Protein AF-A0A9P8L7K0-F1 (afdb_monomer_lite)

Organism: NCBI:txid265104

Structure (mmCIF, N/CA/C/O backbone):
data_AF-A0A9P8L7K0-F1
#
_entry.id   AF-A0A9P8L7K0-F1
#
loop_
_atom_site.group_PDB
_atom_site.id
_atom_site.type_symbol
_atom_site.label_atom_id
_atom_site.label_alt_id
_atom_site.label_comp_id
_atom_site.label_asym_id
_atom_site.label_entity_id
_atom_site.label_seq_id
_atom_site.pdbx_PDB_ins_code
_atom_site.Cartn_x
_atom_site.Cartn_y
_atom_site.Cartn_z
_atom_site.occupancy
_atom_site.B_iso_or_equiv
_atom_site.auth_seq_id
_atom_site.auth_comp_id
_atom_site.auth_asym_id
_atom_site.auth_atom_id
_atom_site.pdbx_PDB_model_num
ATOM 1 N N . MET A 1 1 ? 6.060 -24.615 -46.071 1.00 40.09 1 MET A N 1
ATOM 2 C CA . MET A 1 1 ? 6.920 -25.208 -45.018 1.00 40.09 1 MET A CA 1
ATOM 3 C C . MET A 1 1 ? 6.039 -25.954 -44.025 1.00 40.09 1 MET A C 1
ATOM 5 O O . MET A 1 1 ? 4.883 -25.591 -43.868 1.00 40.09 1 MET A O 1
ATOM 9 N N . LYS A 1 2 ? 6.542 -27.082 -43.520 1.00 37.84 2 LYS A N 1
ATOM 10 C CA . LYS A 1 2 ? 5.795 -28.265 -43.061 1.00 37.84 2 LYS A CA 1
ATOM 11 C C . LYS A 1 2 ? 5.045 -28.082 -41.728 1.00 37.84 2 LYS A C 1
ATOM 13 O O . LYS A 1 2 ? 5.547 -27.432 -40.820 1.00 37.84 2 LYS A O 1
ATOM 18 N N . ARG A 1 3 ? 3.881 -28.744 -41.642 1.00 46.12 3 ARG A N 1
ATOM 19 C CA . ARG A 1 3 ? 3.122 -29.090 -40.425 1.00 46.12 3 ARG A CA 1
ATOM 20 C C . ARG A 1 3 ? 3.970 -29.937 -39.464 1.00 46.12 3 ARG A C 1
ATOM 22 O O . ARG A 1 3 ? 4.748 -30.763 -39.938 1.00 46.12 3 ARG A O 1
ATOM 29 N N . SER A 1 4 ? 3.713 -29.838 -38.160 1.00 40.44 4 SER A N 1
ATOM 30 C CA . SER A 1 4 ? 3.824 -30.996 -37.265 1.00 40.44 4 SER A CA 1
ATOM 31 C C . SER A 1 4 ? 2.909 -30.840 -36.056 1.00 40.44 4 SER A C 1
ATOM 33 O O . SER A 1 4 ? 3.166 -30.043 -35.159 1.00 40.44 4 SER A O 1
ATOM 35 N N . ASP A 1 5 ? 1.871 -31.667 -36.051 1.00 45.09 5 ASP A N 1
ATOM 36 C CA . ASP A 1 5 ? 1.170 -32.149 -34.870 1.00 45.09 5 ASP A CA 1
ATOM 37 C C . ASP A 1 5 ? 2.143 -32.825 -33.888 1.00 45.09 5 ASP A C 1
ATOM 39 O O . ASP A 1 5 ? 3.127 -33.440 -34.317 1.00 45.09 5 ASP A O 1
ATOM 43 N N . ARG A 1 6 ? 1.816 -32.810 -32.589 1.00 39.97 6 ARG A N 1
ATOM 44 C CA . ARG A 1 6 ? 1.955 -34.001 -31.736 1.00 39.97 6 ARG A CA 1
ATOM 45 C C . ARG A 1 6 ? 1.111 -33.911 -30.464 1.00 39.97 6 ARG A C 1
ATOM 47 O O . ARG A 1 6 ? 1.201 -32.965 -29.689 1.00 39.97 6 ARG A O 1
ATOM 54 N N . GLN A 1 7 ? 0.300 -34.951 -30.314 1.00 39.84 7 GLN A N 1
ATOM 55 C CA . GLN A 1 7 ? -0.525 -35.330 -29.173 1.00 39.84 7 GLN A CA 1
ATOM 56 C C . GLN A 1 7 ? 0.316 -35.811 -27.964 1.00 39.84 7 GLN A C 1
ATOM 58 O O . GLN A 1 7 ? 1.510 -36.074 -28.098 1.00 39.84 7 GLN A O 1
ATOM 63 N N . GLN A 1 8 ? -0.384 -35.913 -26.823 1.00 42.31 8 GLN A N 1
ATOM 64 C CA . GLN A 1 8 ? -0.081 -36.397 -25.450 1.00 42.31 8 GLN A CA 1
ATOM 65 C C . GLN A 1 8 ? 0.556 -37.828 -25.367 1.00 42.31 8 GLN A C 1
ATOM 67 O O . GLN A 1 8 ? 0.907 -38.323 -26.437 1.00 42.31 8 GLN A O 1
ATOM 72 N N . PRO A 1 9 ? 0.647 -38.594 -24.227 1.00 59.91 9 PRO A N 1
ATOM 73 C CA . PRO A 1 9 ? 0.226 -38.431 -22.799 1.00 59.91 9 PRO A CA 1
ATOM 74 C C . PRO A 1 9 ? 1.196 -39.049 -21.717 1.00 59.91 9 PRO A C 1
ATOM 76 O O . PRO A 1 9 ? 2.374 -39.230 -21.998 1.00 59.91 9 PRO A O 1
ATOM 79 N N . PHE A 1 10 ? 0.660 -39.411 -20.522 1.00 34.28 10 PHE A N 1
ATOM 80 C CA . PHE A 1 10 ? 1.185 -40.151 -19.325 1.00 34.28 10 PHE A CA 1
ATOM 81 C C . PHE A 1 10 ? 1.570 -39.265 -18.115 1.00 34.28 10 PHE A C 1
ATOM 83 O O . PHE A 1 10 ? 2.495 -38.470 -18.190 1.00 34.28 10 PHE A O 1
ATOM 90 N N . SER A 1 11 ? 0.806 -39.195 -17.011 1.00 36.59 11 SER A N 1
ATOM 91 C CA . SER A 1 11 ? 0.466 -40.182 -15.953 1.00 36.59 11 SER A CA 1
ATOM 92 C C . SER A 1 11 ? 1.661 -40.641 -15.100 1.00 36.59 11 SER A C 1
ATOM 94 O O . SER A 1 11 ? 2.483 -41.433 -15.553 1.00 36.59 11 SER A O 1
ATOM 96 N N . GLY A 1 12 ? 1.704 -40.203 -13.837 1.00 33.38 12 GLY A N 1
ATOM 97 C CA . GLY A 1 12 ? 2.696 -40.614 -12.841 1.00 33.38 12 GLY A CA 1
ATOM 98 C C . GLY A 1 12 ? 2.063 -40.773 -11.460 1.00 33.38 12 GLY A C 1
ATOM 99 O O . GLY A 1 12 ? 2.009 -39.831 -10.677 1.00 33.38 12 GLY A O 1
ATOM 100 N N . LEU A 1 13 ? 1.568 -41.982 -11.198 1.00 35.44 13 LEU A N 1
ATOM 101 C CA . LEU A 1 13 ? 1.235 -42.519 -9.880 1.00 35.44 13 LEU A CA 1
ATOM 102 C C . LEU A 1 13 ? 2.491 -42.574 -8.998 1.00 35.44 13 LEU A C 1
ATOM 104 O O . LEU A 1 13 ? 3.478 -43.190 -9.393 1.00 35.44 13 LEU A O 1
ATOM 108 N N . PHE A 1 14 ? 2.419 -42.053 -7.772 1.00 33.62 14 PHE A N 1
ATOM 109 C CA . PHE A 1 14 ? 3.304 -42.474 -6.685 1.00 33.62 14 PHE A CA 1
ATOM 110 C C . PHE A 1 14 ? 2.462 -42.911 -5.490 1.00 33.62 14 PHE A C 1
ATOM 112 O O . PHE A 1 14 ? 1.749 -42.125 -4.874 1.00 33.62 14 PHE A O 1
ATOM 119 N N . ASN A 1 15 ? 2.547 -44.205 -5.204 1.00 33.66 15 ASN A N 1
ATOM 120 C CA . ASN A 1 15 ? 1.973 -44.880 -4.053 1.00 33.66 15 ASN A CA 1
ATOM 121 C C . ASN A 1 15 ? 3.100 -45.673 -3.373 1.00 33.66 15 ASN A C 1
ATOM 123 O O . ASN A 1 15 ? 3.958 -46.218 -4.067 1.00 33.66 15 ASN A O 1
ATOM 127 N N . LYS A 1 16 ? 2.973 -45.822 -2.046 1.00 35.84 16 LYS A N 1
ATOM 128 C CA . LYS A 1 16 ? 3.716 -46.678 -1.090 1.00 35.84 16 LYS A CA 1
ATOM 129 C C . LYS A 1 16 ? 4.922 -46.064 -0.371 1.00 35.84 16 LYS A C 1
ATOM 131 O O . LYS A 1 16 ? 6.006 -45.998 -0.930 1.00 35.84 16 LYS A O 1
ATOM 136 N N . ILE A 1 17 ? 4.755 -45.880 0.945 1.00 34.06 17 ILE A N 1
ATOM 137 C CA . ILE A 1 17 ? 5.572 -46.574 1.957 1.00 34.06 17 ILE A CA 1
ATOM 138 C C . ILE A 1 17 ? 4.635 -47.166 3.034 1.00 34.06 17 ILE A C 1
ATOM 140 O O . ILE A 1 17 ? 3.708 -46.511 3.504 1.00 34.06 17 ILE A O 1
ATOM 144 N N . GLN A 1 18 ? 4.877 -48.443 3.345 1.00 34.66 18 GLN A N 1
ATOM 145 C CA . GLN A 1 18 ? 4.283 -49.312 4.374 1.00 34.66 18 GLN A CA 1
ATOM 146 C C . GLN A 1 18 ? 4.730 -48.893 5.793 1.00 34.66 18 GLN A C 1
ATOM 148 O O . GLN A 1 18 ? 5.858 -48.459 5.975 1.00 34.66 18 GLN A O 1
ATOM 153 N N . ALA A 1 19 ? 3.835 -48.839 6.784 1.00 34.34 19 ALA A N 1
ATOM 154 C CA . ALA A 1 19 ? 3.477 -49.892 7.755 1.00 34.34 19 ALA A CA 1
ATOM 155 C C . ALA A 1 19 ? 4.583 -50.346 8.735 1.00 34.34 19 ALA A C 1
ATOM 157 O O . ALA A 1 19 ? 5.532 -51.010 8.334 1.00 34.34 19 ALA A O 1
ATOM 158 N N . ALA A 1 20 ? 4.361 -50.057 10.027 1.00 33.22 20 ALA A N 1
ATOM 159 C CA . ALA A 1 20 ? 4.793 -50.748 11.258 1.00 33.22 20 ALA A CA 1
ATOM 160 C C . ALA A 1 20 ? 4.560 -49.753 12.430 1.00 33.22 20 ALA A C 1
ATOM 162 O O . ALA A 1 20 ? 4.881 -48.588 12.263 1.00 33.22 20 ALA A O 1
ATOM 163 N N . ASN A 1 21 ? 4.065 -50.029 13.642 1.00 32.19 21 ASN A N 1
ATOM 164 C CA . ASN A 1 21 ? 3.602 -51.212 14.368 1.00 32.19 21 ASN A CA 1
ATOM 165 C C . ASN A 1 21 ? 3.403 -50.746 15.844 1.00 32.19 21 ASN A C 1
ATOM 167 O O . ASN A 1 21 ? 4.310 -50.133 16.388 1.00 32.19 21 ASN A O 1
ATOM 171 N N . LYS A 1 22 ? 2.280 -51.109 16.487 1.00 34.06 22 LYS A N 1
ATOM 172 C CA . LYS A 1 22 ? 2.110 -51.433 17.933 1.00 34.06 22 LYS A CA 1
ATOM 173 C C . LYS A 1 22 ? 2.360 -50.418 19.081 1.00 34.06 22 LYS A C 1
ATOM 175 O O . LYS A 1 22 ? 3.493 -50.054 19.344 1.00 34.06 22 LYS A O 1
ATOM 180 N N . ARG A 1 23 ? 1.292 -50.324 19.915 1.00 34.00 23 ARG A N 1
ATOM 181 C CA . ARG A 1 23 ? 1.208 -50.288 21.413 1.00 34.00 23 ARG A CA 1
ATOM 182 C C . ARG A 1 23 ? 1.813 -49.048 22.095 1.00 34.00 23 ARG A C 1
ATOM 184 O O . ARG A 1 23 ? 2.873 -48.611 21.704 1.00 34.00 23 ARG A O 1
ATOM 191 N N . GLN A 1 24 ? 1.294 -48.441 23.159 1.00 34.78 24 GLN A N 1
ATOM 192 C CA . GLN A 1 24 ? 0.121 -48.503 24.047 1.00 34.78 24 GLN A CA 1
ATOM 193 C C . GLN A 1 24 ? 0.148 -47.142 24.805 1.00 34.78 24 GLN A C 1
ATOM 195 O O . GLN A 1 24 ? 1.215 -46.523 24.852 1.00 34.78 24 GLN A O 1
ATOM 200 N N . PRO A 1 25 ? -0.951 -46.646 25.401 1.00 40.38 25 PRO A N 1
ATOM 201 C CA . PRO A 1 25 ? -0.926 -45.409 26.175 1.00 40.38 25 PRO A CA 1
ATOM 202 C C . PRO A 1 25 ? -0.698 -45.703 27.665 1.00 40.38 25 PRO A C 1
ATOM 204 O O . PRO A 1 25 ? -1.491 -46.414 28.275 1.00 40.38 25 PRO A O 1
ATOM 207 N N . GLU A 1 26 ? 0.330 -45.107 28.266 1.00 33.00 26 GLU A N 1
ATOM 208 C CA . GLU A 1 26 ? 0.406 -44.935 29.718 1.00 33.00 26 GLU A CA 1
ATOM 209 C C . GLU A 1 26 ? 0.419 -43.441 30.049 1.00 33.00 26 GLU A C 1
ATOM 211 O O . GLU A 1 26 ? 1.155 -42.637 29.475 1.00 33.00 26 GLU A O 1
ATOM 216 N N . ARG A 1 27 ? -0.474 -43.086 30.967 1.00 35.09 27 ARG A N 1
ATOM 217 C CA . ARG A 1 27 ? -0.627 -41.795 31.637 1.00 35.09 27 ARG A CA 1
ATOM 218 C C . ARG A 1 27 ? -0.595 -42.082 33.155 1.00 35.09 27 ARG A C 1
ATOM 220 O O . ARG A 1 27 ? -0.623 -43.250 33.533 1.00 35.09 27 ARG A O 1
ATOM 227 N N . PRO A 1 28 ? -0.471 -41.068 34.022 1.00 51.25 28 PRO A N 1
ATOM 228 C CA . PRO A 1 28 ? 0.702 -40.932 34.872 1.00 51.25 28 PRO A CA 1
ATOM 229 C C . PRO A 1 28 ? 0.349 -40.948 36.373 1.00 51.25 28 PRO A C 1
ATOM 231 O O . PRO A 1 28 ? -0.796 -41.157 36.752 1.00 51.25 28 PRO A O 1
ATOM 234 N N . GLU A 1 29 ? 1.369 -40.619 37.170 1.00 37.28 29 GLU A N 1
ATOM 235 C CA . GLU A 1 29 ? 1.320 -39.908 38.459 1.00 37.28 29 GLU A CA 1
ATOM 236 C C . GLU A 1 29 ? 1.607 -40.691 39.753 1.00 37.28 29 GLU A C 1
ATOM 238 O O . GLU A 1 29 ? 0.821 -41.483 40.251 1.00 37.28 29 GLU A O 1
ATOM 243 N N . SER A 1 30 ? 2.747 -40.293 40.336 1.00 39.59 30 SER A N 1
ATOM 244 C CA . SER A 1 30 ? 2.927 -39.809 41.713 1.00 39.59 30 SER A CA 1
ATOM 245 C C . SER A 1 30 ? 2.736 -40.747 42.911 1.00 39.59 30 SER A C 1
ATOM 247 O O . SER A 1 30 ? 1.690 -41.352 43.102 1.00 39.59 30 SER A O 1
ATOM 249 N N . GLY A 1 31 ? 3.699 -40.665 43.839 1.00 35.44 31 GLY A N 1
ATOM 250 C CA . GLY A 1 31 ? 3.358 -40.587 45.264 1.00 35.44 31 GLY A CA 1
ATOM 251 C C . GLY A 1 31 ? 4.077 -41.548 46.211 1.00 35.44 31 GLY A C 1
ATOM 252 O O . GLY A 1 31 ? 3.545 -42.591 46.546 1.00 35.44 31 GLY A O 1
ATOM 253 N N . ILE A 1 32 ? 5.251 -41.126 46.696 1.00 38.41 32 ILE A N 1
ATOM 254 C CA . ILE A 1 32 ? 5.581 -40.975 48.131 1.00 38.41 32 ILE A CA 1
ATOM 255 C C . ILE A 1 32 ? 5.450 -42.220 49.064 1.00 38.41 32 ILE A C 1
ATOM 257 O O . ILE A 1 32 ? 4.373 -42.679 49.417 1.00 38.41 32 ILE A O 1
ATOM 261 N N . ASN A 1 33 ? 6.624 -42.665 49.543 1.00 39.31 33 ASN A N 1
ATOM 262 C CA . ASN A 1 33 ? 6.968 -43.402 50.789 1.00 39.31 33 ASN A CA 1
ATOM 263 C C . ASN A 1 33 ? 6.168 -42.970 52.061 1.00 39.31 33 ASN A C 1
ATOM 265 O O . ASN A 1 33 ? 5.638 -41.867 52.019 1.00 39.31 33 ASN A O 1
ATOM 269 N N . PRO A 1 34 ? 6.193 -43.651 53.249 1.00 51.44 34 PRO A N 1
ATOM 270 C CA . PRO A 1 34 ? 7.247 -44.554 53.756 1.00 51.44 34 PRO A CA 1
ATOM 271 C C . PRO A 1 34 ? 6.826 -45.754 54.669 1.00 51.44 34 PRO A C 1
ATOM 273 O O . PRO A 1 34 ? 5.734 -45.838 55.214 1.00 51.44 34 PRO A O 1
ATOM 276 N N . LEU A 1 35 ? 7.795 -46.656 54.886 1.00 36.12 35 LEU A N 1
ATOM 277 C CA . LEU A 1 35 ? 8.192 -47.357 56.134 1.00 36.12 35 LEU A CA 1
ATOM 278 C C . LEU A 1 35 ? 7.174 -47.575 57.284 1.00 36.12 35 LEU A C 1
ATOM 280 O O . LEU A 1 35 ? 6.824 -46.632 57.984 1.00 36.12 35 LEU A O 1
ATOM 284 N N . ARG A 1 36 ? 6.969 -48.842 57.684 1.00 34.12 36 ARG A N 1
ATOM 285 C CA . ARG A 1 36 ? 7.477 -49.465 58.941 1.00 34.12 36 ARG A CA 1
ATOM 286 C C . ARG A 1 36 ? 6.785 -50.809 59.178 1.00 34.12 36 ARG A C 1
ATOM 288 O O . ARG A 1 36 ? 5.570 -50.916 59.087 1.00 34.12 36 ARG A O 1
ATOM 295 N N . GLY A 1 37 ? 7.570 -51.832 59.510 1.00 36.34 37 GLY A N 1
ATOM 296 C CA . GLY A 1 37 ? 7.054 -53.153 59.860 1.00 36.34 37 GLY A CA 1
ATOM 297 C C . GLY A 1 37 ? 6.588 -53.261 61.307 1.00 36.34 37 GLY A C 1
ATOM 298 O O . GLY A 1 37 ? 7.071 -52.519 62.151 1.00 36.34 37 GLY A O 1
ATOM 299 N N . VAL A 1 38 ? 5.747 -54.259 61.584 1.00 36.59 38 VAL A N 1
ATOM 300 C CA . VAL A 1 38 ? 5.707 -55.020 62.842 1.00 36.59 38 VAL A CA 1
ATOM 301 C C . VAL A 1 38 ? 5.263 -56.449 62.508 1.00 36.59 38 VAL A C 1
ATOM 303 O O . VAL A 1 38 ? 4.453 -56.691 61.618 1.00 36.59 38 VAL A O 1
ATOM 306 N N . ARG A 1 39 ? 5.897 -57.392 63.197 1.00 42.81 39 ARG A N 1
ATOM 307 C CA . ARG A 1 39 ? 5.699 -58.836 63.155 1.00 42.81 39 ARG A CA 1
ATOM 308 C C . ARG A 1 39 ? 4.445 -59.274 63.923 1.00 42.81 39 ARG A C 1
ATOM 310 O O . ARG A 1 39 ? 4.134 -58.690 64.950 1.00 42.81 39 ARG A O 1
ATOM 317 N N . LYS A 1 40 ? 3.994 -60.466 63.522 1.00 39.47 40 LYS A N 1
ATOM 318 C CA . LYS A 1 40 ? 3.521 -61.583 64.355 1.00 39.47 40 LYS A CA 1
ATOM 319 C C . LYS A 1 40 ? 2.079 -61.571 64.869 1.00 39.47 40 LYS A C 1
ATOM 321 O O . LYS A 1 40 ? 1.704 -60.788 65.727 1.00 39.47 40 LYS A O 1
ATOM 326 N N . ASP A 1 41 ? 1.430 -62.628 64.389 1.00 45.50 41 ASP A N 1
ATOM 327 C CA . ASP A 1 41 ? 0.548 -63.545 65.093 1.00 45.50 41 ASP A CA 1
ATOM 328 C C . ASP A 1 41 ? -0.909 -63.124 65.297 1.00 45.50 41 ASP A C 1
ATOM 330 O O . ASP A 1 41 ? -1.240 -61.998 65.637 1.00 45.50 41 ASP A O 1
ATOM 334 N N . GLU A 1 42 ? -1.746 -64.142 65.093 1.00 42.28 42 GLU A N 1
ATOM 335 C CA . GLU A 1 42 ? -3.172 -64.242 65.387 1.00 42.28 42 GLU A CA 1
ATOM 336 C C . GLU A 1 42 ? -4.163 -63.935 64.251 1.00 42.28 42 GLU A C 1
ATOM 338 O O . GLU A 1 42 ? -3.983 -63.096 63.374 1.00 42.28 42 GLU A O 1
ATOM 343 N N . ILE A 1 43 ? -5.287 -64.649 64.346 1.00 41.19 43 ILE A N 1
ATOM 344 C CA . ILE A 1 43 ? -6.560 -64.455 63.642 1.00 41.19 43 ILE A CA 1
ATOM 345 C C . ILE A 1 43 ? -6.696 -65.149 62.269 1.00 41.19 43 ILE A C 1
ATOM 347 O O . ILE A 1 43 ? -6.896 -64.554 61.211 1.00 41.19 43 ILE A O 1
ATOM 351 N N . ASN A 1 44 ? -6.721 -66.482 62.319 1.00 51.34 44 ASN A N 1
ATOM 352 C CA . ASN A 1 44 ? -7.074 -67.388 61.222 1.00 51.34 44 ASN A CA 1
ATOM 353 C C . ASN A 1 44 ? -8.611 -67.585 61.083 1.00 51.34 44 ASN A C 1
ATOM 355 O O . ASN A 1 44 ? -9.089 -68.713 61.004 1.00 51.34 44 ASN A O 1
ATOM 359 N N . ASN A 1 45 ? -9.403 -66.500 61.098 1.00 49.22 45 ASN A N 1
ATOM 360 C CA . ASN A 1 45 ? -10.879 -66.560 61.010 1.00 49.22 45 ASN A CA 1
ATOM 361 C C . ASN A 1 45 ? -11.630 -65.415 60.254 1.00 49.22 45 ASN A C 1
ATOM 363 O O . ASN A 1 45 ? -12.833 -65.558 60.073 1.00 49.22 45 ASN A O 1
ATOM 367 N N . PRO A 1 46 ? -11.010 -64.334 59.710 1.00 47.84 46 PRO A N 1
ATOM 368 C CA . PRO A 1 46 ? -11.716 -63.372 58.840 1.00 47.84 46 PRO A CA 1
ATOM 369 C C . PRO A 1 46 ? -11.429 -63.555 57.337 1.00 47.84 46 PRO A C 1
ATOM 371 O O . PRO A 1 46 ? -12.106 -62.964 56.498 1.00 47.84 46 PRO A O 1
ATOM 374 N N . LYS A 1 47 ? -10.442 -64.382 56.954 1.00 50.62 47 LYS A N 1
ATOM 375 C CA . LYS A 1 47 ? -10.038 -64.561 55.542 1.00 50.62 47 LYS A CA 1
ATOM 376 C C . LYS A 1 47 ? -11.080 -65.284 54.680 1.00 50.62 47 LYS A C 1
ATOM 378 O O . LYS A 1 47 ? -11.158 -64.996 53.493 1.00 50.62 47 LYS A O 1
ATOM 383 N N . ARG A 1 48 ? -11.903 -66.171 55.254 1.00 54.59 48 ARG A N 1
ATOM 384 C CA . ARG A 1 48 ? -13.000 -66.833 54.520 1.00 54.59 48 ARG A CA 1
ATOM 385 C C . ARG A 1 48 ? -14.179 -65.893 54.257 1.00 54.59 48 ARG A C 1
ATOM 387 O O . ARG A 1 48 ? -14.685 -65.887 53.144 1.00 54.59 48 ARG A O 1
ATOM 394 N N . GLN A 1 49 ? -14.542 -65.040 55.216 1.00 55.53 49 GLN A N 1
ATOM 395 C CA . GLN A 1 49 ? -15.636 -64.074 55.042 1.00 55.53 49 GLN A CA 1
ATOM 396 C C . GLN A 1 49 ? -15.296 -62.976 54.028 1.00 55.53 49 GLN A C 1
ATOM 398 O O . GLN A 1 49 ? -16.143 -62.633 53.213 1.00 55.53 49 GLN A O 1
ATOM 403 N N . LEU A 1 50 ? -14.048 -62.495 53.990 1.00 55.50 50 LEU A N 1
ATOM 404 C CA . LEU A 1 50 ? -13.599 -61.535 52.971 1.00 55.50 50 LEU A CA 1
ATOM 405 C C . LEU A 1 50 ? -13.548 -62.140 51.559 1.00 55.50 50 LEU A C 1
ATOM 407 O O . LEU A 1 50 ? -13.834 -61.451 50.584 1.00 55.50 50 LEU A O 1
ATOM 411 N N . GLN A 1 51 ? -13.221 -63.428 51.436 1.00 59.97 51 GLN A N 1
ATOM 412 C CA . GLN A 1 51 ? -13.177 -64.119 50.146 1.00 59.97 51 GLN A CA 1
ATOM 413 C C . GLN A 1 51 ? -14.587 -64.455 49.624 1.00 59.97 51 GLN A C 1
ATOM 415 O O . GLN A 1 51 ? -14.822 -64.426 48.418 1.00 59.97 51 GLN A O 1
ATOM 420 N N . GLU A 1 52 ? -15.541 -64.698 50.524 1.00 61.56 52 GLU A N 1
ATOM 421 C CA . GLU A 1 52 ? -16.949 -64.944 50.198 1.00 61.56 52 GLU A CA 1
ATOM 422 C C . GLU A 1 52 ? -17.712 -63.640 49.897 1.00 61.56 52 GLU A C 1
ATOM 424 O O . GLU A 1 52 ? -18.448 -63.582 48.913 1.00 61.56 52 GLU A O 1
ATOM 429 N N . GLN A 1 53 ? -17.443 -62.545 50.624 1.00 62.38 53 GLN A N 1
ATOM 430 C CA . GLN A 1 53 ? -17.929 -61.204 50.261 1.00 62.38 53 GLN A CA 1
ATOM 431 C C . GLN A 1 53 ? -17.355 -60.723 48.924 1.00 62.38 53 GLN A C 1
ATOM 433 O O . GLN A 1 53 ? -18.088 -60.145 48.123 1.00 62.38 53 GLN A O 1
ATOM 438 N N . ALA A 1 54 ? -16.079 -61.004 48.639 1.00 63.94 54 ALA A N 1
ATOM 439 C CA . ALA A 1 54 ? -15.484 -60.700 47.339 1.00 63.94 54 ALA A CA 1
ATOM 440 C C . ALA A 1 54 ? -16.114 -61.529 46.206 1.00 63.94 54 ALA A C 1
ATOM 442 O O . ALA A 1 54 ? -16.315 -61.006 45.115 1.00 63.94 54 ALA A O 1
ATOM 443 N N . ALA A 1 55 ? -16.483 -62.791 46.453 1.00 71.44 55 ALA A N 1
ATOM 444 C CA . ALA A 1 55 ? -17.162 -63.629 45.463 1.00 71.44 55 ALA A CA 1
ATOM 445 C C . ALA A 1 55 ? -18.615 -63.188 45.198 1.00 71.44 55 ALA A C 1
ATOM 447 O O . ALA A 1 55 ? -19.070 -63.239 44.055 1.00 71.44 55 ALA A O 1
ATOM 448 N N . ILE A 1 56 ? -19.337 -62.732 46.228 1.00 73.56 56 ILE A N 1
ATOM 449 C CA . ILE A 1 56 ? -20.689 -62.167 46.085 1.00 73.56 56 ILE A CA 1
ATOM 450 C C . ILE A 1 56 ? -20.623 -60.825 45.350 1.00 73.56 56 ILE A C 1
ATOM 452 O O . ILE A 1 56 ? -21.330 -60.644 44.363 1.00 73.56 56 ILE A O 1
ATOM 456 N N . SER A 1 57 ? -19.706 -59.938 45.746 1.00 71.62 57 SER A N 1
ATOM 457 C CA . SER A 1 57 ? -19.488 -58.649 45.080 1.00 71.62 57 SER A CA 1
ATOM 458 C C . SER A 1 57 ? -19.035 -58.817 43.626 1.00 71.62 57 SER A C 1
ATOM 460 O O . SER A 1 57 ? -19.520 -58.101 42.756 1.00 71.62 57 SER A O 1
ATOM 462 N N . ALA A 1 58 ? -18.186 -59.805 43.319 1.00 73.75 58 ALA A N 1
ATOM 463 C CA . ALA A 1 58 ? -17.791 -60.116 41.946 1.00 73.75 58 ALA A CA 1
ATOM 464 C C . ALA A 1 58 ? -18.971 -60.624 41.104 1.00 73.75 58 ALA A C 1
ATOM 466 O O . ALA A 1 58 ? -19.139 -60.180 39.974 1.00 73.75 58 ALA A O 1
ATOM 467 N N . LYS A 1 59 ? -19.834 -61.494 41.652 1.00 77.62 59 LYS A N 1
ATOM 468 C CA . LYS A 1 59 ? -21.058 -61.939 40.959 1.00 77.62 59 LYS A CA 1
ATOM 469 C C . LYS A 1 59 ? -22.052 -60.800 40.737 1.00 77.62 59 LYS A C 1
ATOM 471 O O . LYS A 1 59 ? -22.725 -60.771 39.710 1.00 77.62 59 LYS A O 1
ATOM 476 N N . GLU A 1 60 ? -22.149 -59.873 41.681 1.00 77.31 60 GLU A N 1
ATOM 477 C CA . GLU A 1 60 ? -23.021 -58.706 41.576 1.00 77.31 60 GLU A CA 1
ATOM 478 C C . GLU A 1 60 ? -22.479 -57.689 40.559 1.00 77.31 60 GLU A C 1
ATOM 480 O O . GLU A 1 60 ? -23.243 -57.189 39.734 1.00 77.31 60 GLU A O 1
ATOM 485 N N . MET A 1 61 ? -21.156 -57.484 40.512 1.00 74.06 61 MET A N 1
ATOM 486 C CA . MET A 1 61 ? -20.494 -56.706 39.460 1.00 74.06 61 MET A CA 1
ATOM 487 C C . MET A 1 61 ? -20.645 -57.348 38.079 1.00 74.06 61 MET A C 1
ATOM 489 O O . MET A 1 61 ? -20.912 -56.637 37.119 1.00 74.06 61 MET A O 1
ATOM 493 N N . GLU A 1 62 ? -20.516 -58.672 37.961 1.00 80.94 62 GLU A N 1
ATOM 494 C CA . GLU A 1 62 ? -20.716 -59.388 36.694 1.00 80.94 62 GLU A CA 1
ATOM 495 C C . GLU A 1 62 ? -22.166 -59.231 36.208 1.00 80.94 62 GLU A C 1
ATOM 497 O O . GLU A 1 62 ? -22.413 -58.968 35.034 1.00 80.94 62 GLU A O 1
ATOM 502 N N . ARG A 1 63 ? -23.141 -59.308 37.126 1.00 82.56 63 ARG A N 1
ATOM 503 C CA . ARG A 1 63 ? -24.561 -59.103 36.813 1.00 82.56 63 ARG A CA 1
ATOM 504 C C . ARG A 1 63 ? -24.855 -57.662 36.388 1.00 82.56 63 ARG A C 1
ATOM 506 O O . ARG A 1 63 ? -25.575 -57.462 35.413 1.00 82.56 63 ARG A O 1
ATOM 513 N N . LEU A 1 64 ? -24.289 -56.671 37.078 1.00 78.56 64 LEU A N 1
ATOM 514 C CA . LEU A 1 64 ? -24.394 -55.256 36.704 1.00 78.56 64 LEU A CA 1
ATOM 515 C C . LEU A 1 64 ? -23.708 -54.972 35.366 1.00 78.56 64 LEU A C 1
ATOM 517 O O . LEU A 1 64 ? -24.253 -54.237 34.550 1.00 78.56 64 LEU A O 1
ATOM 521 N N . LYS A 1 65 ? -22.557 -55.594 35.105 1.00 79.88 65 LYS A N 1
ATOM 522 C CA . LYS A 1 65 ? -21.833 -55.462 33.840 1.00 79.88 65 LYS A CA 1
ATOM 523 C C . LYS A 1 65 ? -22.629 -56.041 32.674 1.00 79.88 65 LYS A C 1
ATOM 525 O O . LYS A 1 65 ? -22.757 -55.367 31.661 1.00 79.88 65 LYS A O 1
ATOM 530 N N . LEU A 1 66 ? -23.215 -57.228 32.834 1.00 82.81 66 LEU A N 1
ATOM 531 C CA . LEU A 1 66 ? -24.082 -57.832 31.818 1.00 82.81 66 LEU A CA 1
ATOM 532 C C . LEU A 1 66 ? -25.365 -57.017 31.601 1.00 82.81 66 LEU A C 1
ATOM 534 O O . LEU A 1 66 ? -25.801 -56.856 30.465 1.00 82.81 66 LEU A O 1
ATOM 538 N N . SER A 1 67 ? -25.943 -56.456 32.669 1.00 83.25 67 SER A N 1
ATOM 539 C CA . SER A 1 67 ? -27.093 -55.546 32.570 1.00 83.25 67 SER A CA 1
ATOM 540 C C . SER A 1 67 ? -26.738 -54.263 31.817 1.00 83.25 67 SER A C 1
ATOM 542 O O . SER A 1 67 ? -27.493 -53.827 30.955 1.00 83.25 67 SER A O 1
ATOM 544 N N . HIS A 1 68 ? -25.575 -53.680 32.104 1.00 78.81 68 HIS A N 1
ATOM 545 C CA . HIS A 1 68 ? -25.103 -52.474 31.434 1.00 78.81 68 HIS A CA 1
ATOM 546 C C . HIS A 1 68 ? -24.705 -52.747 29.976 1.00 78.81 68 HIS A C 1
ATOM 548 O O . HIS A 1 68 ? -24.997 -51.942 29.102 1.00 78.81 68 HIS A O 1
ATOM 554 N N . GLU A 1 69 ? -24.095 -53.896 29.672 1.00 79.88 69 GLU A N 1
ATOM 555 C CA . GLU A 1 69 ? -23.808 -54.310 28.291 1.00 79.88 69 GLU A CA 1
ATOM 556 C C . GLU A 1 69 ? -25.088 -54.536 27.476 1.00 79.88 69 GLU A C 1
ATOM 558 O O . GLU A 1 69 ? -25.112 -54.197 26.290 1.00 79.88 69 GLU A O 1
ATOM 563 N N . ALA A 1 70 ? -26.155 -55.050 28.096 1.00 82.88 70 ALA A N 1
ATOM 564 C CA . ALA A 1 70 ? -27.463 -55.170 27.458 1.00 82.88 70 ALA A CA 1
ATOM 565 C C . ALA A 1 70 ? -28.077 -53.790 27.162 1.00 82.88 70 ALA A C 1
ATOM 567 O O . ALA A 1 70 ? -28.463 -53.533 26.025 1.00 82.88 70 ALA A O 1
ATOM 568 N N . GLU A 1 71 ? -28.068 -52.877 28.135 1.00 81.06 71 GLU A N 1
ATOM 569 C CA . GLU A 1 71 ? -28.597 -51.512 27.987 1.00 81.06 71 GLU A CA 1
ATOM 570 C C . GLU A 1 71 ? -27.802 -50.689 26.956 1.00 81.06 71 GLU A C 1
ATOM 572 O O . GLU A 1 71 ? -28.369 -50.007 26.103 1.00 81.06 71 GLU A O 1
ATOM 577 N N . VAL A 1 72 ? -26.471 -50.817 26.945 1.00 76.12 72 VAL A N 1
ATOM 578 C CA . VAL A 1 72 ? -25.605 -50.197 25.930 1.00 76.12 72 VAL A CA 1
ATOM 579 C C . VAL A 1 72 ? -25.856 -50.795 24.544 1.00 76.12 72 VAL A C 1
ATOM 581 O O . VAL A 1 72 ? -25.785 -50.075 23.547 1.00 76.12 72 VAL A O 1
ATOM 584 N N . SER A 1 73 ? -26.149 -52.093 24.448 1.00 84.62 73 SER A N 1
ATOM 585 C CA . SER A 1 73 ? -26.493 -52.729 23.170 1.00 84.62 73 SER A CA 1
ATOM 586 C C . SER A 1 73 ? -27.856 -52.264 22.653 1.00 84.62 73 SER A C 1
ATOM 588 O O . SER A 1 73 ? -27.997 -52.012 21.458 1.00 84.62 73 SER A O 1
ATOM 590 N N . GLU A 1 74 ? -28.831 -52.071 23.540 1.00 84.88 74 GLU A N 1
ATOM 591 C CA . GLU A 1 74 ? -30.154 -51.536 23.207 1.00 84.88 74 GLU A CA 1
ATOM 592 C C . GLU A 1 74 ? -30.080 -50.069 22.751 1.00 84.88 74 GLU A C 1
ATOM 594 O O . GLU A 1 74 ? -30.613 -49.715 21.698 1.00 84.88 74 GLU A O 1
ATOM 599 N N . LEU A 1 75 ? -29.307 -49.233 23.452 1.00 79.88 75 LEU A N 1
ATOM 600 C CA . LEU A 1 75 ? -29.039 -47.848 23.045 1.00 79.88 75 LEU A CA 1
ATOM 601 C C . LEU A 1 75 ? -28.320 -47.761 21.694 1.00 79.88 75 LEU A C 1
ATOM 603 O O . LEU A 1 75 ? -28.628 -46.884 20.886 1.00 79.88 75 LEU A O 1
ATOM 607 N N . ARG A 1 76 ? -27.386 -48.679 21.412 1.00 79.94 76 ARG A N 1
ATOM 608 C CA . ARG A 1 76 ? -26.723 -48.749 20.100 1.00 79.94 76 ARG A CA 1
ATOM 609 C C . ARG A 1 76 ? -27.709 -49.067 18.984 1.00 79.94 76 ARG A C 1
ATOM 611 O O . ARG A 1 76 ? -27.636 -48.424 17.941 1.00 79.94 76 ARG A O 1
ATOM 618 N N . LEU A 1 77 ? -28.633 -50.000 19.209 1.00 85.44 77 LEU A N 1
ATOM 619 C CA . LEU A 1 77 ? -29.666 -50.341 18.230 1.00 85.44 77 LEU A CA 1
ATOM 620 C C . LEU A 1 77 ? -30.628 -49.171 17.984 1.00 85.44 77 LEU A C 1
ATOM 622 O O . LEU A 1 77 ? -30.963 -48.902 16.832 1.00 85.44 77 LEU A O 1
ATOM 626 N N . MET A 1 78 ? -31.015 -48.427 19.027 1.00 84.31 78 MET A N 1
ATOM 627 C CA . MET A 1 78 ? -31.830 -47.216 18.860 1.00 84.31 78 MET A CA 1
ATOM 628 C C . MET A 1 78 ? -31.093 -46.121 18.081 1.00 84.31 78 MET A C 1
ATOM 630 O O . MET A 1 78 ? -31.638 -45.587 17.119 1.00 84.31 78 MET A O 1
ATOM 634 N N . HIS A 1 79 ? -29.834 -45.832 18.422 1.00 78.44 79 HIS A N 1
ATOM 635 C CA . HIS A 1 79 ? -29.027 -44.851 17.685 1.00 78.44 79 HIS A CA 1
ATOM 636 C C . HIS A 1 79 ? -28.796 -45.263 16.225 1.00 78.44 79 HIS A C 1
ATOM 638 O O . HIS A 1 79 ? -28.740 -44.413 15.336 1.00 78.44 79 HIS A O 1
ATOM 644 N N . GLU A 1 80 ? -28.653 -46.560 15.950 1.00 83.38 80 GLU A N 1
ATOM 645 C CA . GLU A 1 80 ? -28.519 -47.071 14.588 1.00 83.38 80 GLU A CA 1
ATOM 646 C C . GLU A 1 80 ? -29.827 -46.919 13.797 1.00 83.38 80 GLU A C 1
ATOM 648 O O . GLU A 1 80 ? -29.796 -46.497 12.639 1.00 83.38 80 GLU A O 1
ATOM 653 N N . ALA A 1 81 ? -30.980 -47.148 14.433 1.00 83.38 81 ALA A N 1
ATOM 654 C CA . ALA A 1 81 ? -32.290 -46.891 13.840 1.00 83.38 81 ALA A CA 1
ATOM 655 C C . ALA A 1 81 ? -32.516 -45.396 13.539 1.00 83.38 81 ALA A C 1
ATOM 657 O O . ALA A 1 81 ? -32.926 -45.051 12.429 1.00 83.38 81 ALA A O 1
ATOM 658 N N . GLU A 1 82 ? -32.182 -44.499 14.471 1.00 82.12 82 GLU A N 1
ATOM 659 C CA . GLU A 1 82 ? -32.274 -43.045 14.266 1.00 82.12 82 GLU A CA 1
ATOM 660 C C . GLU A 1 82 ? -31.335 -42.561 13.158 1.00 82.12 82 GLU A C 1
ATOM 662 O O . GLU A 1 82 ? -31.728 -41.779 12.289 1.00 82.12 82 GLU A O 1
ATOM 667 N N . ARG A 1 83 ? -30.101 -43.074 13.122 1.00 82.75 83 ARG A N 1
ATOM 668 C CA . ARG A 1 83 ? -29.136 -42.746 12.069 1.00 82.75 83 ARG A CA 1
ATOM 669 C C . ARG A 1 83 ? -29.636 -43.176 10.691 1.00 82.75 83 ARG A C 1
ATOM 671 O O . ARG A 1 83 ? -29.476 -42.426 9.725 1.00 82.75 83 ARG A O 1
ATOM 678 N N . ASN A 1 84 ? -30.241 -44.357 10.594 1.00 85.06 84 ASN A N 1
ATOM 679 C CA . ASN A 1 84 ? -30.831 -44.843 9.349 1.00 85.06 84 ASN A CA 1
ATOM 680 C C . ASN A 1 84 ? -32.027 -43.978 8.923 1.00 85.06 84 ASN A C 1
ATOM 682 O O . ASN A 1 84 ? -32.120 -43.613 7.751 1.00 85.06 84 ASN A O 1
ATOM 686 N N . HIS A 1 85 ? -32.872 -43.559 9.868 1.00 87.44 85 HIS A N 1
ATOM 687 C CA . HIS A 1 85 ? -33.991 -42.654 9.599 1.00 87.44 85 HIS A CA 1
ATOM 688 C C . HIS A 1 85 ? -33.528 -41.281 9.076 1.00 87.44 85 HIS A C 1
ATOM 690 O O . HIS A 1 85 ? -34.049 -40.782 8.075 1.00 87.44 85 HIS A O 1
ATOM 696 N N . ILE A 1 86 ? -32.488 -40.700 9.684 1.00 80.94 86 ILE A N 1
ATOM 697 C CA . ILE A 1 86 ? -31.896 -39.429 9.238 1.00 80.94 86 ILE A CA 1
ATOM 698 C C . ILE A 1 86 ? -31.285 -39.567 7.836 1.00 80.94 86 ILE A C 1
ATOM 700 O O . ILE A 1 86 ? -31.469 -38.685 6.995 1.00 80.94 86 ILE A O 1
ATOM 704 N N . MET A 1 87 ? -30.589 -40.673 7.546 1.00 78.75 87 MET A N 1
ATOM 705 C CA . MET A 1 87 ? -30.046 -40.922 6.203 1.00 78.75 87 MET A CA 1
ATOM 706 C C . MET A 1 87 ? -31.143 -41.049 5.141 1.00 78.75 87 MET A C 1
ATOM 708 O O . MET A 1 87 ? -30.975 -40.555 4.020 1.00 78.75 87 MET A O 1
ATOM 712 N N . GLU A 1 88 ? -32.275 -41.664 5.477 1.00 88.00 88 GLU A N 1
ATOM 713 C CA . GLU A 1 88 ? -33.411 -41.776 4.566 1.00 88.00 88 GLU A CA 1
ATOM 714 C C . GLU A 1 88 ? -34.058 -40.407 4.300 1.00 88.00 88 GLU A C 1
ATOM 716 O O . GLU A 1 88 ? -34.303 -40.053 3.144 1.00 88.00 88 GLU A O 1
ATOM 721 N N . MET A 1 89 ? -34.248 -39.584 5.338 1.00 87.50 89 MET A N 1
ATOM 722 C CA . MET A 1 89 ? -34.742 -38.209 5.188 1.00 87.50 89 MET A CA 1
ATOM 723 C C . MET A 1 89 ? -33.811 -37.345 4.330 1.00 87.50 89 MET A C 1
ATOM 725 O O . MET A 1 89 ? -34.278 -36.663 3.417 1.00 87.50 89 MET A O 1
ATOM 729 N N . MET A 1 90 ? -32.498 -37.412 4.566 1.00 77.94 90 MET A N 1
ATOM 730 C CA . MET A 1 90 ? -31.488 -36.707 3.764 1.00 77.94 90 MET A CA 1
ATOM 731 C C . MET A 1 90 ? -31.527 -37.135 2.292 1.00 77.94 90 MET A C 1
ATOM 733 O O . MET A 1 90 ? -31.409 -36.299 1.397 1.00 77.94 90 MET A O 1
ATOM 737 N N . SER A 1 91 ? -31.742 -38.426 2.025 1.00 83.38 91 SER A N 1
ATOM 738 C CA . SER A 1 91 ? -31.838 -38.957 0.660 1.00 83.38 91 SER A CA 1
ATOM 739 C C . SER A 1 91 ? -33.093 -38.463 -0.069 1.00 83.38 91 SER A C 1
ATOM 741 O O . SER A 1 91 ? -33.014 -38.113 -1.249 1.00 83.38 91 SER A O 1
ATOM 743 N N . ARG A 1 92 ? -34.231 -38.372 0.635 1.00 84.31 92 ARG A N 1
ATOM 744 C CA . ARG A 1 92 ? -35.483 -37.804 0.101 1.00 84.31 92 ARG A CA 1
ATOM 745 C C . ARG A 1 92 ? -35.357 -36.304 -0.168 1.00 84.31 92 ARG A C 1
ATOM 747 O O . ARG A 1 92 ? -35.781 -35.841 -1.223 1.00 84.31 92 ARG A O 1
ATOM 754 N N . LEU A 1 93 ? -34.732 -35.560 0.746 1.00 79.19 93 LEU A N 1
ATOM 755 C CA . LEU A 1 93 ? -34.498 -34.124 0.584 1.00 79.19 93 LEU A CA 1
ATOM 756 C C . LEU A 1 93 ? -33.577 -33.841 -0.610 1.00 79.19 93 LEU A C 1
ATOM 758 O O . LEU A 1 93 ? -33.846 -32.941 -1.401 1.00 79.19 93 LEU A O 1
ATOM 762 N N . LYS A 1 94 ? -32.530 -34.656 -0.783 1.00 80.12 94 LYS A N 1
ATOM 763 C CA . LYS A 1 94 ? -31.613 -34.557 -1.920 1.00 80.12 94 LYS A CA 1
ATOM 764 C C . LYS A 1 94 ? -32.327 -34.773 -3.257 1.00 80.12 94 LYS A C 1
ATOM 766 O O . LYS A 1 94 ? -32.167 -33.947 -4.146 1.00 80.12 94 LYS A O 1
ATOM 771 N N . HIS A 1 95 ? -33.144 -35.823 -3.376 1.00 79.19 95 HIS A N 1
ATOM 772 C CA . HIS A 1 95 ? -33.937 -36.058 -4.592 1.00 79.19 95 HIS A CA 1
ATOM 773 C C . HIS A 1 95 ? -34.919 -34.912 -4.868 1.00 79.19 95 HIS A C 1
ATOM 775 O O . HIS A 1 95 ? -35.021 -34.452 -6.000 1.00 79.19 95 HIS A O 1
ATOM 781 N N . SER A 1 96 ? -35.600 -34.400 -3.836 1.00 80.94 96 SER A N 1
ATOM 782 C CA . SER A 1 96 ? -36.517 -33.262 -3.986 1.00 80.94 96 SER A CA 1
ATOM 783 C C . SER A 1 96 ? -35.803 -31.998 -4.473 1.00 80.94 96 SER A C 1
ATOM 785 O O . SER A 1 96 ? -36.354 -31.251 -5.279 1.00 80.94 96 SER A O 1
ATOM 787 N N . HIS A 1 97 ? -34.584 -31.752 -3.990 1.00 74.62 97 HIS A N 1
ATOM 788 C CA . HIS A 1 97 ? -33.790 -30.604 -4.411 1.00 74.62 97 HIS A CA 1
ATOM 789 C C . HIS A 1 97 ? -33.256 -30.769 -5.841 1.00 74.62 97 HIS A C 1
ATOM 791 O O . HIS A 1 97 ? -33.285 -29.817 -6.615 1.00 74.62 97 HIS A O 1
ATOM 797 N N . GLU A 1 98 ? -32.819 -31.973 -6.222 1.00 75.06 98 GLU A N 1
ATOM 798 C CA . GLU A 1 98 ? -32.401 -32.281 -7.597 1.00 75.06 98 GLU A CA 1
ATOM 799 C C . GLU A 1 98 ? -33.554 -32.084 -8.601 1.00 75.06 98 GLU A C 1
ATOM 801 O O . GLU A 1 98 ? -33.340 -31.493 -9.662 1.00 75.06 98 GLU A O 1
ATOM 806 N N . ASP A 1 99 ? -34.784 -32.457 -8.236 1.00 79.88 99 ASP A N 1
ATOM 807 C CA . ASP A 1 99 ? -35.984 -32.212 -9.048 1.00 79.88 99 ASP A CA 1
ATOM 808 C C . ASP A 1 99 ? -36.320 -30.715 -9.190 1.00 79.88 99 ASP A C 1
ATOM 810 O O . ASP A 1 99 ? -36.684 -30.258 -10.278 1.00 79.88 99 ASP A O 1
ATOM 814 N N . GLU A 1 100 ? -36.200 -29.918 -8.122 1.00 74.19 100 GLU A N 1
ATOM 815 C CA . GLU A 1 100 ? -36.408 -28.461 -8.192 1.00 74.19 100 GLU A CA 1
ATOM 816 C C . GLU A 1 100 ? -35.332 -27.759 -9.026 1.00 74.19 100 GLU A C 1
ATOM 818 O O . GLU A 1 100 ? -35.647 -26.886 -9.841 1.00 74.19 100 GLU A O 1
ATOM 823 N N . VAL A 1 101 ? -34.071 -28.174 -8.883 1.00 70.50 101 VAL A N 1
ATOM 824 C CA . VAL A 1 101 ? -32.964 -27.674 -9.706 1.00 70.50 101 VAL A CA 1
ATOM 825 C C . VAL A 1 101 ? -33.182 -28.044 -11.176 1.00 70.50 101 VAL A C 1
ATOM 827 O O . VAL A 1 101 ? -32.972 -27.200 -12.048 1.00 70.50 101 VAL A O 1
ATOM 830 N N . GLY A 1 102 ? -33.674 -29.252 -11.468 1.00 71.94 102 GLY A N 1
ATOM 831 C CA . GLY A 1 102 ? -34.049 -29.673 -12.820 1.00 71.94 102 GLY A CA 1
ATOM 832 C C . GLY A 1 102 ? -35.138 -28.789 -13.439 1.00 71.94 102 GLY A C 1
ATOM 833 O O . GLY A 1 102 ? -34.970 -28.294 -14.555 1.00 71.94 102 GLY A O 1
ATOM 834 N N . LYS A 1 103 ? -36.210 -28.505 -12.686 1.00 78.38 103 LYS A N 1
ATOM 835 C CA . LYS A 1 103 ? -37.315 -27.628 -13.124 1.00 78.38 103 LYS A CA 1
ATOM 836 C C . LYS A 1 103 ? -36.871 -26.189 -13.390 1.00 78.38 103 LYS A C 1
ATOM 838 O O . LYS A 1 103 ? -37.410 -25.543 -14.284 1.00 78.38 103 LYS A O 1
ATOM 843 N N . LEU A 1 104 ? -35.894 -25.685 -12.635 1.00 72.19 104 LEU A N 1
ATOM 844 C CA . LEU A 1 104 ? -35.324 -24.355 -12.855 1.00 72.19 104 LEU A CA 1
ATOM 845 C C . LEU A 1 104 ? -34.329 -24.329 -14.019 1.00 72.19 104 LEU A C 1
ATOM 847 O O . LEU A 1 104 ? -34.250 -23.316 -14.702 1.00 72.19 104 LEU A O 1
ATOM 851 N N . ARG A 1 105 ? -33.596 -25.417 -14.286 1.00 76.88 105 ARG A N 1
ATOM 852 C CA . ARG A 1 105 ? -32.575 -25.496 -15.347 1.00 76.88 105 ARG A CA 1
ATOM 853 C C . ARG A 1 105 ? -33.170 -25.552 -16.755 1.00 76.88 105 ARG A C 1
ATOM 855 O O . ARG A 1 105 ? -32.674 -24.870 -17.651 1.00 76.88 105 ARG A O 1
ATOM 862 N N . GLN A 1 106 ? -34.252 -26.307 -16.926 1.00 75.69 106 GLN A N 1
ATOM 863 C CA . GLN A 1 106 ? -34.915 -26.522 -18.212 1.00 75.69 106 GLN A CA 1
ATOM 864 C C . GLN A 1 106 ? -35.292 -25.220 -18.967 1.00 75.69 106 GLN A C 1
ATOM 866 O O . GLN A 1 106 ? -34.900 -25.082 -20.126 1.00 75.69 106 GLN A O 1
ATOM 871 N N . PRO A 1 107 ? -35.934 -24.202 -18.353 1.00 72.88 107 PRO A N 1
ATOM 872 C CA . PRO A 1 107 ? -36.275 -22.961 -19.058 1.00 72.88 107 PRO A CA 1
ATOM 873 C C . PRO A 1 107 ? -35.063 -22.076 -19.398 1.00 72.88 107 PRO A C 1
ATOM 875 O O . PRO A 1 107 ? -35.163 -21.218 -20.278 1.00 72.88 107 PRO A O 1
ATOM 878 N N . TYR A 1 108 ? -33.920 -22.241 -18.719 1.00 68.81 108 TYR A N 1
ATOM 879 C CA . TYR A 1 108 ? -32.681 -21.550 -19.095 1.00 68.81 108 TYR A CA 1
ATOM 880 C C . TYR A 1 108 ? -31.981 -22.255 -20.262 1.00 68.81 108 TYR A C 1
ATOM 882 O O . TYR A 1 108 ? -31.488 -21.570 -21.156 1.00 68.81 108 TYR A O 1
ATOM 890 N N . GLU A 1 109 ? -31.990 -23.590 -20.311 1.00 71.62 109 GLU A N 1
ATOM 891 C CA . GLU A 1 109 ? -31.477 -24.355 -21.461 1.00 71.62 109 GLU A CA 1
ATOM 892 C C . GLU A 1 109 ? -32.294 -24.080 -22.734 1.00 71.62 109 GLU A C 1
ATOM 894 O O . GLU A 1 109 ? -31.713 -23.802 -23.783 1.00 71.62 109 GLU A O 1
ATOM 899 N N . GLU A 1 110 ? -33.625 -24.019 -22.629 1.00 79.00 110 GLU A N 1
ATOM 900 C CA . GLU A 1 110 ? -34.517 -23.680 -23.751 1.00 79.00 110 GLU A CA 1
ATOM 901 C C . GLU A 1 110 ? -34.301 -22.253 -24.294 1.00 79.00 110 GLU A C 1
ATOM 903 O O . GLU A 1 110 ? -34.508 -22.008 -25.482 1.00 79.00 110 GLU A O 1
ATOM 908 N N . LYS A 1 111 ? -33.843 -21.304 -23.463 1.00 76.06 111 LYS A N 1
ATOM 909 C CA . LYS A 1 111 ? -33.511 -19.932 -23.898 1.00 76.06 111 LYS A CA 1
ATOM 910 C C . LYS A 1 111 ? -32.098 -19.789 -24.462 1.00 76.06 111 LYS A C 1
ATOM 912 O O . LYS A 1 111 ? -31.872 -18.917 -25.296 1.00 76.06 111 LYS A O 1
ATOM 917 N N . ILE A 1 112 ? -31.147 -20.602 -24.003 1.00 73.12 112 ILE A N 1
ATOM 918 C CA . ILE A 1 112 ? -29.737 -20.518 -24.414 1.00 73.12 112 ILE A CA 1
ATOM 919 C C . ILE A 1 112 ? -29.516 -21.162 -25.787 1.00 73.12 112 ILE A C 1
ATOM 921 O O . ILE A 1 112 ? -28.761 -20.618 -26.591 1.00 73.12 112 ILE A O 1
ATOM 925 N N . MET A 1 113 ? -30.209 -22.263 -26.088 1.00 74.00 113 MET A N 1
ATOM 926 C CA . MET A 1 113 ? -30.090 -22.971 -27.369 1.00 74.00 113 MET A CA 1
ATOM 927 C C . MET A 1 113 ? -30.320 -22.089 -28.615 1.00 74.00 113 MET A C 1
ATOM 929 O O . MET A 1 113 ? -29.435 -22.058 -29.470 1.00 74.00 113 MET A O 1
ATOM 933 N N . PRO A 1 114 ? -31.410 -21.304 -28.731 1.00 80.38 114 PRO A N 1
ATOM 934 C CA . PRO A 1 114 ? -31.618 -20.455 -29.908 1.00 80.38 114 PRO A CA 1
ATOM 935 C C . PRO A 1 114 ? -30.590 -19.315 -30.021 1.00 80.38 114 PRO A C 1
ATOM 937 O O . PRO A 1 114 ? -30.224 -18.933 -31.129 1.00 80.38 114 PRO A O 1
ATOM 940 N N . ILE A 1 115 ? -30.070 -18.805 -28.897 1.00 74.31 115 ILE A N 1
ATOM 941 C CA . ILE A 1 115 ? -29.012 -17.778 -28.896 1.00 74.31 115 ILE A CA 1
ATOM 942 C C . ILE A 1 115 ? -27.688 -18.370 -29.401 1.00 74.31 115 ILE A C 1
ATOM 944 O O . ILE A 1 115 ? -26.973 -17.721 -30.163 1.00 74.31 115 ILE A O 1
ATOM 948 N N . MET A 1 116 ? -27.365 -19.607 -29.010 1.00 71.44 116 MET A N 1
ATOM 949 C CA . MET A 1 116 ? -26.179 -20.308 -29.507 1.00 71.44 116 MET A CA 1
ATOM 950 C C . MET A 1 116 ? -26.278 -20.608 -31.007 1.00 71.44 116 MET A C 1
ATOM 952 O O . MET A 1 116 ? -25.319 -20.360 -31.735 1.00 71.44 116 MET A O 1
ATOM 956 N N . GLU A 1 117 ? -27.440 -21.054 -31.490 1.00 81.81 117 GLU A N 1
ATOM 957 C CA . GLU A 1 117 ? -27.674 -21.283 -32.923 1.00 81.81 117 GLU A CA 1
ATOM 958 C C . GLU A 1 117 ? -27.575 -19.987 -33.749 1.00 81.81 117 GLU A C 1
ATOM 960 O O . GLU A 1 117 ? -27.045 -19.985 -34.865 1.00 81.81 117 GLU A O 1
ATOM 965 N N . GLU A 1 118 ? -28.044 -18.858 -33.207 1.00 81.75 118 GLU A N 1
ATOM 966 C CA . GLU A 1 118 ? -27.915 -17.549 -33.851 1.00 81.75 118 GLU A CA 1
ATOM 967 C C . GLU A 1 118 ? -26.460 -17.056 -33.870 1.00 81.75 118 GLU A C 1
ATOM 969 O O . GLU A 1 118 ? -26.000 -16.539 -34.893 1.00 81.75 118 GLU A O 1
ATOM 974 N N . MET A 1 119 ? -25.697 -17.293 -32.795 1.00 73.62 119 MET A N 1
ATOM 975 C CA . MET A 1 119 ? -24.258 -17.012 -32.752 1.00 73.62 119 MET A CA 1
ATOM 976 C C . MET A 1 119 ? -23.467 -17.850 -33.764 1.00 73.62 119 MET A C 1
ATOM 978 O O . MET A 1 119 ? -22.639 -17.290 -34.483 1.00 73.62 119 MET A O 1
ATOM 982 N N . GLU A 1 120 ? -23.742 -19.151 -33.885 1.00 78.25 120 GLU A N 1
ATOM 983 C CA . GLU A 1 120 ? -23.074 -20.021 -34.867 1.00 78.25 120 GLU A CA 1
ATOM 984 C C . GLU A 1 120 ? -23.395 -19.617 -36.315 1.00 78.25 120 GLU A C 1
ATOM 986 O O . GLU A 1 120 ? -22.518 -19.652 -37.189 1.00 78.25 120 GLU A O 1
ATOM 991 N N . ARG A 1 121 ? -24.633 -19.173 -36.579 1.00 85.56 121 ARG A N 1
ATOM 992 C CA . ARG A 1 121 ? -25.018 -18.584 -37.872 1.00 85.56 121 ARG A CA 1
ATOM 993 C C . ARG A 1 121 ? -24.265 -17.291 -38.161 1.00 85.56 121 ARG A C 1
ATOM 995 O O . ARG A 1 121 ? -23.795 -17.106 -39.288 1.00 85.56 121 ARG A O 1
ATOM 1002 N N . LEU A 1 122 ? -24.147 -16.402 -37.174 1.00 79.62 122 LEU A N 1
ATOM 1003 C CA . LEU A 1 122 ? -23.404 -15.150 -37.325 1.00 79.62 122 LEU A CA 1
ATOM 1004 C C . LEU A 1 122 ? -21.917 -15.416 -37.579 1.00 79.62 122 LEU A C 1
ATOM 1006 O O . LEU A 1 122 ? -21.314 -14.762 -38.429 1.00 79.62 122 LEU A O 1
ATOM 1010 N N . GLU A 1 123 ? -21.340 -16.399 -36.890 1.00 77.31 123 GLU A N 1
ATOM 1011 C CA . GLU A 1 123 ? -19.942 -16.789 -37.052 1.00 77.31 123 GLU A CA 1
ATOM 1012 C C . GLU A 1 123 ? -19.672 -17.357 -38.452 1.00 77.31 123 GLU A C 1
ATOM 1014 O O . GLU A 1 123 ? -18.712 -16.941 -39.106 1.00 77.31 123 GLU A O 1
ATOM 1019 N N . HIS A 1 124 ? -20.551 -18.223 -38.970 1.00 80.31 124 HIS A N 1
ATOM 1020 C CA . HIS A 1 124 ? -20.462 -18.709 -40.352 1.00 80.31 124 HIS A CA 1
ATOM 1021 C C . HIS A 1 124 ? -20.592 -17.578 -41.378 1.00 80.31 124 HIS A C 1
ATOM 1023 O O . HIS A 1 124 ? -19.787 -17.494 -42.306 1.00 80.31 124 HIS A O 1
ATOM 1029 N N . SER A 1 125 ? -21.550 -16.667 -41.189 1.00 84.12 125 SER A N 1
ATOM 1030 C CA . SER A 1 125 ? -21.742 -15.509 -42.072 1.00 84.12 125 SER A CA 1
ATOM 1031 C C . SER A 1 125 ? -20.519 -14.581 -42.082 1.00 84.12 125 SER A C 1
ATOM 1033 O O . SER A 1 125 ? -20.041 -14.166 -43.142 1.00 84.12 125 SER A O 1
ATOM 1035 N N . HIS A 1 126 ? -19.946 -14.305 -40.907 1.00 76.00 126 HIS A N 1
ATOM 1036 C CA . HIS A 1 126 ? -18.742 -13.490 -40.778 1.00 76.00 126 HIS A CA 1
ATOM 1037 C C . HIS A 1 126 ? -17.524 -14.173 -41.414 1.00 76.00 126 HIS A C 1
ATOM 1039 O O . HIS A 1 126 ? -16.746 -13.528 -42.118 1.00 76.00 126 HIS A O 1
ATOM 1045 N N . LYS A 1 127 ? -17.386 -15.491 -41.239 1.00 80.75 127 LYS A N 1
ATOM 1046 C CA . LYS A 1 127 ? -16.321 -16.290 -41.855 1.00 80.75 127 LYS A CA 1
ATOM 1047 C C . LYS A 1 127 ? -16.397 -16.268 -43.384 1.00 80.75 127 LYS A C 1
ATOM 1049 O O . LYS A 1 127 ? -15.369 -16.073 -44.033 1.00 80.75 127 LYS A O 1
ATOM 1054 N N . ASP A 1 128 ? -17.593 -16.378 -43.955 1.00 85.06 128 ASP A N 1
ATOM 1055 C CA . ASP A 1 128 ? -17.808 -16.276 -45.403 1.00 85.06 128 ASP A CA 1
ATOM 1056 C C . ASP A 1 128 ? -17.523 -14.866 -45.935 1.00 85.06 128 ASP A C 1
ATOM 1058 O O . ASP A 1 128 ? -16.916 -14.708 -46.999 1.00 85.06 128 ASP A O 1
ATOM 1062 N N . TYR A 1 129 ? -17.917 -13.827 -45.195 1.00 85.25 129 TYR A N 1
ATOM 1063 C CA . TYR A 1 129 ? -17.627 -12.440 -45.558 1.00 85.25 129 TYR A CA 1
ATOM 1064 C C . TYR A 1 129 ? -16.118 -12.155 -45.563 1.00 85.25 129 TYR A C 1
ATOM 1066 O O . TYR A 1 129 ? -15.589 -11.619 -46.540 1.00 85.25 129 TYR A O 1
ATOM 1074 N N . VAL A 1 130 ? -15.403 -12.581 -44.517 1.00 76.81 130 VAL A N 1
ATOM 1075 C CA . VAL A 1 130 ? -13.938 -12.466 -44.434 1.00 76.81 130 VAL A CA 1
ATOM 1076 C C . VAL A 1 130 ? -13.264 -13.270 -45.550 1.00 76.81 130 VAL A C 1
ATOM 1078 O O . VAL A 1 130 ? -12.325 -12.771 -46.173 1.00 76.81 130 VAL A O 1
ATOM 1081 N N . GLY A 1 131 ? -13.769 -14.465 -45.870 1.00 82.44 131 GLY A N 1
ATOM 1082 C CA . GLY A 1 131 ? -13.279 -15.278 -46.985 1.00 82.44 131 GLY A CA 1
ATOM 1083 C C . GLY A 1 131 ? -13.395 -14.565 -48.337 1.00 82.44 131 GLY A C 1
ATOM 1084 O O . GLY A 1 131 ? -12.419 -14.497 -49.086 1.00 82.44 131 GLY A O 1
ATOM 1085 N N . LYS A 1 132 ? -14.549 -13.948 -48.623 1.00 87.50 132 LYS A N 1
ATOM 1086 C CA . LYS A 1 132 ? -14.763 -13.154 -49.848 1.00 87.50 132 LYS A CA 1
ATOM 1087 C C . LYS A 1 132 ? -13.846 -11.931 -49.913 1.00 87.50 132 LYS A C 1
ATOM 1089 O O . LYS A 1 132 ? -13.304 -11.631 -50.975 1.00 87.50 132 LYS A O 1
ATOM 1094 N N . LEU A 1 133 ? -13.629 -11.249 -48.786 1.00 81.06 133 LEU A N 1
ATOM 1095 C CA . LEU A 1 133 ? -12.740 -10.087 -48.716 1.00 81.06 133 LEU A CA 1
ATOM 1096 C C . LEU A 1 133 ? -11.273 -10.475 -48.977 1.00 81.06 133 LEU A C 1
ATOM 1098 O O . LEU A 1 133 ? -10.573 -9.803 -49.734 1.00 81.06 133 LEU A O 1
ATOM 1102 N N . GLN A 1 134 ? -10.820 -11.594 -48.408 1.00 77.44 134 GLN A N 1
ATOM 1103 C CA . GLN A 1 134 ? -9.475 -12.129 -48.635 1.00 77.44 134 GLN A CA 1
ATOM 1104 C C . GLN A 1 134 ? -9.269 -12.604 -50.077 1.00 77.44 134 GLN A C 1
ATOM 1106 O O . GLN A 1 134 ? -8.185 -12.421 -50.631 1.00 77.44 134 GLN A O 1
ATOM 1111 N N . GLN A 1 135 ? -10.292 -13.199 -50.694 1.00 84.44 135 GLN A N 1
ATOM 1112 C CA . GLN A 1 135 ? -10.257 -13.592 -52.101 1.00 84.44 135 GLN A CA 1
ATOM 1113 C C . GLN A 1 135 ? -10.113 -12.369 -53.013 1.00 84.44 135 GLN A C 1
ATOM 1115 O O . GLN A 1 135 ? -9.198 -12.329 -53.833 1.00 84.44 135 GLN A O 1
ATOM 1120 N N . LYS A 1 136 ? -10.930 -11.333 -52.795 1.00 84.44 136 LYS A N 1
ATOM 1121 C CA . LYS A 1 136 ? -10.844 -10.080 -53.553 1.00 84.44 136 LYS A CA 1
ATOM 1122 C C . LYS A 1 136 ? -9.466 -9.424 -53.421 1.00 84.44 136 LYS A C 1
ATOM 1124 O O . LYS A 1 136 ? -8.879 -9.010 -54.415 1.00 84.44 136 LYS A O 1
ATOM 1129 N N . HIS A 1 137 ? -8.902 -9.406 -52.213 1.00 77.31 137 HIS A N 1
ATOM 1130 C CA . HIS A 1 137 ? -7.559 -8.870 -51.992 1.00 77.31 137 HIS A CA 1
ATOM 1131 C C . HIS A 1 137 ? -6.467 -9.673 -52.724 1.00 77.31 137 HIS A C 1
ATOM 1133 O O . HIS A 1 137 ? -5.523 -9.093 -53.257 1.00 77.31 137 HIS A O 1
ATOM 1139 N N . LYS A 1 138 ? -6.597 -11.007 -52.801 1.00 79.12 138 LYS A N 1
ATOM 1140 C CA . LYS A 1 138 ? -5.681 -11.851 -53.589 1.00 79.12 138 LYS A CA 1
ATOM 1141 C C . LYS A 1 138 ? -5.777 -11.567 -55.087 1.00 79.12 138 LYS A C 1
ATOM 1143 O O . LYS A 1 138 ? -4.743 -11.525 -55.747 1.00 79.12 138 LYS A O 1
ATOM 1148 N N . GLU A 1 139 ? -6.981 -11.366 -55.610 1.00 87.75 139 GLU A N 1
ATOM 1149 C CA . GLU A 1 139 ? -7.211 -11.037 -57.023 1.00 87.75 139 GLU A CA 1
ATOM 1150 C C . GLU A 1 139 ? -6.641 -9.653 -57.380 1.00 87.75 139 GLU A C 1
ATOM 1152 O O . GLU A 1 139 ? -5.956 -9.506 -58.394 1.00 87.75 139 GLU A O 1
ATOM 1157 N N . GLU A 1 140 ? -6.822 -8.655 -56.510 1.00 84.44 140 GLU A N 1
ATOM 1158 C CA . GLU A 1 140 ? -6.226 -7.321 -56.669 1.00 84.44 140 GLU A CA 1
ATOM 1159 C C . GLU A 1 140 ? -4.691 -7.367 -56.605 1.00 84.44 140 GLU A C 1
ATOM 1161 O O . GLU A 1 140 ? -4.013 -6.762 -57.440 1.00 84.44 140 GLU A O 1
ATOM 1166 N N . MET A 1 141 ? -4.119 -8.139 -55.674 1.00 80.06 141 MET A N 1
ATOM 1167 C CA . MET A 1 141 ? -2.669 -8.343 -55.590 1.00 80.06 141 MET A CA 1
ATOM 1168 C C . MET A 1 141 ? -2.107 -9.064 -56.820 1.00 80.06 141 MET A C 1
ATOM 1170 O O . MET A 1 141 ? -1.056 -8.668 -57.323 1.00 80.06 141 MET A O 1
ATOM 1174 N N . ALA A 1 142 ? -2.803 -10.078 -57.343 1.00 82.00 142 ALA A N 1
ATOM 1175 C CA . ALA A 1 142 ? -2.411 -10.763 -58.574 1.00 82.00 142 ALA A CA 1
ATOM 1176 C C . ALA A 1 142 ? -2.431 -9.808 -59.779 1.00 82.00 142 ALA A C 1
ATOM 1178 O O . ALA A 1 142 ? -1.443 -9.715 -60.502 1.00 82.00 142 ALA A O 1
ATOM 1179 N N . SER A 1 143 ? -3.495 -9.009 -59.927 1.00 87.81 143 SER A N 1
ATOM 1180 C CA . SER A 1 143 ? -3.587 -7.987 -60.980 1.00 87.81 143 SER A CA 1
ATOM 1181 C C . SER A 1 143 ? -2.471 -6.941 -60.880 1.00 87.81 143 SER A C 1
ATOM 1183 O O . SER A 1 143 ? -1.926 -6.497 -61.892 1.00 87.81 143 SER A O 1
ATOM 1185 N N . THR A 1 144 ? -2.097 -6.552 -59.660 1.00 80.69 144 THR A N 1
ATOM 1186 C CA . THR A 1 144 ? -1.026 -5.574 -59.430 1.00 80.69 144 THR A CA 1
ATOM 1187 C C . THR A 1 144 ? 0.350 -6.168 -59.735 1.00 80.69 144 THR A C 1
ATOM 1189 O O . THR A 1 144 ? 1.180 -5.500 -60.350 1.00 80.69 144 THR A O 1
ATOM 1192 N N . MET A 1 145 ? 0.587 -7.433 -59.374 1.00 77.94 145 MET A N 1
ATOM 1193 C CA . MET A 1 145 ? 1.816 -8.147 -59.730 1.00 77.94 145 MET A CA 1
ATOM 1194 C C . MET A 1 145 ? 1.966 -8.333 -61.241 1.00 77.94 145 MET A C 1
ATOM 1196 O O . MET A 1 145 ? 3.063 -8.121 -61.752 1.00 77.94 145 MET A O 1
ATOM 1200 N N . ASP A 1 146 ? 0.891 -8.641 -61.966 1.00 85.44 146 ASP A N 1
ATOM 1201 C CA . ASP A 1 146 ? 0.941 -8.745 -63.429 1.00 85.44 146 ASP A CA 1
ATOM 1202 C C . ASP A 1 146 ? 1.254 -7.396 -64.089 1.00 85.44 146 ASP A C 1
ATOM 1204 O O . ASP A 1 146 ? 2.078 -7.332 -65.002 1.00 85.44 146 ASP A O 1
ATOM 1208 N N . LYS A 1 147 ? 0.693 -6.291 -63.578 1.00 84.25 147 LYS A N 1
ATOM 1209 C CA . LYS A 1 147 ? 1.050 -4.936 -64.038 1.00 84.25 147 LYS A CA 1
ATOM 1210 C C . LYS A 1 147 ? 2.515 -4.604 -63.768 1.00 84.25 147 LYS A C 1
ATOM 1212 O O . LYS A 1 147 ? 3.183 -4.073 -64.649 1.00 84.25 147 LYS A O 1
ATOM 1217 N N . MET A 1 148 ? 3.033 -4.935 -62.582 1.00 77.81 148 MET A N 1
ATOM 1218 C CA . MET A 1 148 ? 4.454 -4.740 -62.265 1.00 77.81 148 MET A CA 1
ATOM 1219 C C . MET A 1 148 ? 5.359 -5.598 -63.151 1.00 77.81 148 MET A C 1
ATOM 1221 O O . MET A 1 148 ? 6.422 -5.139 -63.554 1.00 77.81 148 MET A O 1
ATOM 1225 N N . ARG A 1 149 ? 4.935 -6.820 -63.488 1.00 84.75 149 ARG A N 1
ATOM 1226 C CA . ARG A 1 149 ? 5.683 -7.718 -64.371 1.00 84.75 149 ARG A CA 1
ATOM 1227 C C . ARG A 1 149 ? 5.740 -7.194 -65.805 1.00 84.75 149 ARG A C 1
ATOM 1229 O O . ARG A 1 149 ? 6.806 -7.244 -66.407 1.00 84.75 149 ARG A O 1
ATOM 1236 N N . LEU A 1 150 ? 4.632 -6.659 -66.321 1.00 85.25 150 LEU A N 1
ATOM 1237 C CA . LEU A 1 150 ? 4.595 -5.993 -67.628 1.00 85.25 150 LEU A CA 1
ATOM 1238 C C . LEU A 1 150 ? 5.503 -4.760 -67.650 1.00 85.25 150 LEU A C 1
ATOM 1240 O O . LEU A 1 150 ? 6.325 -4.630 -68.549 1.00 85.25 150 LEU A O 1
ATOM 1244 N N . LEU A 1 151 ? 5.429 -3.915 -66.617 1.00 86.00 151 LEU A N 1
ATOM 1245 C CA . LEU A 1 151 ? 6.273 -2.724 -66.509 1.00 86.00 151 LEU A CA 1
ATOM 1246 C C . LEU A 1 151 ? 7.765 -3.087 -66.419 1.00 86.00 151 LEU A C 1
ATOM 1248 O O . LEU A 1 151 ? 8.604 -2.437 -67.031 1.00 86.00 151 LEU A O 1
ATOM 1252 N N . ALA A 1 152 ? 8.104 -4.140 -65.668 1.00 78.31 152 ALA A N 1
ATOM 1253 C CA . ALA A 1 152 ? 9.472 -4.639 -65.569 1.00 78.31 152 ALA A CA 1
ATOM 1254 C C . ALA A 1 152 ? 10.000 -5.117 -66.930 1.00 78.31 152 ALA A C 1
ATOM 1256 O O . ALA A 1 152 ? 11.134 -4.799 -67.275 1.00 78.31 152 ALA A O 1
ATOM 1257 N N . HIS A 1 153 ? 9.168 -5.804 -67.718 1.00 83.69 153 HIS A N 1
ATOM 1258 C CA . HIS A 1 153 ? 9.525 -6.218 -69.075 1.00 83.69 153 HIS A CA 1
ATOM 1259 C C . HIS A 1 153 ? 9.725 -5.019 -70.010 1.00 83.69 153 HIS A C 1
ATOM 1261 O O . HIS A 1 153 ? 10.715 -4.973 -70.729 1.00 83.69 153 HIS A O 1
ATOM 1267 N N . GLU A 1 154 ? 8.867 -3.995 -69.933 1.00 85.69 154 GLU A N 1
ATOM 1268 C CA . GLU A 1 154 ? 9.042 -2.757 -70.708 1.00 85.69 154 GLU A CA 1
ATOM 1269 C C . GLU A 1 154 ? 10.360 -2.037 -70.375 1.00 85.69 154 GLU A C 1
ATOM 1271 O O . GLU A 1 154 ? 11.039 -1.528 -71.271 1.00 85.69 154 GLU A O 1
ATOM 1276 N N . TYR A 1 155 ? 10.755 -1.997 -69.098 1.00 81.56 155 TYR A N 1
ATOM 1277 C CA . TYR A 1 155 ? 12.045 -1.428 -68.699 1.00 81.56 155 TYR A CA 1
ATOM 1278 C C . TYR A 1 155 ? 13.226 -2.281 -69.165 1.00 81.56 155 TYR A C 1
ATOM 1280 O O . TYR A 1 155 ? 14.234 -1.728 -69.603 1.00 81.56 155 TYR A O 1
ATOM 1288 N N . GLU A 1 156 ? 13.110 -3.605 -69.101 1.00 82.56 156 GLU A N 1
ATOM 1289 C CA . GLU A 1 156 ? 14.148 -4.539 -69.542 1.00 82.56 156 GLU A CA 1
ATOM 1290 C C . GLU A 1 156 ? 14.360 -4.482 -71.065 1.00 82.56 156 GLU A C 1
ATOM 1292 O O . GLU A 1 156 ? 15.502 -4.416 -71.532 1.00 82.56 156 GLU A O 1
ATOM 1297 N N . ASP A 1 157 ? 13.279 -4.367 -71.838 1.00 85.00 157 ASP A N 1
ATOM 1298 C CA . ASP A 1 157 ? 13.320 -4.138 -73.284 1.00 85.00 157 ASP A CA 1
ATOM 1299 C C . ASP A 1 157 ? 13.936 -2.776 -73.613 1.00 85.00 157 ASP A C 1
ATOM 1301 O O . ASP A 1 157 ? 14.783 -2.663 -74.503 1.00 85.00 157 ASP A O 1
ATOM 1305 N N . ARG A 1 158 ? 13.581 -1.727 -72.862 1.00 85.75 158 ARG A N 1
ATOM 1306 C CA . ARG A 1 158 ? 14.140 -0.385 -73.068 1.00 85.75 158 ARG A CA 1
ATOM 1307 C C . ARG A 1 158 ? 15.629 -0.319 -72.743 1.00 85.75 158 ARG A C 1
ATOM 1309 O O . ARG A 1 158 ? 16.370 0.332 -73.475 1.00 85.75 158 ARG A O 1
ATOM 1316 N N . ILE A 1 159 ? 16.074 -1.008 -71.693 1.00 82.31 159 ILE A N 1
ATOM 1317 C CA . ILE A 1 159 ? 17.496 -1.157 -71.358 1.00 82.31 159 ILE A CA 1
ATOM 1318 C C . ILE A 1 159 ? 18.215 -1.957 -72.450 1.00 82.31 159 ILE A C 1
ATOM 1320 O O . ILE A 1 159 ? 19.309 -1.578 -72.862 1.00 82.31 159 ILE A O 1
ATOM 1324 N N . SER A 1 160 ? 17.597 -3.022 -72.966 1.00 84.62 160 SER A N 1
ATOM 1325 C CA . SER A 1 160 ? 18.166 -3.836 -74.046 1.00 84.62 160 SER A CA 1
ATOM 1326 C C . SER A 1 160 ? 18.313 -3.054 -75.352 1.00 84.62 160 SER A C 1
ATOM 1328 O O . SER A 1 160 ? 19.343 -3.170 -76.015 1.00 84.62 160 SER A O 1
ATOM 1330 N N . MET A 1 161 ? 17.335 -2.211 -75.698 1.00 86.44 161 MET A N 1
ATOM 1331 C CA . MET A 1 161 ? 17.440 -1.292 -76.835 1.00 86.44 161 MET A CA 1
ATOM 1332 C C . MET A 1 161 ? 18.541 -0.254 -76.618 1.00 86.44 161 MET A C 1
ATOM 1334 O O . MET A 1 161 ? 19.381 -0.088 -77.494 1.00 86.44 161 MET A O 1
ATOM 1338 N N . LEU A 1 162 ? 18.613 0.368 -75.434 1.00 84.62 162 LEU A N 1
ATOM 1339 C CA . LEU A 1 162 ? 19.667 1.340 -75.127 1.00 84.62 162 LEU A CA 1
ATOM 1340 C C . LEU A 1 162 ? 21.063 0.714 -75.239 1.00 84.62 162 LEU A C 1
ATOM 1342 O O . LEU A 1 162 ? 21.970 1.311 -75.807 1.00 84.62 162 LEU A O 1
ATOM 1346 N N . ASN A 1 163 ? 21.234 -0.501 -74.715 1.00 81.12 163 ASN A N 1
ATOM 1347 C CA . ASN A 1 163 ? 22.500 -1.224 -74.782 1.00 81.12 163 ASN A CA 1
ATOM 1348 C C . ASN A 1 163 ? 22.860 -1.619 -76.218 1.00 81.12 163 ASN A C 1
ATOM 1350 O O . ASN A 1 163 ? 24.035 -1.566 -76.576 1.00 81.12 163 ASN A O 1
ATOM 1354 N N . ARG A 1 164 ? 21.874 -1.978 -77.051 1.00 85.81 164 ARG A N 1
ATOM 1355 C CA . ARG A 1 164 ? 22.092 -2.226 -78.482 1.00 85.81 164 ARG A CA 1
ATOM 1356 C C . ARG A 1 164 ? 22.523 -0.946 -79.198 1.00 85.81 164 ARG A C 1
ATOM 1358 O O . ARG A 1 164 ? 23.509 -0.993 -79.921 1.00 85.81 164 ARG A O 1
ATOM 1365 N N . ASP A 1 165 ? 21.870 0.183 -78.936 1.00 83.50 165 ASP A N 1
ATOM 1366 C CA . ASP A 1 165 ? 22.228 1.478 -79.527 1.00 83.50 165 ASP A CA 1
ATOM 1367 C C . ASP A 1 165 ? 23.630 1.933 -79.088 1.00 83.50 165 ASP A C 1
ATOM 1369 O O . ASP A 1 165 ? 24.411 2.435 -79.897 1.00 83.50 165 ASP A O 1
ATOM 1373 N N . PHE A 1 166 ? 23.989 1.719 -77.816 1.00 82.31 166 PHE A N 1
ATOM 1374 C CA . PHE A 1 166 ? 25.336 1.990 -77.311 1.00 82.31 166 PHE A CA 1
ATOM 1375 C C . PHE A 1 166 ? 26.390 1.093 -77.959 1.00 82.31 166 PHE A C 1
ATOM 1377 O O . PHE A 1 166 ? 27.473 1.573 -78.298 1.00 82.31 166 PHE A O 1
ATOM 1384 N N . GLU A 1 167 ? 26.086 -0.188 -78.153 1.00 81.00 167 GLU A N 1
ATOM 1385 C CA . GLU A 1 167 ? 27.000 -1.122 -78.802 1.00 81.00 167 GLU A CA 1
ATOM 1386 C C . GLU A 1 167 ? 27.147 -0.808 -80.296 1.00 81.00 167 GLU A C 1
ATOM 1388 O O . GLU A 1 167 ? 28.266 -0.779 -80.804 1.00 81.00 167 GLU A O 1
ATOM 1393 N N . GLU A 1 168 ? 26.061 -0.462 -80.990 1.00 83.94 168 GLU A N 1
ATOM 1394 C CA . GLU A 1 168 ? 26.101 0.011 -82.377 1.00 83.94 168 GLU A CA 1
ATOM 1395 C C . GLU A 1 168 ? 26.881 1.322 -82.507 1.00 83.94 168 GLU A C 1
ATOM 1397 O O . GLU A 1 168 ? 27.694 1.460 -83.420 1.00 83.94 168 GLU A O 1
ATOM 1402 N N . TYR A 1 169 ? 26.714 2.265 -81.575 1.00 83.12 169 TYR A N 1
ATOM 1403 C CA . TYR A 1 169 ? 27.494 3.503 -81.542 1.00 83.12 169 TYR A CA 1
ATOM 1404 C C . TYR A 1 169 ? 28.984 3.232 -81.304 1.00 83.12 169 TYR A C 1
ATOM 1406 O O . TYR A 1 169 ? 29.836 3.825 -81.969 1.00 83.12 169 TYR A O 1
ATOM 1414 N N . ARG A 1 170 ? 29.313 2.299 -80.404 1.00 82.44 170 ARG A N 1
ATOM 1415 C CA . ARG A 1 170 ? 30.692 1.885 -80.120 1.00 82.44 170 ARG A CA 1
ATOM 1416 C C . ARG A 1 170 ? 31.337 1.211 -81.327 1.00 82.44 170 ARG A C 1
ATOM 1418 O O . ARG A 1 170 ? 32.439 1.597 -81.714 1.00 82.44 170 ARG A O 1
ATOM 1425 N N . VAL A 1 171 ? 30.644 0.253 -81.944 1.00 81.62 171 VAL A N 1
ATOM 1426 C CA . VAL A 1 171 ? 31.105 -0.429 -83.159 1.00 81.62 171 VAL A CA 1
ATOM 1427 C C . VAL A 1 171 ? 31.277 0.582 -84.285 1.00 81.62 171 VAL A C 1
ATOM 1429 O O . VAL A 1 171 ? 32.338 0.599 -84.899 1.00 81.62 171 VAL A O 1
ATOM 1432 N N . LYS A 1 172 ? 30.310 1.486 -84.494 1.00 82.94 172 LYS A N 1
ATOM 1433 C CA . LYS A 1 172 ? 30.376 2.538 -85.515 1.00 82.94 172 LYS A CA 1
ATOM 1434 C C . LYS A 1 172 ? 31.578 3.456 -85.312 1.00 82.94 172 LYS A C 1
ATOM 1436 O O . LYS A 1 172 ? 32.337 3.656 -86.256 1.00 82.94 172 LYS A O 1
ATOM 1441 N N . MET A 1 173 ? 31.806 3.936 -84.088 1.00 79.75 173 MET A N 1
ATOM 1442 C CA . MET A 1 173 ? 32.962 4.769 -83.742 1.00 79.75 173 MET A CA 1
ATOM 1443 C C . MET A 1 173 ? 34.288 4.026 -83.967 1.00 79.75 173 MET A C 1
ATOM 1445 O O . MET A 1 173 ? 35.240 4.601 -84.489 1.00 79.75 173 MET A O 1
ATOM 1449 N N . GLN A 1 174 ? 34.346 2.734 -83.634 1.00 79.62 174 GLN A N 1
ATOM 1450 C CA . GLN A 1 174 ? 35.524 1.898 -83.852 1.00 79.62 174 GLN A CA 1
ATOM 1451 C C . GLN A 1 174 ? 35.785 1.636 -85.345 1.00 79.62 174 GLN A C 1
ATOM 1453 O O . GLN A 1 174 ? 36.935 1.710 -85.781 1.00 79.62 174 GLN A O 1
ATOM 1458 N N . THR A 1 175 ? 34.742 1.401 -86.147 1.00 79.12 175 THR A N 1
ATOM 1459 C CA . THR A 1 175 ? 34.861 1.301 -87.611 1.00 79.12 175 THR A CA 1
ATOM 1460 C C . THR A 1 175 ? 35.196 2.634 -88.268 1.00 79.12 175 THR A C 1
ATOM 1462 O O . THR A 1 175 ? 35.975 2.642 -89.213 1.00 79.12 175 THR A O 1
ATOM 1465 N N . ASP A 1 176 ? 34.677 3.761 -87.776 1.00 79.94 176 ASP A N 1
ATOM 1466 C CA . ASP A 1 176 ? 35.008 5.091 -88.297 1.00 79.94 176 ASP A CA 1
ATOM 1467 C C . ASP A 1 176 ? 36.462 5.453 -87.989 1.00 79.94 176 ASP A C 1
ATOM 1469 O O . ASP A 1 176 ? 37.166 5.944 -88.867 1.00 79.94 176 ASP A O 1
ATOM 1473 N N . PHE A 1 177 ? 36.954 5.111 -86.797 1.00 77.31 177 PHE A N 1
ATOM 1474 C CA . PHE A 1 177 ? 38.363 5.264 -86.443 1.00 77.31 177 PHE A CA 1
ATOM 1475 C C . PHE A 1 177 ? 39.278 4.374 -87.300 1.00 77.31 177 PHE A C 1
ATOM 1477 O O . PHE A 1 177 ? 40.291 4.843 -87.824 1.00 77.31 177 PHE A O 1
ATOM 1484 N N . GLN A 1 178 ? 38.913 3.103 -87.508 1.00 75.19 178 GLN A N 1
ATOM 1485 C CA . GLN A 1 178 ? 39.665 2.203 -88.390 1.00 75.19 178 GLN A CA 1
ATOM 1486 C C . GLN A 1 178 ? 39.645 2.677 -89.847 1.00 75.19 178 GLN A C 1
ATOM 1488 O O . GLN A 1 178 ? 40.690 2.679 -90.492 1.00 75.19 178 GLN A O 1
ATOM 1493 N N . ARG A 1 179 ? 38.499 3.155 -90.344 1.00 74.94 179 ARG A N 1
ATOM 1494 C CA . ARG A 1 179 ? 38.347 3.725 -91.689 1.00 74.94 179 ARG A CA 1
ATOM 1495 C C . ARG A 1 179 ? 39.184 4.989 -91.868 1.00 74.94 179 ARG A C 1
ATOM 1497 O O . ARG A 1 179 ? 39.893 5.097 -92.860 1.00 74.94 179 ARG A O 1
ATOM 1504 N N . GLN A 1 180 ? 39.191 5.895 -90.892 1.00 73.50 180 GLN A N 1
ATOM 1505 C CA . GLN A 1 180 ? 39.983 7.129 -90.931 1.00 73.50 180 GLN A CA 1
ATOM 1506 C C . GLN A 1 180 ? 41.495 6.846 -90.857 1.00 73.50 180 GLN A C 1
ATOM 1508 O O . GLN A 1 180 ? 42.296 7.510 -91.517 1.00 73.50 180 GLN A O 1
ATOM 1513 N N . SER A 1 181 ? 41.893 5.812 -90.109 1.00 74.75 181 SER A N 1
ATOM 1514 C CA . SER A 1 181 ? 43.271 5.310 -90.077 1.00 74.75 181 SER A CA 1
ATOM 1515 C C . SER A 1 181 ? 43.692 4.693 -91.420 1.00 74.75 181 SER A C 1
ATOM 1517 O O . SER A 1 181 ? 44.783 4.985 -91.914 1.00 74.75 181 SER A O 1
ATOM 1519 N N . GLN A 1 182 ? 42.814 3.913 -92.058 1.00 70.38 182 GLN A N 1
ATOM 1520 C CA . GLN A 1 182 ? 43.057 3.322 -93.378 1.00 70.38 182 GLN A CA 1
ATOM 1521 C C . GLN A 1 182 ? 43.096 4.384 -94.490 1.00 70.38 182 GLN A C 1
ATOM 1523 O O . GLN A 1 182 ? 43.988 4.351 -95.332 1.00 70.38 182 GLN A O 1
ATOM 1528 N N . GLU A 1 183 ? 42.206 5.380 -94.451 1.00 71.75 183 GLU A N 1
ATOM 1529 C CA . GLU A 1 183 ? 42.183 6.516 -95.383 1.00 71.75 183 GLU A CA 1
ATOM 1530 C C . GLU A 1 183 ? 43.440 7.398 -95.249 1.00 71.75 183 GLU A C 1
ATOM 1532 O O . GLU A 1 183 ? 43.989 7.842 -96.262 1.00 71.75 183 GLU A O 1
ATOM 1537 N N . MET A 1 184 ? 43.962 7.602 -94.030 1.00 65.62 184 MET A N 1
ATOM 1538 C CA . MET A 1 184 ? 45.256 8.269 -93.826 1.00 65.62 184 MET A CA 1
ATOM 1539 C C . MET A 1 184 ? 46.429 7.447 -94.367 1.00 65.62 184 MET A C 1
ATOM 1541 O O . MET A 1 184 ? 47.316 8.021 -95.000 1.00 65.62 184 MET A O 1
ATOM 1545 N N . ALA A 1 185 ? 46.424 6.124 -94.180 1.00 65.38 185 ALA A N 1
ATOM 1546 C CA . ALA A 1 185 ? 47.468 5.245 -94.705 1.00 65.38 185 ALA A CA 1
ATOM 1547 C C . ALA A 1 185 ? 47.490 5.241 -96.247 1.00 65.38 185 ALA A C 1
ATOM 1549 O O . ALA A 1 185 ? 48.545 5.440 -96.848 1.00 65.38 185 ALA A O 1
ATOM 1550 N N . SER A 1 186 ? 46.328 5.133 -96.898 1.00 66.44 186 SER A N 1
ATOM 1551 C CA . SER A 1 186 ? 46.217 5.155 -98.365 1.00 66.44 186 SER A CA 1
ATOM 1552 C C . SER A 1 186 ? 46.501 6.540 -98.972 1.00 66.44 186 SER A C 1
ATOM 1554 O O . SER A 1 186 ? 47.103 6.641 -100.040 1.00 66.44 186 SER A O 1
ATOM 1556 N N . SER A 1 187 ? 46.125 7.627 -98.283 1.00 67.25 187 SER A N 1
ATOM 1557 C CA . SER A 1 187 ? 46.447 9.013 -98.671 1.00 67.25 187 SER A CA 1
ATOM 1558 C C . SER A 1 187 ? 47.947 9.307 -98.569 1.00 67.25 187 SER A C 1
ATOM 1560 O O . SER A 1 187 ? 48.516 9.975 -99.437 1.00 67.25 187 SER A O 1
ATOM 1562 N N . PHE A 1 188 ? 48.609 8.770 -97.541 1.00 65.50 188 PHE A N 1
ATOM 1563 C CA . PHE A 1 188 ? 50.056 8.866 -97.372 1.00 65.50 188 PHE A CA 1
ATOM 1564 C C . PHE A 1 188 ? 50.802 8.079 -98.461 1.00 65.50 188 PHE A C 1
ATOM 1566 O O . PHE A 1 188 ? 51.721 8.612 -99.079 1.00 65.50 188 PHE A O 1
ATOM 1573 N N . GLU A 1 189 ? 50.353 6.866 -98.786 1.00 59.12 189 GLU A N 1
ATOM 1574 C CA . GLU A 1 189 ? 50.967 6.004 -99.804 1.00 59.12 189 GLU A CA 1
ATOM 1575 C C . GLU A 1 189 ? 50.808 6.558 -101.240 1.00 59.12 189 GLU A C 1
ATOM 1577 O O . GLU A 1 189 ? 51.750 6.521 -102.043 1.00 59.12 189 GLU A O 1
ATOM 1582 N N . ALA A 1 190 ? 49.665 7.190 -101.544 1.00 59.22 190 ALA A N 1
ATOM 1583 C CA . ALA A 1 190 ? 49.420 7.881 -102.814 1.00 59.22 190 ALA A CA 1
ATOM 1584 C C . ALA A 1 190 ? 50.243 9.179 -102.961 1.00 59.22 190 ALA A C 1
ATOM 1586 O O . ALA A 1 190 ? 50.771 9.463 -104.042 1.00 59.22 190 ALA A O 1
ATOM 1587 N N . LYS A 1 191 ? 50.421 9.947 -101.873 1.00 60.97 191 LYS A N 1
ATOM 1588 C CA . LYS A 1 191 ? 51.284 11.145 -101.855 1.00 60.97 191 LYS A CA 1
ATOM 1589 C C . LYS A 1 191 ? 52.768 10.784 -101.952 1.00 60.97 191 LYS A C 1
ATOM 1591 O O . LYS A 1 191 ? 53.498 11.454 -102.678 1.00 60.97 191 LYS A O 1
ATOM 1596 N N . MET A 1 192 ? 53.197 9.696 -101.310 1.00 56.47 192 MET A N 1
ATOM 1597 C CA . MET A 1 192 ? 54.570 9.183 -101.379 1.00 56.47 192 MET A CA 1
ATOM 1598 C C . MET A 1 192 ? 54.921 8.712 -102.803 1.00 56.47 192 MET A C 1
ATOM 1600 O O . MET A 1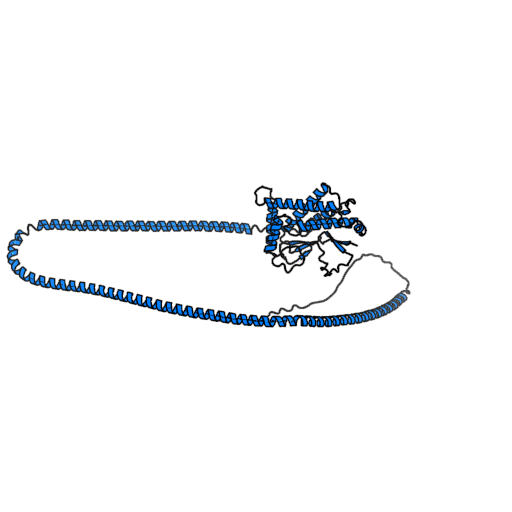 192 ? 55.955 9.096 -103.348 1.00 56.47 192 MET A O 1
ATOM 1604 N N . SER A 1 193 ? 54.026 7.971 -103.465 1.00 55.91 193 SER A N 1
ATOM 1605 C CA . SER A 1 193 ? 54.250 7.472 -104.834 1.00 55.91 193 SER A CA 1
ATOM 1606 C C . SER A 1 193 ? 54.201 8.574 -105.908 1.00 55.91 193 SER A C 1
ATOM 1608 O O . SER A 1 193 ? 54.936 8.512 -106.896 1.00 55.91 193 SER A O 1
ATOM 1610 N N . SER A 1 194 ? 53.397 9.626 -105.705 1.00 55.75 194 SER A N 1
ATOM 1611 C CA . SER A 1 194 ? 53.355 10.816 -106.572 1.00 55.75 194 SER A CA 1
ATOM 1612 C C . SER A 1 194 ? 54.566 11.742 -106.373 1.00 55.75 194 SER A C 1
ATOM 1614 O O . SER A 1 194 ? 55.039 12.348 -107.337 1.00 55.75 194 SER A O 1
ATOM 1616 N N . ALA A 1 195 ? 55.088 11.848 -105.145 1.00 54.12 195 ALA A N 1
ATOM 1617 C CA . ALA A 1 195 ? 56.270 12.648 -104.827 1.00 54.12 195 ALA A CA 1
ATOM 1618 C C . ALA A 1 195 ? 57.562 12.003 -105.357 1.00 54.12 195 ALA A C 1
ATOM 1620 O O . ALA A 1 195 ? 58.391 12.702 -105.935 1.00 54.12 195 ALA A O 1
ATOM 1621 N N . ILE A 1 196 ? 57.695 10.674 -105.264 1.00 56.09 196 ILE A N 1
ATOM 1622 C CA . ILE A 1 196 ? 58.872 9.924 -105.742 1.00 56.09 196 ILE A CA 1
ATOM 1623 C C . ILE A 1 196 ? 58.999 9.968 -107.277 1.00 56.09 196 ILE A C 1
ATOM 1625 O O . ILE A 1 196 ? 60.111 9.999 -107.804 1.00 56.09 196 ILE A O 1
ATOM 1629 N N . LYS A 1 197 ? 57.882 10.034 -108.014 1.00 55.62 197 LYS A N 1
ATOM 1630 C CA . LYS A 1 197 ? 57.878 10.114 -109.486 1.00 55.62 197 LYS A CA 1
ATOM 1631 C C . LYS A 1 197 ? 58.192 11.526 -110.013 1.00 55.62 197 LYS A C 1
ATOM 1633 O O . LYS A 1 197 ? 58.942 11.656 -110.970 1.00 55.62 197 LYS A O 1
ATOM 1638 N N . SER A 1 198 ? 57.704 12.569 -109.334 1.00 54.69 198 SER A N 1
ATOM 1639 C CA . SER A 1 198 ? 57.952 13.988 -109.662 1.00 54.69 198 SER A CA 1
ATOM 1640 C C . SER A 1 198 ? 59.353 14.474 -109.242 1.00 54.69 198 SER A C 1
ATOM 1642 O O . SER A 1 198 ? 59.998 15.238 -109.964 1.00 54.69 198 SER A O 1
ATOM 1644 N N . GLN A 1 199 ? 59.885 13.966 -108.122 1.00 50.88 199 GLN A N 1
ATOM 1645 C CA . GLN A 1 199 ? 61.261 14.239 -107.691 1.00 50.88 199 GLN A CA 1
ATOM 1646 C C . GLN A 1 199 ? 62.306 13.636 -108.638 1.00 50.88 199 GLN A C 1
ATOM 1648 O O . GLN A 1 199 ? 63.326 14.263 -108.903 1.00 50.88 199 GLN A O 1
ATOM 1653 N N . ARG A 1 200 ? 62.070 12.442 -109.192 1.00 52.75 200 ARG A N 1
ATOM 1654 C CA . ARG A 1 200 ? 63.049 11.752 -110.047 1.00 52.75 200 ARG A CA 1
ATOM 1655 C C . ARG A 1 200 ? 63.353 12.507 -111.350 1.00 52.75 200 ARG A C 1
ATOM 1657 O O . ARG A 1 200 ? 64.503 12.543 -111.767 1.00 52.75 200 ARG A O 1
ATOM 1664 N N . GLU A 1 201 ? 62.357 13.178 -111.924 1.00 55.31 201 GLU A N 1
ATOM 1665 C CA . GLU A 1 201 ? 62.479 13.956 -113.170 1.00 55.31 201 GLU A CA 1
ATOM 1666 C C . GLU A 1 201 ? 62.964 15.402 -112.926 1.00 55.31 201 GLU A C 1
ATOM 1668 O O . GLU A 1 201 ? 63.572 16.017 -113.801 1.00 55.31 201 GLU A O 1
ATOM 1673 N N . THR A 1 202 ? 62.797 15.936 -111.709 1.00 56.56 202 THR A N 1
ATOM 1674 C CA . THR A 1 202 ? 63.360 17.240 -111.309 1.00 56.56 202 THR A CA 1
ATOM 1675 C C . THR A 1 202 ? 64.787 17.147 -110.754 1.00 56.56 202 THR A C 1
ATOM 1677 O O . THR A 1 202 ? 65.534 18.120 -110.860 1.00 56.56 202 THR A O 1
ATOM 1680 N N . TYR A 1 203 ? 65.224 15.997 -110.226 1.00 55.28 203 TYR A N 1
ATOM 1681 C CA . TYR A 1 203 ? 66.603 15.803 -109.757 1.00 55.28 203 TYR A CA 1
ATOM 1682 C C . TYR A 1 203 ? 67.622 15.630 -110.891 1.00 55.28 203 TYR A C 1
ATOM 1684 O O . TYR A 1 203 ? 68.741 16.118 -110.750 1.00 55.28 203 TYR A O 1
ATOM 1692 N N . GLU A 1 204 ? 67.254 15.043 -112.033 1.00 55.59 204 GLU A N 1
ATOM 1693 C CA . GLU A 1 204 ? 68.168 14.904 -113.181 1.00 55.59 204 GLU A CA 1
ATOM 1694 C C . GLU A 1 204 ? 68.454 16.239 -113.894 1.00 55.59 204 GLU A C 1
ATOM 1696 O O . GLU A 1 204 ? 69.580 16.458 -114.335 1.00 55.59 204 GLU A O 1
ATOM 1701 N N . ALA A 1 205 ? 67.508 17.187 -113.909 1.00 56.28 205 ALA A N 1
ATOM 1702 C CA . ALA A 1 205 ? 67.717 18.527 -114.476 1.00 56.28 205 ALA A CA 1
ATOM 1703 C C . ALA A 1 205 ? 68.401 19.513 -113.500 1.00 56.28 205 ALA A C 1
ATOM 1705 O O . ALA A 1 205 ? 69.091 20.444 -113.920 1.00 56.28 205 ALA A O 1
ATOM 1706 N N . ARG A 1 206 ? 68.248 19.304 -112.183 1.00 56.25 206 ARG A N 1
ATOM 1707 C CA . ARG A 1 206 ? 68.791 20.183 -111.127 1.00 56.25 206 ARG A CA 1
ATOM 1708 C C . ARG A 1 206 ? 70.201 19.778 -110.663 1.00 56.25 206 ARG A C 1
ATOM 1710 O O . ARG A 1 206 ? 70.922 20.624 -110.140 1.00 56.25 206 ARG A O 1
ATOM 1717 N N . LEU A 1 207 ? 70.642 18.537 -110.904 1.00 55.44 207 LEU A N 1
ATOM 1718 C CA . LEU A 1 207 ? 72.005 18.040 -110.618 1.00 55.44 207 LEU A CA 1
ATOM 1719 C C . LEU A 1 207 ? 73.102 18.689 -111.484 1.00 55.44 207 LEU A C 1
ATOM 1721 O O . LEU A 1 207 ? 74.263 18.754 -111.071 1.00 55.44 207 LEU A O 1
ATOM 1725 N N . THR A 1 208 ? 72.740 19.200 -112.659 1.00 58.88 208 THR A N 1
ATOM 1726 C CA . THR A 1 208 ? 73.642 19.905 -113.581 1.00 58.88 208 THR A CA 1
ATOM 1727 C C . THR A 1 208 ? 73.808 21.396 -113.266 1.00 58.88 208 THR A C 1
ATOM 1729 O O . THR A 1 208 ? 74.857 21.949 -113.581 1.00 58.88 208 THR A O 1
ATOM 1732 N N . ASP A 1 209 ? 72.857 22.025 -112.565 1.00 58.97 209 ASP A N 1
ATOM 1733 C CA . ASP A 1 209 ? 72.897 23.460 -112.217 1.00 58.97 209 ASP A CA 1
ATOM 1734 C C . ASP A 1 209 ? 73.304 23.702 -110.736 1.00 58.97 209 ASP A C 1
ATOM 1736 O O . ASP A 1 209 ? 74.013 24.658 -110.406 1.00 58.97 209 ASP A O 1
ATOM 1740 N N . LEU A 1 210 ? 73.003 22.754 -109.828 1.00 53.53 210 LEU A N 1
ATOM 1741 C CA . LEU A 1 210 ? 73.381 22.803 -108.400 1.00 53.53 210 LEU A CA 1
ATOM 1742 C C . LEU A 1 210 ? 74.875 22.579 -108.116 1.00 53.53 210 LEU A C 1
ATOM 1744 O O . LEU A 1 210 ? 75.360 23.022 -107.076 1.00 53.53 210 LEU A O 1
ATOM 1748 N N . LYS A 1 211 ? 75.646 21.967 -109.026 1.00 59.50 211 LYS A N 1
ATOM 1749 C CA . LYS A 1 211 ? 77.115 21.883 -108.878 1.00 59.50 211 LYS A CA 1
ATOM 1750 C C . LYS A 1 211 ? 77.797 23.253 -108.965 1.00 59.50 211 LYS A C 1
ATOM 1752 O O . LYS A 1 211 ? 78.900 23.406 -108.450 1.00 59.50 211 LYS A O 1
ATOM 1757 N N . ARG A 1 212 ? 77.139 24.249 -109.573 1.00 58.72 212 ARG A N 1
ATOM 1758 C CA . ARG A 1 212 ? 77.673 25.608 -109.746 1.00 58.72 212 ARG A CA 1
ATOM 1759 C C . ARG A 1 212 ? 77.268 26.566 -108.620 1.00 58.72 212 ARG A C 1
ATOM 1761 O O . ARG A 1 212 ? 78.017 27.485 -108.328 1.00 58.72 212 ARG A O 1
ATOM 1768 N N . GLN A 1 213 ? 76.134 26.329 -107.954 1.00 55.81 213 GLN A N 1
ATOM 1769 C CA . GLN A 1 213 ? 75.633 27.160 -106.843 1.00 55.81 213 GLN A CA 1
ATOM 1770 C C . GLN A 1 21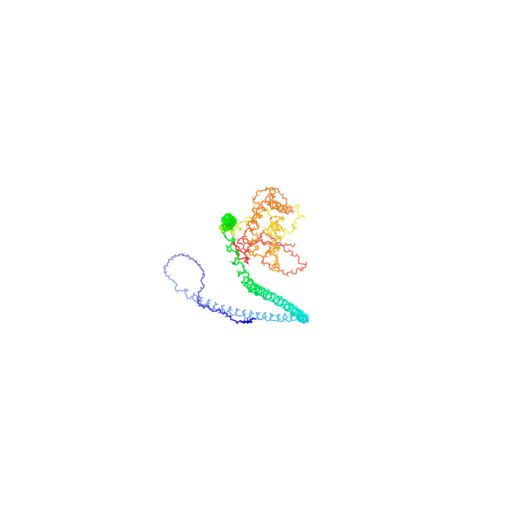3 ? 75.940 26.584 -105.439 1.00 55.81 213 GLN A C 1
ATOM 1772 O O . GLN A 1 213 ? 75.898 27.310 -104.449 1.00 55.81 213 GLN A O 1
ATOM 1777 N N . SER A 1 214 ? 76.315 25.300 -105.328 1.00 53.22 214 SER A N 1
ATOM 1778 C CA . SER A 1 214 ? 76.639 24.633 -104.051 1.00 53.22 214 SER A CA 1
ATOM 1779 C C . SER A 1 214 ? 77.955 25.082 -103.392 1.00 53.22 214 SER A C 1
ATOM 1781 O O . SER A 1 214 ? 78.142 24.796 -102.207 1.00 53.22 214 SER A O 1
ATOM 1783 N N . ASN A 1 215 ? 78.864 25.753 -104.106 1.00 56.72 215 ASN A N 1
ATOM 1784 C CA . ASN A 1 215 ? 80.101 26.267 -103.504 1.00 56.72 215 ASN A CA 1
ATOM 1785 C C . ASN A 1 215 ? 79.897 27.607 -102.773 1.00 56.72 215 ASN A C 1
ATOM 1787 O O . ASN A 1 215 ? 80.552 27.824 -101.760 1.00 56.72 215 ASN A O 1
ATOM 1791 N N . ASP A 1 216 ? 78.931 28.435 -103.184 1.00 57.38 216 ASP A N 1
ATOM 1792 C CA . ASP A 1 216 ? 78.713 29.769 -102.594 1.00 57.38 216 ASP A CA 1
ATOM 1793 C C . ASP A 1 216 ? 77.719 29.775 -101.412 1.00 57.38 216 ASP A C 1
ATOM 1795 O O . ASP A 1 216 ? 77.761 30.662 -100.561 1.00 57.38 216 ASP A O 1
ATOM 1799 N N . VAL A 1 217 ? 76.846 28.765 -101.295 1.00 57.50 217 VAL A N 1
ATOM 1800 C CA . VAL A 1 217 ? 75.843 28.655 -100.207 1.00 57.50 217 VAL A CA 1
ATOM 1801 C C . VAL A 1 217 ? 76.377 27.899 -98.978 1.00 57.50 217 VAL A C 1
ATOM 1803 O O . VAL A 1 217 ? 75.931 28.132 -97.852 1.00 57.50 217 VAL A O 1
ATOM 1806 N N . LYS A 1 218 ? 77.402 27.051 -99.152 1.00 54.94 218 LYS A N 1
ATOM 1807 C CA . LYS A 1 218 ? 78.029 26.270 -98.066 1.00 54.94 218 LYS A CA 1
ATOM 1808 C C . LYS A 1 218 ? 78.653 27.137 -96.967 1.00 54.94 218 LYS A C 1
ATOM 1810 O O . LYS A 1 218 ? 78.762 26.687 -95.833 1.00 54.94 218 LYS A O 1
ATOM 1815 N N . GLN A 1 219 ? 79.034 28.370 -97.295 1.00 54.81 219 GLN A N 1
ATOM 1816 C CA . GLN A 1 219 ? 79.673 29.303 -96.367 1.00 54.81 219 GLN A CA 1
ATOM 1817 C C . GLN A 1 219 ? 78.667 30.158 -95.568 1.00 54.81 219 GLN A C 1
ATOM 1819 O O . GLN A 1 219 ? 79.063 30.764 -94.581 1.00 54.81 219 GLN A O 1
ATOM 1824 N N . ARG A 1 220 ? 77.376 30.188 -95.947 1.00 56.88 220 ARG A N 1
ATOM 1825 C CA . ARG A 1 220 ? 76.328 30.974 -95.255 1.00 56.88 220 ARG A CA 1
ATOM 1826 C C . ARG A 1 220 ? 75.408 30.135 -94.355 1.00 56.88 220 ARG A C 1
ATOM 1828 O O . ARG A 1 220 ? 74.987 30.621 -93.317 1.00 56.88 220 ARG A O 1
ATOM 1835 N N . MET A 1 221 ? 75.173 28.859 -94.678 1.00 53.94 221 MET A N 1
ATOM 1836 C CA . MET A 1 221 ? 74.347 27.966 -93.839 1.00 53.94 221 MET A CA 1
ATOM 1837 C C . MET A 1 221 ? 75.059 27.410 -92.593 1.00 53.94 221 MET A C 1
ATOM 1839 O O . MET A 1 221 ? 74.394 26.884 -91.706 1.00 53.94 221 MET A O 1
ATOM 1843 N N . ALA A 1 222 ? 76.389 27.519 -92.488 1.00 57.53 222 ALA A N 1
ATOM 1844 C CA . ALA A 1 222 ? 77.109 27.084 -91.286 1.00 57.53 222 ALA A CA 1
ATOM 1845 C C . ALA A 1 222 ? 76.802 27.971 -90.063 1.00 57.53 222 ALA A C 1
ATOM 1847 O O . ALA A 1 222 ? 76.818 27.480 -88.942 1.00 57.53 222 ALA A O 1
ATOM 1848 N N . THR A 1 223 ? 76.476 29.250 -90.278 1.00 57.69 223 THR A N 1
ATOM 1849 C CA . THR A 1 223 ? 76.219 30.227 -89.209 1.00 57.69 223 THR A CA 1
ATOM 1850 C C . THR A 1 223 ? 74.762 30.268 -88.735 1.00 57.69 223 THR A C 1
ATOM 1852 O O . THR A 1 223 ? 74.520 30.637 -87.594 1.00 57.69 223 THR A O 1
ATOM 1855 N N . GLU A 1 224 ? 73.790 29.860 -89.560 1.00 56.72 224 GLU A N 1
ATOM 1856 C CA . GLU A 1 224 ? 72.355 29.856 -89.196 1.00 56.72 224 GLU A CA 1
ATOM 1857 C C . GLU A 1 224 ? 71.922 28.555 -88.487 1.00 56.72 224 GLU A C 1
ATOM 1859 O O . GLU A 1 224 ? 71.063 28.565 -87.603 1.00 56.72 224 GLU A O 1
ATOM 1864 N N . HIS A 1 225 ? 72.576 27.427 -88.787 1.00 56.03 225 HIS A N 1
ATOM 1865 C CA . HIS A 1 225 ? 72.250 26.127 -88.185 1.00 56.03 225 HIS A CA 1
ATOM 1866 C C . HIS A 1 225 ? 72.707 25.993 -86.718 1.00 56.03 225 HIS A C 1
ATOM 1868 O O . HIS A 1 225 ? 72.193 25.148 -85.979 1.00 56.03 225 HIS A O 1
ATOM 1874 N N . GLU A 1 226 ? 73.675 26.812 -86.300 1.00 56.91 226 GLU A N 1
ATOM 1875 C CA . GLU A 1 226 ? 74.184 26.874 -84.925 1.00 56.91 226 GLU A CA 1
ATOM 1876 C C . GLU A 1 226 ? 73.246 27.696 -84.019 1.00 56.91 226 GLU A C 1
ATOM 1878 O O . GLU A 1 226 ? 73.043 27.345 -82.857 1.00 56.91 226 GLU A O 1
ATOM 1883 N N . THR A 1 227 ? 72.564 28.706 -84.574 1.00 60.31 227 THR A N 1
ATOM 1884 C CA . THR A 1 227 ? 71.572 29.524 -83.857 1.00 60.31 227 THR A CA 1
ATOM 1885 C C . THR A 1 227 ? 70.226 28.821 -83.655 1.00 60.31 227 THR A C 1
ATOM 1887 O O . THR A 1 227 ? 69.632 28.946 -82.586 1.00 60.31 227 THR A O 1
ATOM 1890 N N . GLU A 1 228 ? 69.762 28.012 -84.612 1.00 55.97 228 GLU A N 1
ATOM 1891 C CA . GLU A 1 228 ? 68.486 27.282 -84.478 1.00 55.97 228 GLU A CA 1
ATOM 1892 C C . GLU A 1 228 ? 68.582 26.057 -83.551 1.00 55.97 228 GLU A C 1
ATOM 1894 O O . GLU A 1 228 ? 67.630 25.741 -82.836 1.00 55.97 228 GLU A O 1
ATOM 1899 N N . ARG A 1 229 ? 69.747 25.390 -83.481 1.00 60.81 229 ARG A N 1
ATOM 1900 C CA . ARG A 1 229 ? 69.972 24.298 -82.513 1.00 60.81 229 ARG A CA 1
ATOM 1901 C C . ARG A 1 229 ? 69.976 24.787 -81.064 1.00 60.81 229 ARG A C 1
ATOM 1903 O O . ARG A 1 229 ? 69.503 24.063 -80.195 1.00 60.81 229 ARG A O 1
ATOM 1910 N N . ALA A 1 230 ? 70.493 25.988 -80.806 1.00 61.12 230 ALA A N 1
ATOM 1911 C CA . ALA A 1 230 ? 70.500 26.576 -79.468 1.00 61.12 230 ALA A CA 1
ATOM 1912 C C . ALA A 1 230 ? 69.087 26.977 -79.001 1.00 61.12 230 ALA A C 1
ATOM 1914 O O . ALA A 1 230 ? 68.747 26.756 -77.842 1.00 61.12 230 ALA A O 1
ATOM 1915 N N . ALA A 1 231 ? 68.243 27.492 -79.904 1.00 65.62 231 ALA A N 1
ATOM 1916 C CA . ALA A 1 231 ? 66.865 27.876 -79.588 1.00 65.62 231 ALA A CA 1
ATOM 1917 C C . ALA A 1 231 ? 65.963 26.665 -79.274 1.00 65.62 231 ALA A C 1
ATOM 1919 O O . ALA A 1 231 ? 65.246 26.673 -78.278 1.00 65.62 231 ALA A O 1
ATOM 1920 N N . MET A 1 232 ? 66.062 25.584 -80.059 1.00 62.19 232 MET A N 1
ATOM 1921 C CA . MET A 1 232 ? 65.254 24.373 -79.845 1.00 62.19 232 MET A CA 1
ATOM 1922 C C . MET A 1 232 ? 65.649 23.604 -78.569 1.00 62.19 232 MET A C 1
ATOM 1924 O O . MET A 1 232 ? 64.800 22.975 -77.942 1.00 62.19 232 MET A O 1
ATOM 1928 N N . ILE A 1 233 ? 66.924 23.654 -78.160 1.00 67.81 233 ILE A N 1
ATOM 1929 C CA . ILE A 1 233 ? 67.370 23.079 -76.878 1.00 67.81 233 ILE A CA 1
ATOM 1930 C C . ILE A 1 233 ? 66.832 23.905 -75.698 1.00 67.81 233 ILE A C 1
ATOM 1932 O O . ILE A 1 233 ? 66.403 23.314 -74.711 1.00 67.81 233 ILE A O 1
ATOM 1936 N N . GLY A 1 234 ? 66.769 25.236 -75.824 1.00 69.50 234 GLY A N 1
ATOM 1937 C CA . GLY A 1 234 ? 66.193 26.114 -74.801 1.00 69.50 234 GLY A CA 1
ATOM 1938 C C . GLY A 1 234 ? 64.706 25.853 -74.538 1.00 69.50 234 GLY A C 1
ATOM 1939 O O . GLY A 1 234 ? 64.314 25.689 -73.387 1.00 69.50 234 GLY A O 1
ATOM 1940 N N . GLU A 1 235 ? 63.890 25.723 -75.589 1.00 69.44 235 GLU A N 1
ATOM 1941 C CA . GLU A 1 235 ? 62.444 25.467 -75.446 1.00 69.44 235 GLU A CA 1
ATOM 1942 C C . GLU A 1 235 ? 62.145 24.081 -74.837 1.00 69.44 235 GLU A C 1
ATOM 1944 O O . GLU A 1 235 ? 61.265 23.945 -73.986 1.00 69.44 235 GLU A O 1
ATOM 1949 N N . LEU A 1 236 ? 62.925 23.052 -75.197 1.00 64.19 236 LEU A N 1
ATOM 1950 C CA . LEU A 1 236 ? 62.811 21.705 -74.616 1.00 64.19 236 LEU A CA 1
ATOM 1951 C C . LEU A 1 236 ? 63.262 21.641 -73.147 1.00 64.19 236 LEU A C 1
ATOM 1953 O O . LEU A 1 236 ? 62.730 20.843 -72.371 1.00 64.19 236 LEU A O 1
ATOM 1957 N N . GLU A 1 237 ? 64.246 22.449 -72.748 1.00 70.88 237 GLU A N 1
ATOM 1958 C CA . GLU A 1 237 ? 64.683 22.548 -71.352 1.00 70.88 237 GLU A CA 1
ATOM 1959 C C . GLU A 1 237 ? 63.672 23.318 -70.491 1.00 70.88 237 GLU A C 1
ATOM 1961 O O . GLU A 1 237 ? 63.413 22.909 -69.358 1.00 70.88 237 GLU A O 1
ATOM 1966 N N . GLU A 1 238 ? 63.034 24.355 -71.036 1.00 71.81 238 GLU A N 1
ATOM 1967 C CA . GLU A 1 238 ? 62.000 25.141 -70.353 1.00 71.81 238 GLU A CA 1
ATOM 1968 C C . GLU A 1 238 ? 60.700 24.337 -70.150 1.00 71.81 238 GLU A C 1
ATOM 1970 O O . GLU A 1 238 ? 60.154 24.306 -69.044 1.00 71.81 238 GLU A O 1
ATOM 1975 N N . GLU A 1 239 ? 60.256 23.574 -71.155 1.00 68.56 239 GLU A N 1
ATOM 1976 C CA . GLU A 1 239 ? 59.090 22.684 -71.032 1.00 68.56 239 GLU A CA 1
ATOM 1977 C C . GLU A 1 239 ? 59.356 21.524 -70.053 1.00 68.56 239 GLU A C 1
ATOM 1979 O O . GLU A 1 239 ? 58.505 21.169 -69.231 1.00 68.56 239 GLU A O 1
ATOM 1984 N N . LYS A 1 240 ? 60.577 20.970 -70.062 1.00 73.31 240 LYS A N 1
ATOM 1985 C CA . LYS A 1 240 ? 60.997 19.943 -69.100 1.00 73.31 240 LYS A CA 1
ATOM 1986 C C . LYS A 1 240 ? 61.060 20.488 -67.672 1.00 73.31 240 LYS A C 1
ATOM 1988 O O . LYS A 1 240 ? 60.669 19.772 -66.750 1.00 73.31 240 LYS A O 1
ATOM 1993 N N . MET A 1 241 ? 61.531 21.721 -67.476 1.00 75.12 241 MET A N 1
ATOM 1994 C CA . MET A 1 241 ? 61.539 22.392 -66.171 1.00 75.12 241 MET A CA 1
ATOM 1995 C C . MET A 1 241 ? 60.114 22.663 -65.679 1.00 75.12 241 MET A C 1
ATOM 1997 O O . MET A 1 241 ? 59.784 22.287 -64.556 1.00 75.12 241 MET A O 1
ATOM 2001 N N . SER A 1 242 ? 59.238 23.184 -66.541 1.00 79.38 242 SER A N 1
ATOM 2002 C CA . SER A 1 242 ? 57.826 23.427 -66.216 1.00 79.38 242 SER A CA 1
ATOM 2003 C C . SER A 1 242 ? 57.079 22.138 -65.839 1.00 79.38 242 SER A C 1
ATOM 2005 O O . SER A 1 242 ? 56.358 22.084 -64.838 1.00 79.38 242 SER A O 1
ATOM 2007 N N . MET A 1 243 ? 57.302 21.047 -66.578 1.00 77.94 243 MET A N 1
ATOM 2008 C CA . MET A 1 243 ? 56.700 19.750 -66.263 1.00 77.94 243 MET A CA 1
ATOM 2009 C C . MET A 1 243 ? 57.268 19.138 -64.972 1.00 77.94 243 MET A C 1
ATOM 2011 O O . MET A 1 243 ? 56.539 18.481 -64.226 1.00 77.94 243 MET A O 1
ATOM 2015 N N . MET A 1 244 ? 58.548 19.371 -64.668 1.00 78.00 244 MET A N 1
ATOM 2016 C CA . MET A 1 244 ? 59.170 18.919 -63.421 1.00 78.00 244 MET A CA 1
ATOM 2017 C C . MET A 1 244 ? 58.619 19.676 -62.207 1.00 78.00 244 MET A C 1
ATOM 2019 O O . MET A 1 244 ? 58.298 19.040 -61.205 1.00 78.00 244 MET A O 1
ATOM 2023 N N . GLU A 1 245 ? 58.421 20.991 -62.316 1.00 79.69 245 GLU A N 1
ATOM 2024 C CA . GLU A 1 245 ? 57.773 21.815 -61.286 1.00 79.69 245 GLU A CA 1
ATOM 2025 C C . GLU A 1 245 ? 56.306 21.419 -61.070 1.00 79.69 245 GLU A C 1
ATOM 2027 O O . GLU A 1 245 ? 55.860 21.286 -59.930 1.00 79.69 245 GLU A O 1
ATOM 2032 N N . SER A 1 246 ? 55.564 21.131 -62.144 1.00 81.94 246 SER A N 1
ATOM 2033 C CA . SER A 1 246 ? 54.183 20.637 -62.048 1.00 81.94 246 SER A CA 1
ATOM 2034 C C . SER A 1 246 ? 54.106 19.278 -61.337 1.00 81.94 246 SER A C 1
ATOM 2036 O O . SER A 1 246 ? 53.309 19.086 -60.416 1.00 81.94 246 SER A O 1
ATOM 2038 N N . MET A 1 247 ? 54.989 18.343 -61.699 1.00 75.25 247 MET A N 1
ATOM 2039 C CA . MET A 1 247 ? 55.079 17.030 -61.053 1.00 75.25 247 MET A CA 1
ATOM 2040 C C . MET A 1 247 ? 55.509 17.126 -59.585 1.00 75.25 247 MET A C 1
ATOM 2042 O O . MET A 1 247 ? 55.017 16.358 -58.755 1.00 75.25 247 MET A O 1
ATOM 2046 N N . GLN A 1 248 ? 56.402 18.060 -59.256 1.00 83.31 248 GLN A N 1
ATOM 2047 C CA . GLN A 1 248 ? 56.817 18.345 -57.885 1.00 83.31 248 GLN A CA 1
ATOM 2048 C C . GLN A 1 248 ? 55.639 18.903 -57.067 1.00 83.31 248 GLN A C 1
ATOM 2050 O O . GLN A 1 248 ? 55.344 18.378 -55.994 1.00 83.31 248 GLN A O 1
ATOM 2055 N N . GLY A 1 249 ? 54.882 19.859 -57.618 1.00 83.75 249 GLY A N 1
ATOM 2056 C CA . GLY A 1 249 ? 53.691 20.420 -56.973 1.00 83.75 249 GLY A CA 1
ATOM 2057 C C . GLY A 1 249 ? 52.588 19.385 -56.718 1.00 83.75 249 GLY A C 1
ATOM 2058 O O . GLY A 1 249 ? 51.973 19.382 -55.652 1.00 83.75 249 GLY A O 1
ATOM 2059 N N . ILE A 1 250 ? 52.370 18.444 -57.644 1.00 82.12 250 ILE A N 1
ATOM 2060 C CA . ILE A 1 250 ? 51.406 17.345 -57.455 1.00 82.12 250 ILE A CA 1
ATOM 2061 C C . ILE A 1 250 ? 51.866 16.386 -56.348 1.00 82.12 250 ILE A C 1
ATOM 2063 O O . ILE A 1 250 ? 51.043 15.941 -55.544 1.00 82.12 250 ILE A O 1
ATOM 2067 N N . ARG A 1 251 ? 53.167 16.073 -56.268 1.00 81.94 251 ARG A N 1
ATOM 2068 C CA . ARG A 1 251 ? 53.714 15.222 -55.195 1.00 81.94 251 ARG A CA 1
ATOM 2069 C C . ARG A 1 251 ? 53.566 15.878 -53.830 1.00 81.94 251 ARG A C 1
ATOM 2071 O O . ARG A 1 251 ? 53.099 15.226 -52.900 1.00 81.94 251 ARG A O 1
ATOM 2078 N N . GLU A 1 252 ? 53.893 17.160 -53.727 1.00 86.12 252 GLU A N 1
ATOM 2079 C CA . GLU A 1 252 ? 53.758 17.925 -52.485 1.00 86.12 252 GLU A CA 1
ATOM 2080 C C . GLU A 1 252 ? 52.290 18.045 -52.049 1.00 86.12 252 GLU A C 1
ATOM 2082 O O . GLU A 1 252 ? 51.979 17.846 -50.874 1.00 86.12 252 GLU A O 1
ATOM 2087 N N . ALA A 1 253 ? 51.365 18.266 -52.990 1.00 84.25 253 ALA A N 1
ATOM 2088 C CA . ALA A 1 253 ? 49.928 18.272 -52.711 1.00 84.25 253 ALA A CA 1
ATOM 2089 C C . ALA A 1 253 ? 49.415 16.898 -52.243 1.00 84.25 253 ALA A C 1
ATOM 2091 O O . ALA A 1 253 ? 48.638 16.818 -51.290 1.00 84.25 253 ALA A O 1
ATOM 2092 N N . HIS A 1 254 ? 49.875 15.811 -52.867 1.00 83.94 254 HIS A N 1
ATOM 2093 C CA . HIS A 1 254 ? 49.518 14.450 -52.467 1.00 83.94 254 HIS A CA 1
ATOM 2094 C C . HIS A 1 254 ? 50.067 14.095 -51.074 1.00 83.94 254 HIS A C 1
ATOM 2096 O O . HIS A 1 254 ? 49.354 13.509 -50.261 1.00 83.94 254 HIS A O 1
ATOM 2102 N N . GLU A 1 255 ? 51.307 14.476 -50.752 1.00 88.19 255 GLU A N 1
ATOM 2103 C CA . GLU A 1 255 ? 51.874 14.277 -49.411 1.00 88.19 255 GLU A CA 1
ATOM 2104 C C . GLU A 1 255 ? 51.190 15.133 -48.339 1.00 88.19 255 GLU A C 1
ATOM 2106 O O . GLU A 1 255 ? 51.032 14.687 -47.199 1.00 88.19 255 GLU A O 1
ATOM 2111 N N . ALA A 1 256 ? 50.766 16.350 -48.683 1.00 87.12 256 ALA A N 1
ATOM 2112 C CA . ALA A 1 256 ? 49.985 17.195 -47.787 1.00 87.12 256 ALA A CA 1
ATOM 2113 C C . ALA A 1 256 ? 48.599 16.591 -47.504 1.00 87.12 256 ALA A C 1
ATOM 2115 O O . ALA A 1 256 ? 48.166 16.570 -46.352 1.00 87.12 256 ALA A O 1
ATOM 2116 N N . GLU A 1 257 ? 47.919 16.050 -48.520 1.00 87.12 257 GLU A N 1
ATOM 2117 C CA . GLU A 1 257 ? 46.620 15.397 -48.322 1.00 87.12 257 GLU A CA 1
ATOM 2118 C C . GLU A 1 257 ? 46.753 14.081 -47.551 1.00 87.12 257 GLU A C 1
ATOM 2120 O O . GLU A 1 257 ? 45.953 13.811 -46.656 1.00 87.12 257 GLU A O 1
ATOM 2125 N N . LYS A 1 258 ? 47.810 13.300 -47.811 1.00 89.81 258 LYS A N 1
ATOM 2126 C CA . LYS A 1 258 ? 48.111 12.093 -47.034 1.00 89.81 258 LYS A CA 1
ATOM 2127 C C . LYS A 1 258 ? 48.268 12.414 -45.544 1.00 89.81 258 LYS A C 1
ATOM 2129 O O . LYS A 1 258 ? 47.613 11.776 -44.724 1.00 89.81 258 LYS A O 1
ATOM 2134 N N . ARG A 1 259 ? 49.042 13.453 -45.204 1.00 90.25 259 ARG A N 1
ATOM 2135 C CA . ARG A 1 259 ? 49.181 13.925 -43.814 1.00 90.25 259 ARG A CA 1
ATOM 2136 C C . ARG A 1 259 ? 47.848 14.358 -43.208 1.00 90.25 259 ARG A C 1
ATOM 2138 O O . ARG A 1 259 ? 47.546 13.985 -42.083 1.00 90.25 259 ARG A O 1
ATOM 2145 N N . ARG A 1 260 ? 46.999 15.068 -43.961 1.00 91.50 260 ARG A N 1
ATOM 2146 C CA . ARG A 1 260 ? 45.658 15.462 -43.485 1.00 91.50 260 ARG A CA 1
ATOM 2147 C C . ARG A 1 260 ? 44.725 14.287 -43.221 1.00 91.50 260 ARG A C 1
ATOM 2149 O O . ARG A 1 260 ? 43.810 14.408 -42.406 1.00 91.50 260 ARG A O 1
ATOM 2156 N N . ILE A 1 261 ? 44.865 13.192 -43.960 1.00 87.75 261 ILE A N 1
ATOM 2157 C CA . ILE A 1 261 ? 44.075 11.978 -43.730 1.00 87.75 261 ILE A CA 1
ATOM 2158 C C . ILE A 1 261 ? 44.588 11.254 -42.482 1.00 87.75 261 ILE A C 1
ATOM 2160 O O . ILE A 1 261 ? 43.773 10.865 -41.651 1.00 87.75 261 ILE A O 1
ATOM 2164 N N . GLU A 1 262 ? 45.908 11.141 -42.317 1.00 89.62 262 GLU A N 1
ATOM 2165 C CA . GLU A 1 262 ? 46.536 10.554 -41.124 1.00 89.62 262 GLU A CA 1
ATOM 2166 C C . GLU A 1 262 ? 46.154 11.332 -39.853 1.00 89.62 262 GLU A C 1
ATOM 2168 O O . GLU A 1 262 ? 45.638 10.741 -38.910 1.00 89.62 262 GLU A O 1
ATOM 2173 N N . GLU A 1 263 ? 46.251 12.666 -39.865 1.00 91.44 263 GLU A N 1
ATOM 2174 C CA . GLU A 1 263 ? 45.840 13.518 -38.738 1.00 91.44 263 GLU A CA 1
ATOM 2175 C C . GLU A 1 263 ? 44.347 13.371 -38.395 1.00 91.44 263 GLU A C 1
ATOM 2177 O O . GLU A 1 263 ? 43.974 13.348 -37.221 1.00 91.44 263 GLU A O 1
ATOM 2182 N N . ARG A 1 264 ? 43.473 13.252 -39.408 1.00 90.50 264 ARG A N 1
ATOM 2183 C CA . ARG A 1 264 ? 42.034 13.017 -39.192 1.00 90.50 264 ARG A CA 1
ATOM 2184 C C . ARG A 1 264 ? 41.771 11.650 -38.572 1.00 90.50 264 ARG A C 1
ATOM 2186 O O . ARG A 1 264 ? 40.955 11.553 -37.659 1.00 90.50 264 ARG A O 1
ATOM 2193 N N . HIS A 1 265 ? 42.456 10.622 -39.057 1.00 87.38 265 HIS A N 1
ATOM 2194 C CA . HIS A 1 265 ? 42.324 9.263 -38.549 1.00 87.38 265 HIS A CA 1
ATOM 2195 C C . HIS A 1 265 ? 42.826 9.155 -37.102 1.00 87.38 265 HIS A C 1
ATOM 2197 O O . HIS A 1 265 ? 42.141 8.589 -36.252 1.00 87.38 265 HIS A O 1
ATOM 2203 N N . ASP A 1 266 ? 43.963 9.774 -36.786 1.00 90.94 266 ASP A N 1
ATOM 2204 C CA . ASP A 1 266 ? 44.509 9.791 -35.427 1.00 90.94 266 ASP A CA 1
ATOM 2205 C C . ASP A 1 266 ? 43.605 10.572 -34.460 1.00 90.94 266 ASP A C 1
ATOM 2207 O O . ASP A 1 266 ? 43.369 10.138 -33.329 1.00 90.94 266 ASP A O 1
ATOM 2211 N N . ALA A 1 267 ? 43.019 11.687 -34.911 1.00 91.12 267 ALA A N 1
ATOM 2212 C CA . ALA A 1 267 ? 42.032 12.430 -34.131 1.00 91.12 267 ALA A CA 1
ATOM 2213 C C . ALA A 1 267 ? 40.754 11.611 -33.867 1.00 91.12 267 ALA A C 1
ATOM 2215 O O . ALA A 1 267 ? 40.190 11.679 -32.771 1.00 91.12 267 ALA A O 1
ATOM 2216 N N . GLU A 1 268 ? 40.299 10.821 -34.843 1.00 91.50 268 GLU A N 1
ATOM 2217 C CA . GLU A 1 268 ? 39.146 9.930 -34.690 1.00 91.50 268 GLU A CA 1
ATOM 2218 C C . GLU A 1 268 ? 39.431 8.799 -33.694 1.00 91.50 268 GLU A C 1
ATOM 2220 O O . GLU A 1 268 ? 38.610 8.543 -32.808 1.00 91.50 268 GLU A O 1
ATOM 2225 N N . ILE A 1 269 ? 40.615 8.180 -33.767 1.00 90.75 269 ILE A N 1
ATOM 2226 C CA . ILE A 1 269 ? 41.057 7.173 -32.792 1.00 90.75 269 ILE A CA 1
ATOM 2227 C C . ILE A 1 269 ? 41.053 7.765 -31.382 1.00 90.75 269 ILE A C 1
ATOM 2229 O O . ILE A 1 269 ? 40.415 7.204 -30.487 1.00 90.75 269 ILE A O 1
ATOM 2233 N N . ALA A 1 270 ? 41.683 8.925 -31.184 1.00 91.62 270 ALA A N 1
ATOM 2234 C CA . ALA A 1 270 ? 41.735 9.577 -29.878 1.00 91.62 270 ALA A CA 1
ATOM 2235 C C . ALA A 1 270 ? 40.328 9.917 -29.344 1.00 91.62 270 ALA A C 1
ATOM 2237 O O . ALA A 1 270 ? 40.034 9.732 -28.159 1.00 91.62 270 ALA A O 1
ATOM 2238 N N . ALA A 1 271 ? 39.415 10.369 -30.211 1.00 91.00 271 ALA A N 1
ATOM 2239 C CA . ALA A 1 271 ? 38.032 10.649 -29.830 1.00 91.00 271 ALA A CA 1
ATOM 2240 C C . ALA A 1 271 ? 37.272 9.379 -29.400 1.00 91.00 271 ALA A C 1
ATOM 2242 O O . ALA A 1 271 ? 36.518 9.407 -28.418 1.00 91.00 271 ALA A O 1
ATOM 2243 N N . LEU A 1 272 ? 37.479 8.261 -30.102 1.00 91.25 272 LEU A N 1
ATOM 2244 C CA . LEU A 1 272 ? 36.892 6.966 -29.760 1.00 91.25 272 LEU A CA 1
ATOM 2245 C C . LEU A 1 272 ? 37.453 6.410 -28.446 1.00 91.25 272 LEU A C 1
ATOM 2247 O O . LEU A 1 272 ? 36.686 5.880 -27.638 1.00 91.25 272 LEU A O 1
ATOM 2251 N N . GLU A 1 273 ? 38.749 6.578 -28.184 1.00 92.44 273 GLU A N 1
ATOM 2252 C CA . GLU A 1 273 ? 39.377 6.184 -26.919 1.00 92.44 273 GLU A CA 1
ATOM 2253 C C . GLU A 1 273 ? 38.814 6.977 -25.736 1.00 92.44 273 GLU A C 1
ATOM 2255 O O . GLU A 1 273 ? 38.365 6.379 -24.755 1.00 92.44 273 GLU A O 1
ATOM 2260 N N . ILE A 1 274 ? 38.707 8.305 -25.860 1.00 93.56 274 ILE A N 1
ATOM 2261 C CA . ILE A 1 274 ? 38.089 9.161 -24.835 1.00 93.56 274 ILE A CA 1
ATOM 2262 C C . ILE A 1 274 ? 36.633 8.746 -24.580 1.00 93.56 274 ILE A C 1
ATOM 2264 O O . ILE A 1 274 ? 36.180 8.701 -23.431 1.00 93.56 274 ILE A O 1
ATOM 2268 N N . LYS A 1 275 ? 35.867 8.438 -25.635 1.00 92.44 275 LYS A N 1
ATOM 2269 C CA . LYS A 1 275 ? 34.480 7.971 -25.496 1.00 92.44 275 LYS A CA 1
ATOM 2270 C C . LYS A 1 275 ? 34.419 6.638 -24.746 1.00 92.44 275 LYS A C 1
ATOM 2272 O O . LYS A 1 275 ? 33.642 6.512 -23.799 1.00 92.44 275 LYS A O 1
ATOM 2277 N N . ARG A 1 276 ? 35.274 5.682 -25.113 1.00 91.62 276 ARG A N 1
ATOM 2278 C CA . ARG A 1 276 ? 35.372 4.374 -24.458 1.00 91.62 276 ARG A CA 1
ATOM 2279 C C . ARG A 1 276 ? 35.748 4.505 -22.982 1.00 91.62 276 ARG A C 1
ATOM 2281 O O . ARG A 1 276 ? 35.159 3.827 -22.144 1.00 91.62 276 ARG A O 1
ATOM 2288 N N . GLU A 1 277 ? 36.682 5.387 -22.635 1.00 92.38 277 GLU A N 1
ATOM 2289 C CA . GLU A 1 277 ? 37.054 5.636 -21.238 1.00 92.38 277 GLU A CA 1
ATOM 2290 C C . GLU A 1 277 ? 35.898 6.213 -20.417 1.00 92.38 277 GLU A C 1
ATOM 2292 O O . GLU A 1 277 ? 35.664 5.773 -19.288 1.00 92.38 277 GLU A O 1
ATOM 2297 N N . ARG A 1 278 ? 35.126 7.150 -20.985 1.00 92.38 278 ARG A N 1
ATOM 2298 C CA . ARG A 1 278 ? 33.921 7.690 -20.333 1.00 92.38 278 ARG A CA 1
ATOM 2299 C C . ARG A 1 278 ? 32.876 6.606 -20.089 1.00 92.38 278 ARG A C 1
ATOM 2301 O O . ARG A 1 278 ? 32.313 6.548 -18.997 1.00 92.38 278 ARG A O 1
ATOM 2308 N N . GLU A 1 279 ? 32.642 5.736 -21.067 1.00 91.06 279 GLU A N 1
ATOM 2309 C CA . GLU A 1 279 ? 31.710 4.610 -20.936 1.00 91.06 279 GLU A CA 1
ATOM 2310 C C . GLU A 1 279 ? 32.178 3.616 -19.867 1.00 91.06 279 GLU A C 1
ATOM 2312 O O . GLU A 1 279 ? 31.403 3.250 -18.985 1.00 91.06 279 GLU A O 1
ATOM 2317 N N . ILE A 1 280 ? 33.462 3.241 -19.868 1.00 91.44 280 ILE A N 1
ATOM 2318 C CA . ILE A 1 280 ? 34.039 2.366 -18.837 1.00 91.44 280 ILE A CA 1
ATOM 2319 C C . ILE A 1 280 ? 33.890 2.995 -17.449 1.00 91.44 280 ILE A C 1
ATOM 2321 O O . ILE A 1 280 ? 33.520 2.300 -16.499 1.00 91.44 280 ILE A O 1
ATOM 2325 N N . LYS A 1 281 ? 34.154 4.298 -17.310 1.00 93.12 281 LYS A N 1
ATOM 2326 C CA . LYS A 1 281 ? 34.000 5.011 -16.039 1.00 93.12 281 LYS A CA 1
ATOM 2327 C C . LYS A 1 281 ? 32.540 5.025 -15.574 1.00 93.12 281 LYS A C 1
ATOM 2329 O O . LYS A 1 281 ? 32.274 4.652 -14.434 1.00 93.12 281 LYS A O 1
ATOM 2334 N N . SER A 1 282 ? 31.603 5.349 -16.463 1.00 90.69 282 SER A N 1
ATOM 2335 C CA . SER A 1 282 ? 30.162 5.344 -16.173 1.00 90.69 282 SER A CA 1
ATOM 2336 C C . SER A 1 282 ? 29.650 3.955 -15.768 1.00 90.69 282 SER A C 1
ATOM 2338 O O . SER A 1 282 ? 28.887 3.816 -14.806 1.00 90.69 282 SER A O 1
ATOM 2340 N N . LEU A 1 283 ? 30.117 2.900 -16.441 1.00 90.88 283 LEU A N 1
ATOM 2341 C CA . LEU A 1 283 ? 29.787 1.521 -16.088 1.00 90.88 283 LEU A CA 1
ATOM 2342 C C . LEU A 1 283 ? 30.370 1.128 -14.728 1.00 90.88 283 LEU A C 1
ATOM 2344 O O . LEU A 1 283 ? 29.678 0.488 -13.938 1.00 90.88 283 LEU A O 1
ATOM 2348 N N . ARG A 1 284 ? 31.608 1.530 -14.414 1.00 90.88 284 ARG A N 1
ATOM 2349 C CA . ARG A 1 284 ? 32.215 1.288 -13.094 1.00 90.88 284 ARG A CA 1
ATOM 2350 C C . ARG A 1 284 ? 31.441 1.982 -11.977 1.00 90.88 284 ARG A C 1
ATOM 2352 O O . ARG A 1 284 ? 31.151 1.341 -10.972 1.00 90.88 284 ARG A O 1
ATOM 2359 N N . GLU A 1 285 ? 31.057 3.241 -12.166 1.00 90.75 285 GLU A N 1
ATOM 2360 C CA . GLU A 1 285 ? 30.221 3.982 -11.212 1.00 90.75 285 GLU A CA 1
ATOM 2361 C C . GLU A 1 285 ? 28.853 3.310 -11.028 1.00 90.75 285 GLU A C 1
ATOM 2363 O O . GLU A 1 285 ? 28.391 3.131 -9.902 1.00 90.75 285 GLU A O 1
ATOM 2368 N N . SER A 1 286 ? 28.234 2.844 -12.116 1.00 84.00 286 SER A N 1
ATOM 2369 C CA . SER A 1 286 ? 26.968 2.101 -12.063 1.00 84.00 286 SER A CA 1
ATOM 2370 C C . SER A 1 286 ? 27.107 0.774 -11.312 1.00 84.00 286 SER A C 1
ATOM 2372 O O . SER A 1 286 ? 26.259 0.442 -10.484 1.00 84.00 286 SER A O 1
ATOM 2374 N N . ILE A 1 287 ? 28.190 0.029 -11.550 1.00 86.12 287 ILE A N 1
ATOM 2375 C CA . ILE A 1 287 ? 28.490 -1.220 -10.840 1.00 86.12 287 ILE A CA 1
ATOM 2376 C C . ILE A 1 287 ? 28.704 -0.953 -9.350 1.00 86.12 287 ILE A C 1
ATOM 2378 O O . ILE A 1 287 ? 28.153 -1.687 -8.534 1.00 86.12 287 ILE A O 1
ATOM 2382 N N . GLU A 1 288 ? 29.459 0.078 -8.971 1.00 86.75 288 GLU A N 1
ATOM 2383 C CA . GLU A 1 288 ? 29.671 0.411 -7.558 1.00 86.75 288 GLU A CA 1
ATOM 2384 C C . GLU A 1 288 ? 28.389 0.904 -6.878 1.00 86.75 288 GLU A C 1
ATOM 2386 O O . GLU A 1 288 ? 28.096 0.496 -5.755 1.00 86.75 288 GLU A O 1
ATOM 2391 N N . ASN A 1 289 ? 27.547 1.667 -7.577 1.00 78.50 289 ASN A N 1
ATOM 2392 C CA . ASN A 1 289 ? 26.222 2.041 -7.081 1.00 78.50 289 ASN A CA 1
ATOM 2393 C C . ASN A 1 289 ? 25.331 0.808 -6.854 1.00 78.50 289 ASN A C 1
ATOM 2395 O O . ASN A 1 289 ? 24.684 0.694 -5.810 1.00 78.50 289 ASN A O 1
ATOM 2399 N N . LEU A 1 290 ? 25.332 -0.149 -7.789 1.00 77.44 290 LEU A N 1
ATOM 2400 C CA . LEU A 1 290 ? 24.580 -1.401 -7.668 1.00 77.44 290 LEU A CA 1
ATOM 2401 C C . LEU A 1 290 ? 25.138 -2.311 -6.570 1.00 77.44 290 LEU A C 1
ATOM 2403 O O . LEU A 1 290 ? 24.359 -2.883 -5.808 1.00 77.44 290 LEU A O 1
ATOM 2407 N N . LYS A 1 291 ? 26.464 -2.420 -6.428 1.00 77.62 291 LYS A N 1
ATOM 2408 C CA . LYS A 1 291 ? 27.102 -3.132 -5.311 1.00 77.62 291 LYS A CA 1
ATOM 2409 C C . LYS A 1 291 ? 26.753 -2.478 -3.980 1.00 77.62 291 LYS A C 1
ATOM 2411 O O . LYS A 1 291 ? 26.382 -3.180 -3.047 1.00 77.62 291 LYS A O 1
ATOM 2416 N N . GLY A 1 292 ? 26.800 -1.150 -3.898 1.00 74.62 292 GLY A N 1
ATOM 2417 C CA . GLY A 1 292 ? 26.385 -0.393 -2.721 1.00 74.62 292 GLY A CA 1
ATOM 2418 C C . GLY A 1 292 ? 24.904 -0.589 -2.384 1.00 74.62 292 GLY A C 1
ATOM 2419 O O . GLY A 1 292 ? 24.549 -0.627 -1.208 1.00 74.62 292 GLY A O 1
ATOM 2420 N N . ALA A 1 293 ? 24.035 -0.755 -3.383 1.00 68.06 293 ALA A N 1
ATOM 2421 C CA . ALA A 1 293 ? 22.626 -1.096 -3.184 1.00 68.06 293 ALA A CA 1
ATOM 2422 C C . ALA A 1 293 ? 22.432 -2.560 -2.741 1.00 68.06 293 ALA A C 1
ATOM 2424 O O . ALA A 1 293 ? 21.634 -2.829 -1.849 1.00 68.06 293 ALA A O 1
ATOM 2425 N N . LEU A 1 294 ? 23.195 -3.502 -3.306 1.00 68.44 294 LEU A N 1
ATOM 2426 C CA . LEU A 1 294 ? 23.176 -4.923 -2.931 1.00 68.44 294 LEU A CA 1
ATOM 2427 C C . LEU A 1 294 ? 23.725 -5.171 -1.520 1.00 68.44 294 LEU A C 1
ATOM 2429 O O . LEU A 1 294 ? 23.194 -6.009 -0.794 1.00 68.44 294 LEU A O 1
ATOM 2433 N N . LEU A 1 295 ? 24.783 -4.454 -1.131 1.00 67.31 295 LEU A N 1
ATOM 2434 C CA . LEU A 1 295 ? 25.395 -4.532 0.198 1.00 67.31 295 LEU A CA 1
ATOM 2435 C C . LEU A 1 295 ? 24.549 -3.826 1.259 1.00 67.31 295 LEU A C 1
ATOM 2437 O O . LEU A 1 295 ? 24.517 -4.273 2.404 1.00 67.31 295 LEU A O 1
ATOM 2441 N N . ARG A 1 296 ? 23.769 -2.808 0.871 1.00 65.56 296 ARG A N 1
ATOM 2442 C CA . ARG A 1 296 ? 22.641 -2.294 1.659 1.00 65.56 296 ARG A CA 1
ATOM 2443 C C . ARG A 1 296 ? 21.457 -3.263 1.603 1.00 65.56 296 ARG A C 1
ATOM 2445 O O . ARG A 1 296 ? 20.338 -2.870 1.282 1.00 65.56 296 ARG A O 1
ATOM 2452 N N . ARG A 1 297 ? 21.683 -4.540 1.945 1.00 61.97 297 ARG A N 1
ATOM 2453 C CA . ARG A 1 297 ? 20.596 -5.437 2.353 1.00 61.97 297 ARG A CA 1
ATOM 2454 C C . ARG A 1 297 ? 19.891 -4.738 3.503 1.00 61.97 297 ARG A C 1
ATOM 2456 O O . ARG A 1 297 ? 20.423 -4.714 4.607 1.00 61.97 297 ARG A O 1
ATOM 2463 N N . ASP A 1 298 ? 18.749 -4.127 3.196 1.00 68.38 298 ASP A N 1
ATOM 2464 C CA . ASP A 1 298 ? 17.909 -3.389 4.132 1.00 68.38 298 ASP A CA 1
ATOM 2465 C C . ASP A 1 298 ? 17.694 -4.318 5.331 1.00 68.38 298 ASP A C 1
ATOM 2467 O O . ASP A 1 298 ? 17.015 -5.347 5.209 1.00 68.38 298 ASP A O 1
ATOM 2471 N N . SER A 1 299 ? 18.399 -4.040 6.434 1.00 77.12 299 SER A N 1
ATOM 2472 C CA . SER A 1 299 ? 18.447 -4.878 7.630 1.00 77.12 299 SER A CA 1
ATOM 2473 C C . SER A 1 299 ? 17.136 -4.693 8.371 1.00 77.12 299 SER A C 1
ATOM 2475 O O . SER A 1 299 ? 17.034 -4.062 9.419 1.00 77.12 299 SER A O 1
ATOM 2477 N N . PHE A 1 300 ? 16.082 -5.211 7.754 1.00 88.62 300 PHE A N 1
ATOM 2478 C CA . PHE A 1 300 ? 14.733 -5.097 8.242 1.00 88.62 300 PHE A CA 1
ATOM 2479 C C . PHE A 1 300 ? 14.620 -5.905 9.529 1.00 88.62 300 PHE A C 1
ATOM 2481 O O . PHE A 1 300 ? 14.550 -7.138 9.526 1.00 88.62 300 PHE A O 1
ATOM 2488 N N . LYS A 1 301 ? 14.619 -5.182 10.645 1.00 91.94 301 LYS A N 1
ATOM 2489 C CA . LYS A 1 301 ? 14.312 -5.722 11.958 1.00 91.94 301 LYS A CA 1
ATOM 2490 C C . LYS A 1 301 ? 12.809 -5.602 12.163 1.00 91.94 301 LYS A C 1
ATOM 2492 O O . LYS A 1 301 ? 12.317 -4.573 12.613 1.00 91.94 301 LYS A O 1
ATOM 2497 N N . GLY A 1 302 ? 12.083 -6.647 11.781 1.00 92.81 302 GLY A N 1
ATOM 2498 C CA . GLY A 1 302 ? 10.647 -6.686 12.022 1.00 92.81 302 GLY A CA 1
ATOM 2499 C C . GLY A 1 302 ? 10.320 -6.770 13.513 1.00 92.81 302 GLY A C 1
ATOM 2500 O O . GLY A 1 302 ? 11.085 -7.334 14.300 1.00 92.81 302 GLY A O 1
ATOM 2501 N N . MET A 1 303 ? 9.177 -6.205 13.886 1.00 96.75 303 MET A N 1
ATOM 2502 C CA . MET A 1 303 ? 8.653 -6.222 15.245 1.00 96.75 303 MET A CA 1
ATOM 2503 C C . MET A 1 303 ? 8.296 -7.658 15.628 1.00 96.75 303 MET A C 1
ATOM 2505 O O . MET A 1 303 ? 7.595 -8.369 14.899 1.00 96.75 303 MET A O 1
ATOM 2509 N N . SER A 1 304 ? 8.809 -8.107 16.771 1.00 96.56 304 SER A N 1
ATOM 2510 C CA . SER A 1 304 ? 8.482 -9.440 17.276 1.00 96.56 304 SER A CA 1
ATOM 2511 C C . SER A 1 304 ? 7.021 -9.500 17.729 1.00 96.56 304 SER A C 1
ATOM 2513 O O . SER A 1 304 ? 6.443 -8.488 18.122 1.00 96.56 304 SER A O 1
ATOM 2515 N N . GLY A 1 305 ? 6.427 -10.699 17.725 1.00 96.00 305 GLY A N 1
ATOM 2516 C CA . GLY A 1 305 ? 5.067 -10.884 18.242 1.00 96.00 305 GLY A CA 1
ATOM 2517 C C . GLY A 1 305 ? 4.933 -10.405 19.689 1.00 96.00 305 GLY A C 1
ATOM 2518 O O . GLY A 1 305 ? 3.996 -9.691 19.997 1.00 96.00 305 GLY A O 1
ATOM 2519 N N . HIS A 1 306 ? 5.920 -10.703 20.542 1.00 97.56 306 HIS A N 1
ATOM 2520 C CA . HIS A 1 306 ? 5.943 -10.245 21.934 1.00 97.56 306 HIS A CA 1
ATOM 2521 C C . HIS A 1 306 ? 5.973 -8.715 22.049 1.00 97.56 306 HIS A C 1
ATOM 2523 O O . HIS A 1 306 ? 5.258 -8.142 22.866 1.00 97.56 306 HIS A O 1
ATOM 2529 N N . GLU A 1 307 ? 6.823 -8.042 21.271 1.00 97.81 307 GLU A N 1
ATOM 2530 C CA . GLU A 1 307 ? 6.914 -6.578 21.295 1.00 97.81 307 GLU A CA 1
ATOM 2531 C C . GLU A 1 307 ? 5.589 -5.936 20.874 1.00 97.81 307 GLU A C 1
ATOM 2533 O O . GLU A 1 307 ? 5.112 -5.015 21.536 1.00 97.81 307 GLU A O 1
ATOM 2538 N N . LEU A 1 308 ? 4.968 -6.468 19.820 1.00 97.56 308 LEU A N 1
ATOM 2539 C CA . LEU A 1 308 ? 3.667 -6.014 19.349 1.00 97.56 308 LEU A CA 1
ATOM 2540 C C . LEU A 1 308 ? 2.568 -6.246 20.395 1.00 97.56 308 LEU A C 1
ATOM 2542 O O . LEU A 1 308 ? 1.801 -5.329 20.679 1.00 97.56 308 LEU A O 1
ATOM 2546 N N . THR A 1 309 ? 2.535 -7.431 21.015 1.00 97.94 309 THR A N 1
ATOM 2547 C CA . THR A 1 309 ? 1.609 -7.756 22.107 1.00 97.94 309 THR A CA 1
ATOM 2548 C C . THR A 1 309 ? 1.753 -6.778 23.265 1.00 97.94 309 THR A C 1
ATOM 2550 O O . THR A 1 309 ? 0.753 -6.230 23.718 1.00 97.94 309 THR A O 1
ATOM 2553 N N . HIS A 1 310 ? 2.984 -6.511 23.709 1.00 98.38 310 HIS A N 1
ATOM 2554 C CA . HIS A 1 310 ? 3.245 -5.584 24.807 1.00 98.38 310 HIS A CA 1
ATOM 2555 C C . HIS A 1 310 ? 2.749 -4.171 24.483 1.00 98.38 310 HIS A C 1
ATOM 2557 O O . HIS A 1 310 ? 1.990 -3.599 25.257 1.00 98.38 310 HIS A O 1
ATOM 2563 N N . ARG A 1 311 ? 3.131 -3.607 23.327 1.00 98.31 311 ARG A N 1
ATOM 2564 C CA . ARG A 1 311 ? 2.712 -2.247 22.940 1.00 98.31 311 ARG A CA 1
ATOM 2565 C C . ARG A 1 311 ? 1.195 -2.129 22.769 1.00 98.31 311 ARG A C 1
ATOM 2567 O O . ARG A 1 311 ? 0.621 -1.102 23.116 1.00 98.31 311 ARG A O 1
ATOM 2574 N N . PHE A 1 312 ? 0.544 -3.169 22.249 1.00 98.31 312 PHE A N 1
ATOM 2575 C CA . PHE A 1 312 ? -0.908 -3.184 22.094 1.00 98.31 312 PHE A CA 1
ATOM 2576 C C . PHE A 1 312 ? -1.644 -3.316 23.435 1.00 98.31 312 PHE A C 1
ATOM 2578 O O . PHE A 1 312 ? -2.635 -2.627 23.654 1.00 98.31 312 PHE A O 1
ATOM 2585 N N . GLN A 1 313 ? -1.159 -4.156 24.353 1.00 98.19 313 GLN A N 1
ATOM 2586 C CA . GLN A 1 313 ? -1.729 -4.286 25.701 1.00 98.19 313 GLN A CA 1
ATOM 2587 C C . GLN A 1 313 ? -1.553 -3.011 26.531 1.00 98.19 313 GLN A C 1
ATOM 2589 O O . GLN A 1 313 ? -2.453 -2.632 27.276 1.00 98.19 313 GLN A O 1
ATOM 2594 N N . ASP A 1 314 ? -0.417 -2.339 26.370 1.00 98.50 314 ASP A N 1
ATOM 2595 C CA . ASP A 1 314 ? -0.129 -1.038 26.968 1.00 98.50 314 ASP A CA 1
ATOM 2596 C C . ASP A 1 314 ? -1.123 0.027 26.459 1.00 98.50 314 ASP A C 1
ATOM 2598 O O . ASP A 1 314 ? -1.775 0.701 27.251 1.00 98.50 314 ASP A O 1
ATOM 2602 N N . LEU A 1 315 ? -1.377 0.076 25.144 1.00 98.56 315 LEU A N 1
ATOM 2603 C CA . LEU A 1 315 ? -2.431 0.925 24.574 1.00 98.56 315 LEU A CA 1
ATOM 2604 C C . LEU A 1 315 ? -3.836 0.569 25.097 1.00 98.56 315 LEU A C 1
ATOM 2606 O O . LEU A 1 315 ? -4.632 1.453 25.403 1.00 98.56 315 LEU A O 1
ATOM 2610 N N . ALA A 1 316 ? -4.159 -0.721 25.195 1.00 98.25 316 ALA A N 1
ATOM 2611 C CA . ALA A 1 316 ? -5.461 -1.162 25.685 1.00 98.25 316 ALA A CA 1
ATOM 2612 C C . ALA A 1 316 ? -5.679 -0.828 27.169 1.00 98.25 316 ALA A C 1
ATOM 2614 O O . ALA A 1 316 ? -6.813 -0.567 27.570 1.00 98.25 316 ALA A O 1
ATOM 2615 N N . SER A 1 317 ? -4.607 -0.810 27.963 1.00 98.44 317 SER A N 1
ATOM 2616 C CA . SER A 1 317 ? -4.646 -0.395 29.368 1.00 98.44 317 SER A CA 1
ATOM 2617 C C . SER A 1 317 ? -4.931 1.103 29.492 1.00 98.44 317 SER A C 1
ATOM 2619 O O . SER A 1 317 ? -5.806 1.479 30.264 1.00 98.44 317 SER A O 1
ATOM 2621 N N . ASP A 1 318 ? -4.312 1.942 28.655 1.00 98.56 318 ASP A N 1
ATOM 2622 C CA . ASP A 1 318 ? -4.602 3.384 28.629 1.00 98.56 318 ASP A CA 1
ATOM 2623 C C . ASP A 1 318 ? -6.076 3.675 28.274 1.00 98.56 318 ASP A C 1
ATOM 2625 O O . ASP A 1 318 ? -6.705 4.554 28.868 1.00 98.56 318 ASP A O 1
ATOM 2629 N N . VAL A 1 319 ? -6.652 2.921 27.324 1.00 98.56 319 VAL A N 1
ATOM 2630 C CA . VAL A 1 319 ? -8.085 3.010 26.981 1.00 98.56 319 VAL A CA 1
ATOM 2631 C C . VAL A 1 319 ? -8.962 2.569 28.157 1.00 98.56 319 VAL A C 1
ATOM 2633 O O . VAL A 1 319 ? -9.979 3.206 28.431 1.00 98.56 319 VAL A O 1
ATOM 2636 N N . ASP A 1 320 ? -8.590 1.495 28.862 1.00 98.44 320 ASP A N 1
ATOM 2637 C CA . ASP A 1 320 ? -9.302 1.028 30.059 1.00 98.44 320 ASP A CA 1
ATOM 2638 C C . ASP A 1 320 ? -9.296 2.074 31.174 1.00 98.44 320 ASP A C 1
ATOM 2640 O O . ASP A 1 320 ? -10.349 2.347 31.750 1.00 98.44 320 ASP A O 1
ATOM 2644 N N . ASP A 1 321 ? -8.148 2.697 31.430 1.00 98.38 321 ASP A N 1
ATOM 2645 C CA . ASP A 1 321 ? -7.987 3.716 32.463 1.00 98.38 321 ASP A CA 1
ATOM 2646 C C . ASP A 1 321 ? -8.778 4.988 32.144 1.00 98.38 321 ASP A C 1
ATOM 2648 O O . ASP A 1 321 ? -9.467 5.525 33.018 1.00 98.38 321 ASP A O 1
ATOM 2652 N N . LEU A 1 322 ? -8.750 5.444 30.887 1.00 98.12 322 LEU A N 1
ATOM 2653 C CA . LEU A 1 322 ? -9.543 6.589 30.435 1.00 98.12 322 LEU A CA 1
ATOM 2654 C C . LEU A 1 322 ? -11.048 6.306 30.430 1.00 98.12 322 LEU A C 1
ATOM 2656 O O . LEU A 1 322 ? -11.836 7.223 30.627 1.00 98.12 322 LEU A O 1
ATOM 2660 N N . ALA A 1 323 ? -11.475 5.057 30.251 1.00 98.19 323 ALA A N 1
ATOM 2661 C CA . ALA A 1 323 ? -12.893 4.704 30.257 1.00 98.19 323 ALA A CA 1
ATOM 2662 C C . ALA A 1 323 ? -13.521 4.641 31.662 1.00 98.19 323 ALA A C 1
ATOM 2664 O O . ALA A 1 323 ? -14.745 4.576 31.788 1.00 98.19 323 ALA A O 1
ATOM 2665 N N . ARG A 1 324 ? -12.718 4.683 32.735 1.00 98.00 324 ARG A N 1
ATOM 2666 C CA . ARG A 1 324 ? -13.184 4.647 34.137 1.00 98.00 324 ARG A CA 1
ATOM 2667 C C . ARG A 1 324 ? -13.723 5.995 34.642 1.00 98.00 324 ARG A C 1
ATOM 2669 O O . ARG A 1 324 ? -13.718 6.239 35.852 1.00 98.00 324 ARG A O 1
ATOM 2676 N N . VAL A 1 325 ? -14.191 6.867 33.748 1.00 97.25 325 VAL A N 1
ATOM 2677 C CA . VAL A 1 325 ? -14.799 8.151 34.122 1.00 97.25 325 VAL A CA 1
ATOM 2678 C C . VAL A 1 325 ? -16.097 7.966 34.902 1.00 97.25 325 VAL A C 1
ATOM 2680 O O . VAL A 1 325 ? -16.858 7.019 34.693 1.00 97.25 325 VAL A O 1
ATOM 2683 N N . GLN A 1 326 ? -16.372 8.911 35.797 1.00 97.81 326 GLN A N 1
ATOM 2684 C CA . GLN A 1 326 ? -17.657 8.992 36.481 1.00 97.81 326 GLN A CA 1
ATOM 2685 C C . GLN A 1 326 ? -18.667 9.677 35.564 1.00 97.81 326 GLN A C 1
ATOM 2687 O O . GLN A 1 326 ? -18.452 10.810 35.141 1.00 97.81 326 GLN A O 1
ATOM 2692 N N . TRP A 1 327 ? -19.760 8.981 35.255 1.00 98.12 327 TRP A N 1
ATOM 2693 C CA . TRP A 1 327 ? -20.821 9.529 34.415 1.00 98.12 327 TRP A CA 1
ATOM 2694 C C . TRP A 1 327 ? -21.601 10.607 35.182 1.00 98.12 327 TRP A C 1
ATOM 2696 O O . TRP A 1 327 ? -22.022 10.374 36.318 1.00 98.12 327 TRP A O 1
ATOM 2706 N N . ASP A 1 328 ? -21.813 11.770 34.565 1.00 98.06 328 ASP A N 1
ATOM 2707 C CA . ASP A 1 328 ? -22.574 12.871 35.160 1.00 98.06 328 ASP A CA 1
ATOM 2708 C C . ASP A 1 328 ? -24.071 12.667 34.906 1.00 98.06 328 ASP A C 1
ATOM 2710 O O . ASP A 1 328 ? -24.542 12.726 33.770 1.00 98.06 328 ASP A O 1
ATOM 2714 N N . ASN A 1 329 ? -24.839 12.457 35.978 1.00 97.62 329 ASN A N 1
ATOM 2715 C CA . ASN A 1 329 ? -26.292 12.278 35.910 1.00 97.62 329 ASN A CA 1
ATOM 2716 C C . ASN A 1 329 ? -27.015 13.488 35.290 1.00 97.62 329 ASN A C 1
ATOM 2718 O O . ASN A 1 329 ? -28.122 13.339 34.782 1.00 97.62 329 ASN A O 1
ATOM 2722 N N . LYS A 1 330 ? -26.413 14.687 35.300 1.00 97.94 330 LYS A N 1
ATOM 2723 C CA . LYS A 1 330 ? -26.977 15.870 34.625 1.00 97.94 330 LYS A CA 1
ATOM 2724 C C . LYS A 1 330 ? -26.984 15.724 33.102 1.00 97.94 330 LYS A C 1
ATOM 2726 O O . LYS A 1 330 ? -27.797 16.362 32.438 1.00 97.94 330 LYS A O 1
ATOM 2731 N N . LEU A 1 331 ? -26.099 14.884 32.569 1.00 97.88 331 LEU A N 1
ATOM 2732 C CA . LEU A 1 331 ? -25.961 14.586 31.147 1.00 97.88 331 LEU A CA 1
ATOM 2733 C C . LEU A 1 331 ? -26.753 13.337 30.730 1.00 97.88 331 LEU A C 1
ATOM 2735 O O . LEU A 1 331 ? -26.634 12.904 29.592 1.00 97.88 331 LEU A O 1
ATOM 2739 N N . GLU A 1 332 ? -27.591 12.759 31.603 1.00 97.38 332 GLU A N 1
ATOM 2740 C CA . GLU A 1 332 ? -28.399 11.573 31.268 1.00 97.38 332 GLU A CA 1
ATOM 2741 C C . GLU A 1 332 ? -29.159 11.680 29.925 1.00 97.38 332 GLU A C 1
ATOM 2743 O O . GLU A 1 332 ? -29.166 10.697 29.183 1.00 97.38 332 GLU A O 1
ATOM 2748 N N . PRO A 1 333 ? -29.731 12.839 29.530 1.00 97.44 333 PRO A N 1
ATOM 2749 C CA . PRO A 1 333 ? -30.398 12.975 28.232 1.00 97.44 333 PRO A CA 1
ATOM 2750 C C . PRO A 1 333 ? -29.492 12.787 27.005 1.00 97.44 333 PRO A C 1
ATOM 2752 O O . PRO A 1 333 ? -30.006 12.531 25.918 1.00 97.44 333 PRO A O 1
ATOM 2755 N N . THR A 1 334 ? -28.171 12.943 27.147 1.00 97.38 334 THR A N 1
ATOM 2756 C CA . THR A 1 334 ? -27.189 12.783 26.059 1.00 97.38 334 THR A CA 1
ATOM 2757 C C . THR A 1 334 ? -26.480 11.433 26.082 1.00 97.38 334 THR A C 1
ATOM 2759 O O . THR A 1 334 ? -25.673 11.152 25.191 1.00 97.38 334 THR A O 1
ATOM 2762 N N . TRP A 1 335 ? -26.758 10.588 27.078 1.00 96.94 335 TRP A N 1
ATOM 2763 C CA . TRP A 1 335 ? -26.159 9.263 27.170 1.00 96.94 335 TRP A CA 1
ATOM 2764 C C . TRP A 1 335 ? -26.606 8.372 26.003 1.00 96.94 335 TRP A C 1
ATOM 2766 O O . TRP A 1 335 ? -27.753 8.456 25.564 1.00 96.94 335 TRP A O 1
ATOM 2776 N N . PRO A 1 336 ? -25.736 7.465 25.521 1.00 94.62 336 PRO A N 1
ATOM 2777 C CA . PRO A 1 336 ? -26.097 6.536 24.449 1.00 94.62 336 PRO A CA 1
ATOM 2778 C C . PRO A 1 336 ? -27.210 5.562 24.863 1.00 94.62 336 PRO A C 1
ATOM 2780 O O . PRO A 1 336 ? -27.969 5.106 24.013 1.00 94.62 336 PRO A O 1
ATOM 2783 N N . PHE A 1 337 ? -27.338 5.280 26.166 1.00 94.75 337 PHE A N 1
ATOM 2784 C CA . PHE A 1 337 ? -28.404 4.454 26.726 1.00 94.75 337 PHE A CA 1
ATOM 2785 C C . PHE A 1 337 ? -29.012 5.126 27.964 1.00 94.75 337 PHE A C 1
ATOM 2787 O O . PHE A 1 337 ? -28.264 5.656 28.793 1.00 94.75 337 PHE A O 1
ATOM 2794 N N . PRO A 1 338 ? -30.344 5.055 28.148 1.00 94.00 338 PRO A N 1
ATOM 2795 C CA . PRO A 1 338 ? -31.000 5.524 29.363 1.00 94.00 338 PRO A CA 1
ATOM 2796 C C . PRO A 1 338 ? -30.463 4.832 30.623 1.00 94.00 338 PRO A C 1
ATOM 2798 O O . PRO A 1 338 ? -30.227 3.621 30.628 1.00 94.00 338 PRO A O 1
ATOM 2801 N N . ASN A 1 339 ? -30.375 5.561 31.740 1.00 95.56 339 ASN A N 1
ATOM 2802 C CA . ASN A 1 339 ? -29.857 5.029 33.007 1.00 95.56 339 ASN A CA 1
ATOM 2803 C C . ASN A 1 339 ? -30.653 3.816 33.517 1.00 95.56 339 ASN A C 1
ATOM 2805 O O . ASN A 1 339 ? -30.095 2.910 34.130 1.00 95.56 339 ASN A 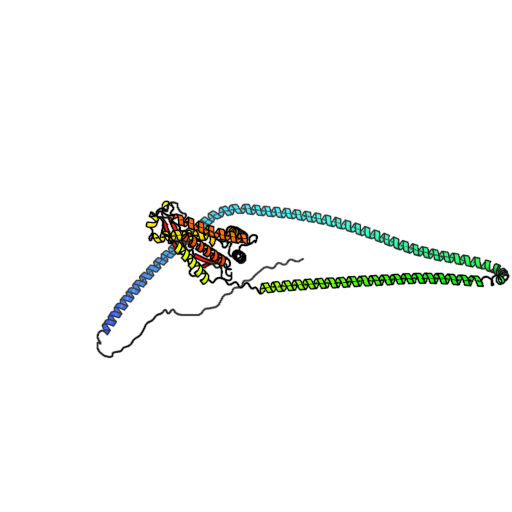O 1
ATOM 2809 N N . LYS A 1 340 ? -31.960 3.771 33.227 1.00 94.81 340 LYS A N 1
ATOM 2810 C CA . LYS A 1 340 ? -32.824 2.629 33.563 1.00 94.81 340 LYS A CA 1
ATOM 2811 C C . LYS A 1 340 ? -32.323 1.321 32.941 1.00 94.81 340 LYS A C 1
ATOM 2813 O O . LYS A 1 340 ? -32.321 0.309 33.628 1.00 94.81 340 LYS A O 1
ATOM 2818 N N . LEU A 1 341 ? -31.856 1.356 31.691 1.00 92.81 341 LEU A N 1
ATOM 2819 C CA . LEU A 1 341 ? -31.313 0.175 31.012 1.00 92.81 341 LEU A CA 1
ATOM 2820 C C . LEU A 1 341 ? -29.960 -0.228 31.602 1.00 92.81 341 LEU A C 1
ATOM 2822 O O . LEU A 1 341 ? -29.711 -1.399 31.864 1.00 92.81 341 LEU A O 1
ATOM 2826 N N . LEU A 1 342 ? -29.105 0.755 31.891 1.00 94.12 342 LEU A N 1
ATOM 2827 C CA . LEU A 1 342 ? -27.784 0.512 32.478 1.00 94.12 342 LEU A CA 1
ATOM 2828 C C . LEU A 1 342 ? -27.878 -0.127 33.871 1.00 94.12 342 LEU A C 1
ATOM 2830 O O . LEU A 1 342 ? -27.094 -1.022 34.187 1.00 94.12 342 LEU A O 1
ATOM 2834 N N . ARG A 1 343 ? -28.862 0.283 34.681 1.00 93.50 343 ARG A N 1
ATOM 2835 C CA . ARG A 1 343 ? -29.143 -0.298 36.006 1.00 93.50 343 ARG A CA 1
ATOM 2836 C C . ARG A 1 343 ? -29.637 -1.741 35.958 1.00 93.50 343 ARG A C 1
ATOM 2838 O O . ARG A 1 343 ? -29.453 -2.457 36.935 1.00 93.50 343 ARG A O 1
ATOM 2845 N N . ASN A 1 344 ? -30.246 -2.156 34.849 1.00 91.81 344 ASN A N 1
ATOM 2846 C CA . ASN A 1 344 ? -30.702 -3.533 34.658 1.00 91.81 344 ASN A CA 1
ATOM 2847 C C . ASN A 1 344 ? -29.557 -4.480 34.262 1.00 91.81 344 ASN A C 1
ATOM 2849 O O . ASN A 1 344 ? -29.742 -5.694 34.274 1.00 91.81 344 ASN A O 1
ATOM 2853 N N . SER A 1 345 ? -28.379 -3.951 33.914 1.00 92.81 345 SER A N 1
ATOM 2854 C CA . SER A 1 345 ? -27.208 -4.784 33.641 1.00 92.81 345 SER A CA 1
ATOM 2855 C C . SER A 1 345 ? -26.629 -5.378 34.928 1.00 92.81 345 SER A C 1
ATOM 2857 O O . SER A 1 345 ? -26.683 -4.752 35.986 1.00 92.81 345 SER A O 1
ATOM 2859 N N . GLU A 1 346 ? -26.011 -6.562 34.835 1.00 92.56 346 GLU A N 1
ATOM 2860 C CA . GLU A 1 346 ? -25.405 -7.257 35.987 1.00 92.56 346 GLU A CA 1
ATOM 2861 C C . GLU A 1 346 ? -24.420 -6.379 36.774 1.00 92.56 346 GLU A C 1
ATOM 2863 O O . GLU A 1 346 ? -24.245 -6.536 37.983 1.00 92.56 346 GLU A O 1
ATOM 2868 N N . ASN A 1 347 ? -23.750 -5.450 36.085 1.00 95.75 347 ASN A N 1
ATOM 2869 C CA . ASN A 1 347 ? -22.812 -4.519 36.687 1.00 95.75 347 ASN A CA 1
ATOM 2870 C C . ASN A 1 347 ? -22.847 -3.172 35.954 1.00 95.75 347 ASN A C 1
ATOM 2872 O O . ASN A 1 347 ? -22.092 -2.951 35.007 1.00 95.75 347 ASN A O 1
ATOM 2876 N N . GLU A 1 348 ? -23.691 -2.257 36.438 1.00 95.69 348 GLU A N 1
ATOM 2877 C CA . GLU A 1 348 ? -23.880 -0.911 35.873 1.00 95.69 348 GLU A CA 1
ATOM 2878 C C . GLU A 1 348 ? -22.551 -0.184 35.624 1.00 95.69 348 GLU A C 1
ATOM 2880 O O . GLU A 1 348 ? -22.322 0.359 34.541 1.00 95.69 348 GLU A O 1
ATOM 2885 N N . ARG A 1 349 ? -21.646 -0.201 36.613 1.00 97.06 349 ARG A N 1
ATOM 2886 C CA . ARG A 1 349 ? -20.341 0.469 36.521 1.00 97.06 349 ARG A CA 1
ATOM 2887 C C . ARG A 1 349 ? -19.513 -0.093 35.369 1.00 97.06 349 ARG A C 1
ATOM 2889 O O . ARG A 1 349 ? -18.908 0.669 34.619 1.00 97.06 349 ARG A O 1
ATOM 2896 N N . ARG A 1 350 ? -19.484 -1.418 35.234 1.00 97.00 350 ARG A N 1
ATOM 2897 C CA . ARG A 1 350 ? -18.726 -2.100 34.185 1.00 97.00 350 ARG A CA 1
ATOM 2898 C C . ARG A 1 350 ? -19.353 -1.893 32.806 1.00 97.00 350 ARG A C 1
ATOM 2900 O O . ARG A 1 350 ? -18.618 -1.655 31.857 1.00 97.00 350 ARG A O 1
ATOM 2907 N N . SER A 1 351 ? -20.680 -1.906 32.698 1.00 96.44 351 SER A N 1
ATOM 2908 C CA . SER A 1 351 ? -21.391 -1.607 31.447 1.00 96.44 351 SER A CA 1
ATOM 2909 C C . SER A 1 351 ? -21.092 -0.188 30.961 1.00 96.44 351 SER A C 1
ATOM 2911 O O . SER A 1 351 ? -20.707 -0.004 29.810 1.00 96.44 351 SER A O 1
ATOM 2913 N N . LYS A 1 352 ? -21.165 0.809 31.856 1.00 97.38 352 LYS A N 1
ATOM 2914 C CA . LYS A 1 352 ? -20.782 2.204 31.569 1.00 97.38 352 LYS A CA 1
ATOM 2915 C C . LYS A 1 352 ? -19.341 2.317 31.066 1.00 97.38 352 LYS A C 1
ATOM 2917 O O . LYS A 1 352 ? -19.095 2.980 30.061 1.00 97.38 352 LYS A O 1
ATOM 2922 N N . GLN A 1 353 ? -18.406 1.625 31.718 1.00 97.88 353 GLN A N 1
ATOM 2923 C CA . GLN A 1 353 ? -17.009 1.561 31.283 1.00 97.88 353 GLN A CA 1
ATOM 2924 C C . GLN A 1 353 ? -16.877 0.931 29.886 1.00 97.88 353 GLN A C 1
ATOM 2926 O O . GLN A 1 353 ? -16.256 1.525 29.008 1.00 97.88 353 GLN A O 1
ATOM 2931 N N . HIS A 1 354 ? -17.494 -0.231 29.649 1.00 97.38 354 HIS A N 1
ATOM 2932 C CA . HIS A 1 354 ? -17.433 -0.931 28.362 1.00 97.38 354 HIS A CA 1
ATOM 2933 C C . HIS A 1 354 ? -18.028 -0.099 27.211 1.00 97.38 354 HIS A C 1
ATOM 2935 O O . HIS A 1 354 ? -17.520 -0.158 26.095 1.00 97.38 354 HIS A O 1
ATOM 2941 N N . ILE A 1 355 ? -19.066 0.707 27.465 1.00 96.88 355 ILE A N 1
ATOM 2942 C CA . ILE A 1 355 ? -19.642 1.628 26.469 1.00 96.88 355 ILE A CA 1
ATOM 2943 C C . ILE A 1 355 ? -18.617 2.690 26.049 1.00 96.88 355 ILE A C 1
ATOM 2945 O O . ILE A 1 355 ? -18.450 2.949 24.853 1.00 96.88 355 ILE A O 1
ATOM 2949 N N . VAL A 1 356 ? -17.899 3.281 27.010 1.00 98.12 356 VAL A N 1
ATOM 2950 C CA . VAL A 1 356 ? -16.846 4.267 26.717 1.00 98.12 356 VAL A CA 1
ATOM 2951 C C . VAL A 1 356 ? -15.670 3.602 25.994 1.00 98.12 356 VAL A C 1
ATOM 2953 O O . VAL A 1 356 ? -15.221 4.128 24.978 1.00 98.12 356 VAL A O 1
ATOM 2956 N N . GLN A 1 357 ? -15.231 2.413 26.430 1.00 98.12 357 GLN A N 1
ATOM 2957 C CA . GLN A 1 357 ? -14.182 1.641 25.741 1.00 98.12 357 GLN A CA 1
ATOM 2958 C C . GLN A 1 357 ? -14.553 1.352 24.290 1.00 98.12 357 GLN A C 1
ATOM 2960 O O . GLN A 1 357 ? -13.761 1.624 23.391 1.00 98.12 357 GLN A O 1
ATOM 2965 N N . ASN A 1 358 ? -15.769 0.858 24.052 1.00 97.50 358 ASN A N 1
ATOM 2966 C CA . ASN A 1 358 ? -16.269 0.589 22.710 1.00 97.50 358 ASN A CA 1
ATOM 2967 C C . ASN A 1 358 ? -16.255 1.857 21.851 1.00 97.50 358 ASN A C 1
ATOM 2969 O O . ASN A 1 358 ? -15.762 1.836 20.728 1.00 97.50 358 ASN A O 1
ATOM 2973 N N . THR A 1 359 ? -16.729 2.975 22.402 1.00 97.81 359 THR A N 1
ATOM 2974 C CA . THR A 1 359 ? -16.751 4.265 21.700 1.00 97.81 359 THR A CA 1
ATOM 2975 C C . THR A 1 359 ? -15.343 4.716 21.309 1.00 97.81 359 THR A C 1
ATOM 2977 O O . THR A 1 359 ? -15.108 5.090 20.160 1.00 97.81 359 THR A O 1
ATOM 2980 N N . PHE A 1 360 ? -14.378 4.620 22.227 1.00 98.31 360 PHE A N 1
ATOM 2981 C CA . PHE A 1 360 ? -12.983 4.956 21.948 1.00 98.31 360 PHE A CA 1
ATOM 2982 C C . PHE A 1 360 ? -12.356 4.026 20.913 1.00 98.31 360 PHE A C 1
ATOM 2984 O O . PHE A 1 360 ? -11.726 4.508 19.974 1.00 98.31 360 PHE A O 1
ATOM 2991 N N . TRP A 1 361 ? -12.565 2.712 21.016 1.00 98.25 361 TRP A N 1
ATOM 2992 C CA . TRP A 1 361 ? -12.048 1.770 20.027 1.00 98.25 361 TRP A CA 1
ATOM 2993 C C . TRP A 1 361 ? -12.650 1.977 18.641 1.00 98.25 361 TRP A C 1
ATOM 2995 O O . TRP A 1 361 ? -11.917 1.868 17.664 1.00 98.25 361 TRP A O 1
ATOM 3005 N N . VAL A 1 362 ? -13.936 2.317 18.536 1.00 96.75 362 VAL A N 1
ATOM 3006 C CA . VAL A 1 362 ? -14.576 2.658 17.256 1.00 96.75 362 VAL A CA 1
ATOM 3007 C C . VAL A 1 362 ? -13.935 3.905 16.646 1.00 96.75 362 VAL A C 1
ATOM 3009 O O . VAL A 1 362 ? -13.527 3.864 15.486 1.00 96.75 362 VAL A O 1
ATOM 3012 N N . ILE A 1 363 ? -13.749 4.978 17.423 1.00 98.00 363 ILE A N 1
ATOM 3013 C CA . ILE A 1 363 ? -13.097 6.207 16.940 1.00 98.00 363 ILE A CA 1
ATOM 3014 C C . ILE A 1 363 ? -11.652 5.923 16.504 1.00 98.00 363 ILE A C 1
ATOM 3016 O O . ILE A 1 363 ? -11.251 6.284 15.395 1.00 98.00 363 ILE A O 1
ATOM 3020 N N . LEU A 1 364 ? -10.868 5.235 17.341 1.00 98.25 364 LEU A N 1
ATOM 3021 C CA . LEU A 1 364 ? -9.489 4.864 17.017 1.00 98.25 364 LEU A CA 1
ATOM 3022 C C . LEU A 1 364 ? -9.431 3.954 15.785 1.00 98.25 364 LEU A C 1
ATOM 3024 O O . LEU A 1 364 ? -8.558 4.123 14.933 1.00 98.25 364 LEU A O 1
ATOM 3028 N N . TYR A 1 365 ? -10.369 3.020 15.641 1.00 97.25 365 TYR A N 1
ATOM 3029 C CA . TYR A 1 365 ? -10.447 2.159 14.472 1.00 97.25 365 TYR A CA 1
ATOM 3030 C C . TYR A 1 365 ? -10.716 2.965 13.207 1.00 97.25 365 TYR A C 1
ATOM 3032 O O . TYR A 1 365 ? -9.905 2.946 12.287 1.00 97.25 365 TYR A O 1
ATOM 3040 N N . GLU A 1 366 ? -11.793 3.740 13.159 1.00 95.62 366 GLU A N 1
ATOM 3041 C CA . GLU A 1 366 ? -12.175 4.485 11.958 1.00 95.62 366 GLU A CA 1
ATOM 3042 C C . GLU A 1 366 ? -11.124 5.511 11.517 1.00 95.62 366 GLU A C 1
ATOM 3044 O O . GLU A 1 366 ? -10.944 5.756 10.318 1.00 95.62 366 GLU A O 1
ATOM 3049 N N . LYS A 1 367 ? -10.435 6.131 12.481 1.00 97.38 367 LYS A N 1
ATOM 3050 C CA . LYS A 1 367 ? -9.550 7.273 12.227 1.00 97.38 367 LYS A CA 1
ATOM 3051 C C . LYS A 1 367 ? -8.066 6.916 12.197 1.00 97.38 367 LYS A C 1
ATOM 3053 O O . LYS A 1 367 ? -7.299 7.663 11.597 1.00 97.38 367 LYS A O 1
ATOM 3058 N N . ILE A 1 368 ? -7.659 5.802 12.805 1.00 97.88 368 ILE A N 1
ATOM 3059 C CA . ILE A 1 368 ? -6.257 5.362 12.860 1.00 97.88 368 ILE A CA 1
ATOM 3060 C C . ILE A 1 368 ? -6.116 3.953 12.285 1.00 97.88 368 ILE A C 1
ATOM 3062 O O . ILE A 1 368 ? -5.381 3.778 11.317 1.00 97.88 368 ILE A O 1
ATOM 3066 N N . PHE A 1 369 ? -6.818 2.960 12.839 1.00 97.25 369 PHE A N 1
ATOM 3067 C CA . PHE A 1 369 ? -6.511 1.544 12.588 1.00 97.25 369 PHE A CA 1
ATOM 3068 C C . PHE A 1 369 ? -7.192 0.909 11.365 1.00 97.25 369 PHE A C 1
ATOM 3070 O O . PHE A 1 369 ? -6.846 -0.205 10.982 1.00 97.25 369 PHE A O 1
ATOM 3077 N N . CYS A 1 370 ? -8.146 1.588 10.729 1.00 94.19 370 CYS A N 1
ATOM 3078 C CA . CYS A 1 370 ? -8.922 1.036 9.615 1.00 94.19 370 CYS A CA 1
ATOM 3079 C C . CYS A 1 370 ? -8.032 0.730 8.404 1.00 94.19 370 CYS A C 1
ATOM 3081 O O . CYS A 1 370 ? -8.158 -0.323 7.779 1.00 94.19 370 CYS A O 1
ATOM 3083 N N . THR A 1 371 ? -7.084 1.622 8.104 1.00 96.06 371 THR A N 1
ATOM 3084 C CA . THR A 1 371 ? -6.053 1.391 7.089 1.00 96.06 371 THR A CA 1
ATOM 3085 C C . THR A 1 371 ? -4.690 1.845 7.608 1.00 96.06 371 THR A C 1
ATOM 3087 O O . THR A 1 371 ? -4.619 2.671 8.519 1.00 96.06 371 THR A O 1
ATOM 3090 N N . PRO A 1 372 ? -3.580 1.360 7.032 1.00 96.56 372 PRO A N 1
ATOM 3091 C CA . PRO A 1 372 ? -2.233 1.805 7.400 1.00 96.56 372 PRO A CA 1
ATOM 3092 C C . PRO A 1 372 ? -2.007 3.312 7.206 1.00 96.56 372 PRO A C 1
ATOM 3094 O O . PRO A 1 372 ? -1.086 3.873 7.791 1.00 96.56 372 PRO A O 1
ATOM 3097 N N . PHE A 1 373 ? -2.822 3.963 6.367 1.00 97.94 373 PHE A N 1
ATOM 3098 C CA . PHE A 1 373 ? -2.615 5.344 5.938 1.00 97.94 373 PHE A CA 1
ATOM 3099 C C . PHE A 1 373 ? -3.502 6.351 6.669 1.00 97.94 373 PHE A C 1
ATOM 3101 O O . PHE A 1 373 ? -3.135 7.519 6.717 1.00 97.94 373 PHE A O 1
ATOM 3108 N N . ARG A 1 374 ? -4.632 5.940 7.266 1.00 96.56 374 ARG A N 1
ATOM 3109 C CA . ARG A 1 374 ? -5.611 6.857 7.897 1.00 96.56 374 ARG A CA 1
ATOM 3110 C C . ARG A 1 374 ? -5.009 7.814 8.922 1.00 96.56 374 ARG A C 1
ATOM 3112 O O . ARG A 1 374 ? -5.394 8.977 8.967 1.00 96.56 374 ARG A O 1
ATOM 3119 N N . VAL A 1 375 ? -4.011 7.340 9.659 1.00 97.75 375 VAL A N 1
ATOM 3120 C CA . VAL A 1 375 ? -3.231 8.110 10.638 1.00 97.75 375 VAL A CA 1
ATOM 3121 C C . VAL A 1 375 ? -2.520 9.348 10.054 1.00 97.75 375 VAL A C 1
ATOM 3123 O O . VAL A 1 375 ? -2.135 10.248 10.797 1.00 97.75 375 VAL A O 1
ATOM 3126 N N . LEU A 1 376 ? -2.344 9.416 8.731 1.00 98.00 376 LEU A N 1
ATOM 3127 C CA . LEU A 1 376 ? -1.719 10.529 8.007 1.00 98.00 376 LEU A CA 1
ATOM 3128 C C . LEU A 1 376 ? -2.735 11.599 7.554 1.00 98.00 376 LEU A C 1
ATOM 3130 O O . LEU A 1 376 ? -2.420 12.417 6.694 1.00 98.00 376 LEU A O 1
ATOM 3134 N N . GLY A 1 377 ? -3.975 11.575 8.050 1.00 97.19 377 GLY A N 1
ATOM 3135 C CA . GLY A 1 377 ? -4.970 12.599 7.733 1.00 97.19 377 GLY A CA 1
ATOM 3136 C C . GLY A 1 377 ? -5.442 12.568 6.274 1.00 97.19 377 GLY A C 1
ATOM 3137 O O . GLY A 1 377 ? -5.850 11.523 5.759 1.00 97.19 377 GLY A O 1
ATOM 3138 N N . ASN A 1 378 ? -5.461 13.726 5.607 1.00 96.94 378 ASN A N 1
ATOM 3139 C CA . ASN A 1 378 ? -5.961 13.828 4.231 1.00 96.94 378 ASN A CA 1
ATOM 3140 C C . ASN A 1 378 ? -4.991 13.212 3.221 1.00 96.94 378 ASN A C 1
ATOM 3142 O O . ASN A 1 378 ? -5.442 12.464 2.350 1.00 96.94 378 ASN A O 1
ATOM 3146 N N . GLU A 1 379 ? -3.685 13.417 3.398 1.00 96.62 379 GLU A N 1
ATOM 3147 C CA . GLU A 1 379 ? -2.677 12.692 2.618 1.00 96.62 379 GLU A CA 1
ATOM 3148 C C . GLU A 1 379 ? -2.815 11.175 2.764 1.00 96.62 379 GLU A C 1
ATOM 3150 O O . GLU A 1 379 ? -2.771 10.427 1.787 1.00 96.62 379 GLU A O 1
ATOM 3155 N N . GLY A 1 380 ? -3.110 10.714 3.979 1.00 96.50 380 GLY A N 1
ATOM 3156 C CA . GLY A 1 380 ? -3.430 9.317 4.251 1.00 96.50 380 GLY A CA 1
ATOM 3157 C C . GLY A 1 380 ? -4.578 8.762 3.413 1.00 96.50 380 GLY A C 1
ATOM 3158 O O . GLY A 1 380 ? -4.475 7.673 2.851 1.00 96.50 380 GLY A O 1
ATOM 3159 N N . LYS A 1 381 ? -5.667 9.524 3.276 1.00 96.44 381 LYS A N 1
ATOM 3160 C CA . LYS A 1 381 ? -6.821 9.131 2.451 1.00 96.44 381 LYS A CA 1
ATOM 3161 C C . LYS A 1 381 ? -6.487 9.087 0.961 1.00 96.44 381 LYS A C 1
ATOM 3163 O O . LYS A 1 381 ? -7.049 8.257 0.248 1.00 96.44 381 LYS A O 1
ATOM 3168 N N . SER A 1 382 ? -5.610 9.976 0.491 1.00 97.06 382 SER A N 1
ATOM 3169 C CA . SER A 1 382 ? -5.123 9.964 -0.893 1.00 97.06 382 SER A CA 1
ATOM 3170 C C . SER A 1 382 ? -4.334 8.681 -1.172 1.00 97.06 382 SER A C 1
ATOM 3172 O O . SER A 1 382 ? -4.657 7.942 -2.101 1.00 97.06 382 SER A O 1
ATOM 3174 N N . LEU A 1 383 ? -3.394 8.343 -0.281 1.00 97.19 383 LEU A N 1
ATOM 3175 C CA . LEU A 1 383 ? -2.601 7.112 -0.359 1.00 97.19 383 LEU A CA 1
ATOM 3176 C C . LEU A 1 383 ? -3.460 5.849 -0.240 1.00 97.19 383 LEU A C 1
ATOM 3178 O O . LEU A 1 383 ? -3.240 4.887 -0.966 1.00 97.19 383 LEU A O 1
ATOM 3182 N N . GLU A 1 384 ? -4.457 5.847 0.646 1.00 96.50 384 GLU A N 1
ATOM 3183 C CA . GLU A 1 384 ? -5.434 4.759 0.758 1.00 96.50 384 GLU A CA 1
ATOM 3184 C C . GLU A 1 384 ? -6.177 4.547 -0.564 1.00 96.50 384 GLU A C 1
ATOM 3186 O O . GLU A 1 384 ? -6.299 3.411 -1.020 1.00 96.50 384 GLU A O 1
ATOM 3191 N N . ARG A 1 385 ? -6.630 5.627 -1.213 1.00 96.06 385 ARG A N 1
ATOM 3192 C CA . ARG A 1 385 ? -7.309 5.548 -2.511 1.00 96.06 385 ARG A CA 1
ATOM 3193 C C . ARG A 1 385 ? -6.391 4.981 -3.590 1.00 96.06 385 ARG A C 1
ATOM 3195 O O . ARG A 1 385 ? -6.810 4.056 -4.275 1.00 96.06 385 ARG A O 1
ATOM 3202 N N . GLU A 1 386 ? -5.159 5.477 -3.694 1.00 97.25 386 GLU A N 1
ATOM 3203 C CA . GLU A 1 386 ? -4.161 4.972 -4.648 1.00 97.25 386 GLU A CA 1
ATOM 3204 C C . GLU A 1 386 ? -3.870 3.482 -4.410 1.00 97.25 386 GLU A C 1
ATOM 3206 O O . GLU A 1 386 ? -3.849 2.680 -5.345 1.00 97.25 386 GLU A O 1
ATOM 3211 N N . TRP A 1 387 ? -3.708 3.084 -3.146 1.00 96.69 387 TRP A N 1
ATOM 3212 C CA . TRP A 1 387 ? -3.462 1.695 -2.767 1.00 96.69 387 TRP A CA 1
ATOM 3213 C C . TRP A 1 387 ? -4.604 0.775 -3.203 1.00 96.69 387 TRP A C 1
ATOM 3215 O O . TRP A 1 387 ? -4.389 -0.284 -3.796 1.00 96.69 387 TRP A O 1
ATOM 3225 N N . ILE A 1 388 ? -5.834 1.201 -2.926 1.00 94.81 388 ILE A N 1
ATOM 3226 C CA . ILE A 1 388 ? -7.054 0.486 -3.281 1.00 94.81 388 ILE A CA 1
ATOM 3227 C C . ILE A 1 388 ? -7.246 0.423 -4.796 1.00 94.81 388 ILE A C 1
ATOM 3229 O O . ILE A 1 388 ? -7.614 -0.627 -5.313 1.00 94.81 388 ILE A O 1
ATOM 3233 N N . GLU A 1 389 ? -7.017 1.516 -5.513 1.00 95.06 389 GLU A N 1
ATOM 3234 C CA . GLU A 1 389 ? -7.160 1.576 -6.969 1.00 95.06 389 GLU A CA 1
ATOM 3235 C C . GLU A 1 389 ? -6.160 0.646 -7.663 1.00 95.06 389 GLU A C 1
ATOM 3237 O O . GLU A 1 389 ? -6.519 -0.106 -8.571 1.00 95.06 389 GLU A O 1
ATOM 3242 N N . LYS A 1 390 ? -4.915 0.640 -7.177 1.00 96.50 390 LYS A N 1
ATOM 3243 C CA . LYS A 1 390 ? -3.820 -0.124 -7.771 1.00 96.50 390 LYS A CA 1
ATOM 3244 C C . LYS A 1 390 ? -3.881 -1.620 -7.472 1.00 96.50 390 LYS A C 1
ATOM 3246 O O . LYS A 1 390 ? -3.550 -2.419 -8.343 1.00 96.50 390 LYS A O 1
ATOM 3251 N N . TYR A 1 391 ? -4.276 -2.011 -6.258 1.00 95.38 391 TYR A N 1
ATOM 3252 C CA . TYR A 1 391 ? -4.204 -3.413 -5.814 1.00 95.38 391 TYR A CA 1
ATOM 3253 C C . TYR A 1 391 ? -5.558 -4.021 -5.422 1.00 95.38 391 TYR A C 1
ATOM 3255 O O . TYR A 1 391 ? -5.639 -5.211 -5.122 1.00 95.38 391 TYR A O 1
ATOM 3263 N N . GLY A 1 392 ? -6.630 -3.231 -5.391 1.00 91.12 392 GLY A N 1
ATOM 3264 C CA . GLY A 1 392 ? -7.949 -3.638 -4.908 1.00 91.12 392 GLY A CA 1
ATOM 3265 C C . GLY A 1 392 ? -8.942 -4.039 -5.997 1.00 91.12 392 GLY A C 1
ATOM 3266 O O . GLY A 1 392 ? -10.135 -4.013 -5.718 1.00 91.12 392 GLY A O 1
ATOM 3267 N N . GLN A 1 393 ? -8.506 -4.384 -7.215 1.00 83.75 393 GLN A N 1
ATOM 3268 C CA . GLN A 1 393 ? -9.412 -4.729 -8.326 1.00 83.75 393 GLN A CA 1
ATOM 3269 C C . GLN A 1 393 ? -10.188 -6.048 -8.098 1.00 83.75 393 GLN A C 1
ATOM 3271 O O . GLN A 1 393 ? -11.313 -6.193 -8.574 1.00 83.75 393 GLN A O 1
ATOM 3276 N N . ASP A 1 394 ? -9.675 -6.953 -7.258 1.00 75.94 394 ASP A N 1
ATOM 3277 C CA . ASP A 1 394 ? -10.297 -8.248 -6.926 1.00 75.94 394 ASP A CA 1
ATOM 3278 C C . ASP A 1 394 ? -11.336 -8.168 -5.780 1.00 75.94 394 ASP A C 1
ATOM 3280 O O . ASP A 1 394 ? -11.359 -8.998 -4.869 1.00 75.94 394 ASP A O 1
ATOM 3284 N N . ARG A 1 395 ? -12.227 -7.164 -5.777 1.00 61.50 395 ARG A N 1
ATOM 3285 C CA . ARG A 1 395 ? -13.173 -6.938 -4.654 1.00 61.50 395 ARG A CA 1
ATOM 3286 C C . ARG A 1 395 ? -14.233 -8.021 -4.455 1.00 61.50 395 ARG A C 1
ATOM 3288 O O . ARG A 1 395 ? -14.921 -8.008 -3.439 1.00 61.50 395 ARG A O 1
ATOM 3295 N N . LYS A 1 396 ? -14.408 -8.940 -5.406 1.00 60.72 396 LYS A N 1
ATOM 3296 C CA . LYS A 1 396 ? -15.521 -9.903 -5.378 1.00 60.72 396 LYS A CA 1
ATOM 3297 C C . LYS A 1 396 ? -15.385 -10.996 -4.306 1.00 60.72 396 LYS A C 1
ATOM 3299 O O . LYS A 1 396 ? -16.329 -11.753 -4.132 1.00 60.72 396 LYS A O 1
ATOM 3304 N N . SER A 1 397 ? -14.254 -11.101 -3.602 1.00 47.88 397 SER A N 1
ATOM 3305 C CA . SER A 1 397 ? -13.925 -12.320 -2.846 1.00 47.88 397 SER A CA 1
ATOM 3306 C C . SER A 1 397 ? -13.702 -12.189 -1.336 1.00 47.88 397 SER A C 1
ATOM 3308 O O . SER A 1 397 ? -13.352 -13.194 -0.728 1.00 47.88 397 SER A O 1
ATOM 3310 N N . ILE A 1 398 ? -13.859 -11.027 -0.690 1.00 51.59 398 ILE A N 1
ATOM 3311 C CA . ILE A 1 398 ? -13.550 -10.927 0.753 1.00 51.59 398 ILE A CA 1
ATOM 3312 C C . ILE A 1 398 ? -14.651 -10.154 1.482 1.00 51.59 398 ILE A C 1
ATOM 3314 O O . ILE A 1 398 ? -14.769 -8.940 1.349 1.00 51.59 398 ILE A O 1
ATOM 3318 N N . GLY A 1 399 ? -15.486 -10.895 2.214 1.00 52.81 399 GLY A N 1
ATOM 3319 C CA . GLY A 1 399 ? -16.616 -10.366 2.970 1.00 52.81 399 GLY A CA 1
ATOM 3320 C C . GLY A 1 399 ? -16.190 -9.396 4.067 1.00 52.81 399 GLY A C 1
ATOM 3321 O O . GLY A 1 399 ? -15.195 -9.632 4.735 1.00 52.81 399 GLY A O 1
ATOM 3322 N N . GLY A 1 400 ? -16.951 -8.313 4.234 1.00 56.62 400 GLY A N 1
ATOM 3323 C CA . GLY A 1 400 ? -17.033 -7.472 5.439 1.00 56.62 400 GLY A CA 1
ATOM 3324 C C . GLY A 1 400 ? -15.782 -6.735 5.941 1.00 56.62 400 GLY A C 1
ATOM 3325 O O . GLY A 1 400 ? -15.928 -5.802 6.725 1.00 56.62 400 GLY A O 1
ATOM 3326 N N . PHE A 1 401 ? -14.571 -7.110 5.532 1.00 57.81 401 PHE A N 1
ATOM 3327 C CA . PHE A 1 401 ? -13.344 -6.496 6.030 1.00 57.81 401 PHE A CA 1
ATOM 3328 C C . PHE A 1 401 ? -13.160 -5.076 5.478 1.00 57.81 401 PHE A C 1
ATOM 3330 O O . PHE A 1 401 ? -13.635 -4.746 4.390 1.00 57.81 401 PHE A O 1
ATOM 3337 N N . ALA A 1 402 ? -12.449 -4.247 6.253 1.00 65.38 402 ALA A N 1
ATOM 3338 C CA . ALA A 1 402 ? -12.010 -2.898 5.896 1.00 65.38 402 ALA A CA 1
ATOM 3339 C C . ALA A 1 402 ? -11.547 -2.797 4.428 1.00 65.38 402 ALA A C 1
ATOM 3341 O O . ALA A 1 402 ? -11.057 -3.790 3.884 1.00 65.38 402 ALA A O 1
ATOM 3342 N N . PRO A 1 403 ? -11.632 -1.613 3.789 1.00 79.31 403 PRO A N 1
ATOM 3343 C CA . PRO A 1 403 ? -11.341 -1.412 2.367 1.00 79.31 403 PRO A CA 1
ATOM 3344 C C . PRO A 1 403 ? -9.836 -1.533 2.053 1.00 79.31 403 PRO A C 1
ATOM 3346 O O . PRO A 1 403 ? -9.203 -0.597 1.587 1.00 79.31 403 PRO A O 1
ATOM 3349 N N . CYS A 1 404 ? -9.228 -2.682 2.322 1.00 89.81 404 CYS A N 1
ATOM 3350 C CA . CYS A 1 404 ? -7.825 -2.969 2.076 1.00 89.81 404 CYS A CA 1
ATOM 3351 C C . CYS A 1 404 ? -7.705 -3.964 0.910 1.00 89.81 404 CYS A C 1
ATOM 3353 O O . CYS A 1 404 ? -8.407 -4.977 0.899 1.00 89.81 404 CYS A O 1
ATOM 3355 N N . PRO A 1 405 ? -6.787 -3.740 -0.047 1.00 93.06 405 PRO A N 1
ATOM 3356 C CA . PRO A 1 405 ? -6.437 -4.718 -1.079 1.00 93.06 405 PRO A CA 1
ATOM 3357 C C . PRO A 1 405 ? -6.081 -6.089 -0.508 1.00 93.06 405 PRO A C 1
ATOM 3359 O O . PRO A 1 405 ? -5.613 -6.167 0.625 1.00 93.06 405 PRO A O 1
ATOM 3362 N N . ARG A 1 406 ? -6.170 -7.172 -1.284 1.00 92.25 406 ARG A N 1
ATOM 3363 C CA . ARG A 1 406 ? -5.634 -8.478 -0.854 1.00 92.25 406 ARG A CA 1
ATOM 3364 C C . ARG A 1 406 ? -4.126 -8.352 -0.536 1.00 92.25 406 ARG A C 1
ATOM 3366 O O . ARG A 1 406 ? -3.420 -7.687 -1.293 1.00 92.25 406 ARG A O 1
ATOM 3373 N N . PRO A 1 407 ? -3.606 -8.954 0.552 1.00 94.75 407 PRO A N 1
ATOM 3374 C CA . PRO A 1 407 ? -2.190 -8.853 0.919 1.00 94.75 407 PRO A CA 1
ATOM 3375 C C . PRO A 1 407 ? -1.301 -9.659 -0.041 1.00 94.75 407 PRO A C 1
ATOM 3377 O O . PRO A 1 407 ? -0.885 -10.775 0.242 1.00 94.75 407 PRO A O 1
ATOM 3380 N N . THR A 1 408 ? -1.017 -9.113 -1.220 1.00 95.50 408 THR A N 1
ATOM 3381 C CA . THR A 1 408 ? -0.035 -9.668 -2.162 1.00 95.50 408 THR A CA 1
ATOM 3382 C C . THR A 1 408 ? 1.354 -9.103 -1.876 1.00 95.50 408 THR A C 1
ATOM 3384 O O . THR A 1 408 ? 1.486 -8.051 -1.252 1.00 95.50 408 THR A O 1
ATOM 3387 N N . LYS A 1 409 ? 2.413 -9.767 -2.360 1.00 96.00 409 LYS A N 1
ATOM 3388 C CA . LYS A 1 409 ? 3.795 -9.285 -2.174 1.00 96.00 409 LYS A CA 1
ATOM 3389 C C . LYS A 1 409 ? 3.980 -7.849 -2.673 1.00 96.00 409 LYS A C 1
ATOM 3391 O O . LYS A 1 409 ? 4.597 -7.050 -1.977 1.00 96.00 409 LYS A O 1
ATOM 3396 N N . ASP A 1 410 ? 3.412 -7.517 -3.831 1.00 96.75 410 ASP A N 1
ATOM 3397 C CA . ASP A 1 410 ? 3.537 -6.182 -4.424 1.00 96.75 410 ASP A CA 1
ATOM 3398 C C . ASP A 1 410 ? 2.720 -5.132 -3.662 1.00 96.75 410 ASP A C 1
ATOM 3400 O O . ASP A 1 410 ? 3.220 -4.037 -3.401 1.00 96.75 410 ASP A O 1
ATOM 3404 N N . SER A 1 411 ? 1.503 -5.485 -3.230 1.00 96.75 411 SER A N 1
ATOM 3405 C CA . SER A 1 411 ? 0.662 -4.613 -2.400 1.00 96.75 411 SER A CA 1
ATOM 3406 C C . SER A 1 411 ? 1.331 -4.298 -1.062 1.00 96.75 411 SER A C 1
ATOM 3408 O O . SER A 1 411 ? 1.394 -3.136 -0.659 1.00 96.75 411 SER A O 1
ATOM 3410 N N . GLU A 1 412 ? 1.847 -5.319 -0.371 1.00 97.44 412 GLU A N 1
ATOM 3411 C CA . GLU A 1 412 ? 2.523 -5.135 0.914 1.00 97.44 412 GLU A CA 1
ATOM 3412 C C . GLU A 1 412 ? 3.830 -4.366 0.753 1.00 97.44 412 GLU A C 1
ATOM 3414 O O . GLU A 1 412 ? 4.089 -3.465 1.547 1.00 97.44 412 GLU A O 1
ATOM 3419 N N . LYS A 1 413 ? 4.604 -4.650 -0.305 1.00 97.00 413 LYS A N 1
ATOM 3420 C CA . LYS A 1 413 ? 5.814 -3.894 -0.644 1.00 97.00 413 LYS A CA 1
ATOM 3421 C C . LYS A 1 413 ? 5.539 -2.417 -0.820 1.00 97.00 413 LYS A C 1
ATOM 3423 O O . LYS A 1 413 ? 6.184 -1.591 -0.178 1.00 97.00 413 LYS A O 1
ATOM 3428 N N . TRP A 1 414 ? 4.555 -2.090 -1.645 1.00 98.00 414 TRP A N 1
ATOM 3429 C CA . TRP A 1 414 ? 4.167 -0.707 -1.856 1.00 98.00 414 TRP A CA 1
ATOM 3430 C C . TRP A 1 414 ? 3.699 -0.053 -0.553 1.00 98.00 414 TRP A C 1
ATOM 3432 O O . TRP A 1 414 ? 4.125 1.060 -0.251 1.00 98.00 414 TRP A O 1
ATOM 3442 N N . ARG A 1 415 ? 2.900 -0.757 0.261 1.00 97.94 415 ARG A N 1
ATOM 3443 C CA . ARG A 1 415 ? 2.427 -0.250 1.555 1.00 97.94 415 ARG A CA 1
ATOM 3444 C C . ARG A 1 415 ? 3.583 0.077 2.496 1.00 97.94 415 ARG A C 1
ATOM 3446 O O . ARG A 1 415 ? 3.675 1.220 2.943 1.00 97.94 415 ARG A O 1
ATOM 3453 N N . TYR A 1 416 ? 4.445 -0.892 2.816 1.00 97.56 416 TYR A N 1
ATOM 3454 C CA . TYR A 1 416 ? 5.477 -0.671 3.831 1.00 97.56 416 TYR A CA 1
ATOM 3455 C C . TYR A 1 416 ? 6.552 0.314 3.357 1.00 97.56 416 TYR A C 1
ATOM 3457 O O . TYR A 1 416 ? 7.052 1.082 4.174 1.00 97.56 416 TYR A O 1
ATOM 3465 N N . GLU A 1 417 ? 6.892 0.361 2.061 1.00 97.31 417 GLU A N 1
ATOM 3466 C CA . GLU A 1 417 ? 7.834 1.363 1.534 1.00 97.31 417 GLU A CA 1
ATOM 3467 C C . GLU A 1 417 ? 7.234 2.770 1.567 1.00 97.31 417 GLU A C 1
ATOM 3469 O O . GLU A 1 417 ? 7.931 3.732 1.897 1.00 97.31 417 GLU A O 1
ATOM 3474 N N . THR A 1 418 ? 5.938 2.897 1.274 1.00 97.94 418 THR A N 1
ATOM 3475 C CA . THR A 1 418 ? 5.230 4.178 1.352 1.00 97.94 418 THR A CA 1
ATOM 3476 C C . THR A 1 418 ? 5.170 4.664 2.795 1.00 97.94 418 THR A C 1
ATOM 3478 O O . THR A 1 418 ? 5.583 5.788 3.069 1.00 97.94 418 THR A O 1
ATOM 3481 N N . ILE A 1 419 ? 4.754 3.815 3.741 1.00 98.00 419 ILE A N 1
ATOM 3482 C CA . ILE A 1 419 ? 4.740 4.176 5.166 1.00 98.00 419 ILE A CA 1
ATOM 3483 C C . ILE A 1 419 ? 6.152 4.484 5.678 1.00 98.00 419 ILE A C 1
ATOM 3485 O O . ILE A 1 419 ? 6.313 5.442 6.429 1.00 98.00 419 ILE A O 1
ATOM 3489 N N . LYS A 1 420 ? 7.186 3.744 5.251 1.00 96.50 420 LYS A N 1
ATOM 3490 C CA . LYS A 1 420 ? 8.587 4.023 5.616 1.00 96.50 420 LYS A CA 1
ATOM 3491 C C . LYS A 1 420 ? 8.980 5.455 5.244 1.00 96.50 420 LYS A C 1
ATOM 3493 O O . LYS A 1 420 ? 9.377 6.215 6.122 1.00 96.50 420 LYS A O 1
ATOM 3498 N N . LYS A 1 421 ? 8.743 5.855 3.989 1.00 96.00 421 LYS A N 1
ATOM 3499 C CA . LYS A 1 421 ? 9.003 7.224 3.506 1.00 96.00 421 LYS A CA 1
ATOM 3500 C C . LYS A 1 421 ? 8.197 8.282 4.265 1.00 96.00 421 LYS A C 1
ATOM 3502 O O . LYS A 1 421 ? 8.720 9.346 4.580 1.00 96.00 421 LYS A O 1
ATOM 3507 N N . ARG A 1 422 ? 6.920 8.014 4.568 1.00 96.50 422 ARG A N 1
ATOM 3508 C CA . ARG A 1 422 ? 6.069 8.966 5.307 1.00 96.50 422 ARG A CA 1
ATOM 3509 C C . ARG A 1 422 ? 6.473 9.090 6.776 1.00 96.50 422 ARG A C 1
ATOM 3511 O O . ARG A 1 422 ? 6.444 10.195 7.303 1.00 96.50 422 ARG A O 1
ATOM 3518 N N . LEU A 1 423 ? 6.904 8.007 7.424 1.00 96.00 423 LEU A N 1
ATOM 3519 C CA . LEU A 1 423 ? 7.421 8.084 8.791 1.00 96.00 423 LEU A CA 1
ATOM 3520 C C . LEU A 1 423 ? 8.737 8.869 8.850 1.00 96.00 423 LEU A C 1
ATOM 3522 O O . LEU A 1 423 ? 8.928 9.662 9.771 1.00 96.00 423 LEU A O 1
ATOM 3526 N N . GLU A 1 424 ? 9.621 8.686 7.865 1.00 94.75 424 GLU A N 1
ATOM 3527 C CA . GLU A 1 424 ? 10.841 9.493 7.723 1.00 94.75 424 GLU A CA 1
ATOM 3528 C C . GLU A 1 424 ? 10.495 10.985 7.588 1.00 94.75 424 GLU A C 1
ATOM 3530 O O . GLU A 1 424 ? 11.063 11.804 8.306 1.00 94.75 424 GLU A O 1
ATOM 3535 N N . ALA A 1 425 ? 9.497 11.326 6.763 1.00 94.62 425 ALA A N 1
ATOM 3536 C CA . ALA A 1 425 ? 9.001 12.696 6.606 1.00 94.62 425 ALA A CA 1
ATOM 3537 C C . ALA A 1 425 ? 8.434 13.291 7.912 1.00 94.62 425 ALA A C 1
ATOM 3539 O O . ALA A 1 425 ? 8.751 14.424 8.260 1.00 94.62 425 ALA A O 1
ATOM 3540 N N . ILE A 1 426 ? 7.638 12.529 8.672 1.00 96.06 426 ILE A N 1
ATOM 3541 C CA . ILE A 1 426 ? 7.074 12.979 9.962 1.00 96.06 426 ILE A CA 1
ATOM 3542 C C . ILE A 1 426 ? 8.169 13.188 11.019 1.00 96.06 426 ILE A C 1
ATOM 3544 O O . ILE A 1 426 ? 8.060 14.069 11.873 1.00 96.06 426 ILE A O 1
ATOM 3548 N N . SER A 1 427 ? 9.235 12.390 10.961 1.00 94.31 427 SER A N 1
ATOM 3549 C CA . SER A 1 427 ? 10.340 12.459 11.922 1.00 94.31 427 SER A CA 1
ATOM 3550 C C . SER A 1 427 ? 11.256 13.667 11.693 1.00 94.31 427 SER A C 1
ATOM 3552 O O . SER A 1 427 ? 12.009 14.039 12.593 1.00 94.31 427 SER A O 1
ATOM 3554 N N . GLN A 1 428 ? 11.208 14.290 10.512 1.00 92.50 428 GLN A N 1
ATOM 3555 C CA . GLN A 1 428 ? 12.011 15.468 10.192 1.00 92.50 428 GLN A CA 1
ATOM 3556 C C . GLN A 1 428 ? 11.435 16.748 10.838 1.00 92.50 428 GLN A C 1
ATOM 3558 O O . GLN A 1 428 ? 10.227 16.841 11.100 1.00 92.50 428 GLN A O 1
ATOM 3563 N N . PRO A 1 429 ? 12.278 17.754 11.145 1.00 91.00 429 PRO A N 1
ATOM 3564 C CA . PRO A 1 429 ? 11.816 19.071 11.581 1.00 91.00 429 PRO A CA 1
ATOM 3565 C C . PRO A 1 429 ? 10.896 19.711 10.532 1.00 91.00 429 PRO A C 1
ATOM 3567 O O . PRO A 1 429 ? 11.082 19.509 9.338 1.00 91.00 429 PRO A O 1
ATOM 3570 N N . LEU A 1 430 ? 9.908 20.498 10.969 1.00 85.88 430 LEU A N 1
ATOM 3571 C CA . LEU A 1 430 ? 9.042 21.241 10.047 1.00 85.88 430 LEU A CA 1
ATOM 3572 C C . LEU A 1 430 ? 9.836 22.396 9.432 1.00 85.88 430 LEU A C 1
ATOM 3574 O O . LEU A 1 430 ? 10.068 23.405 10.096 1.00 85.88 430 LEU A O 1
ATOM 3578 N N . VAL A 1 431 ? 10.224 22.259 8.168 1.00 87.50 431 VAL A N 1
ATOM 3579 C CA . VAL A 1 431 ? 10.776 23.354 7.365 1.00 87.50 431 VAL A CA 1
ATOM 3580 C C . VAL A 1 431 ? 9.738 23.729 6.312 1.00 87.50 431 VAL A C 1
ATOM 3582 O O . VAL A 1 431 ? 9.329 22.904 5.495 1.00 87.50 431 VAL A O 1
ATOM 3585 N N . ALA A 1 432 ? 9.249 24.970 6.365 1.00 86.12 432 ALA A N 1
ATOM 3586 C CA . ALA A 1 432 ? 8.254 25.454 5.415 1.00 86.12 432 ALA A CA 1
ATOM 3587 C C . ALA A 1 432 ? 8.817 25.419 3.982 1.00 86.12 432 ALA A C 1
ATOM 3589 O O . ALA A 1 432 ? 9.923 25.897 3.737 1.00 86.12 432 ALA A O 1
ATOM 3590 N N . GLY A 1 433 ? 8.045 24.865 3.044 1.00 84.25 433 GLY A N 1
ATOM 3591 C CA . GLY A 1 433 ? 8.433 24.727 1.635 1.00 84.25 433 GLY A CA 1
ATOM 3592 C C . GLY A 1 433 ? 9.076 23.387 1.266 1.00 84.25 433 GLY A C 1
ATOM 3593 O O . GLY A 1 433 ? 9.264 23.123 0.080 1.00 84.25 433 GLY A O 1
ATOM 3594 N N . GLU A 1 434 ? 9.372 22.514 2.234 1.00 88.81 434 GLU A N 1
ATOM 3595 C CA . GLU A 1 434 ? 9.800 21.150 1.918 1.00 88.81 434 GLU A CA 1
ATOM 3596 C C . GLU A 1 434 ? 8.606 20.264 1.514 1.00 88.81 434 GLU A C 1
ATOM 3598 O O . GLU A 1 434 ? 7.535 20.370 2.116 1.00 88.81 434 GLU A O 1
ATOM 3603 N N . PRO A 1 435 ? 8.778 19.316 0.569 1.00 83.62 435 PRO A N 1
ATOM 3604 C CA . PRO A 1 435 ? 7.713 18.398 0.137 1.00 83.62 435 PRO A CA 1
ATOM 3605 C C . PRO A 1 435 ? 7.087 17.572 1.275 1.00 83.62 435 PRO A C 1
ATOM 3607 O O . PRO A 1 435 ? 5.988 17.041 1.142 1.00 83.62 435 PRO A O 1
ATOM 3610 N N . ASN A 1 436 ? 7.807 17.433 2.390 1.00 89.25 436 ASN A N 1
ATOM 3611 C CA . ASN A 1 436 ? 7.403 16.662 3.562 1.00 89.25 436 ASN A CA 1
ATOM 3612 C C . ASN A 1 436 ? 6.543 17.465 4.555 1.00 89.25 436 ASN A C 1
ATOM 3614 O O . ASN A 1 436 ? 5.957 16.871 5.462 1.00 89.25 436 ASN A O 1
ATOM 3618 N N . TYR A 1 437 ? 6.443 18.789 4.379 1.00 92.06 437 TYR A N 1
ATOM 3619 C CA . TYR A 1 437 ? 5.717 19.683 5.281 1.00 92.06 437 TYR A CA 1
ATOM 3620 C C . TYR A 1 437 ? 4.236 19.301 5.404 1.00 92.06 437 TYR A C 1
ATOM 3622 O O . TYR A 1 437 ? 3.719 19.168 6.515 1.00 92.06 437 TYR A O 1
ATOM 3630 N N . ASP A 1 438 ? 3.571 19.051 4.273 1.00 93.75 438 ASP A N 1
ATOM 3631 C CA . ASP A 1 438 ? 2.138 18.743 4.247 1.00 93.75 438 ASP A CA 1
ATOM 3632 C C . ASP A 1 438 ? 1.818 17.417 4.949 1.00 93.75 438 ASP A C 1
ATOM 3634 O O . ASP A 1 438 ? 0.859 17.346 5.710 1.00 93.75 438 ASP A O 1
ATOM 3638 N N . VAL A 1 439 ? 2.666 16.393 4.789 1.00 95.06 439 VAL A N 1
ATOM 3639 C CA . VAL A 1 439 ? 2.475 15.075 5.427 1.00 95.06 439 VAL A CA 1
ATOM 3640 C C . VAL A 1 439 ? 2.481 15.194 6.947 1.00 95.06 439 VAL A C 1
ATOM 3642 O O . VAL A 1 439 ? 1.639 14.607 7.626 1.00 95.06 439 VAL A O 1
ATOM 3645 N N . LYS A 1 440 ? 3.448 15.937 7.492 1.00 96.00 440 LYS A N 1
ATOM 3646 C CA . LYS A 1 440 ? 3.584 16.096 8.938 1.00 96.00 440 LYS A CA 1
ATOM 3647 C C . LYS A 1 440 ? 2.462 16.951 9.517 1.00 96.00 440 LYS A C 1
ATOM 3649 O O . LYS A 1 440 ? 1.863 16.554 10.512 1.00 96.00 440 LYS A O 1
ATOM 3654 N N . ARG A 1 441 ? 2.133 18.068 8.861 1.00 95.75 441 ARG A N 1
ATOM 3655 C CA . ARG A 1 441 ? 1.005 18.921 9.252 1.00 95.75 441 ARG A CA 1
ATOM 3656 C C . ARG A 1 441 ? -0.304 18.131 9.260 1.00 95.75 441 ARG A C 1
ATOM 3658 O O . ARG A 1 441 ? -1.051 18.195 10.230 1.00 95.75 441 ARG A O 1
ATOM 3665 N N . ASP A 1 442 ? -0.577 17.365 8.209 1.00 96.81 442 ASP A N 1
ATOM 3666 C CA . ASP A 1 442 ? -1.809 16.582 8.095 1.00 96.81 442 ASP A CA 1
ATOM 3667 C C . ASP A 1 442 ? -1.881 15.455 9.134 1.00 96.81 442 ASP A C 1
ATOM 3669 O O . ASP A 1 442 ? -2.960 15.173 9.660 1.00 96.81 442 ASP A O 1
ATOM 3673 N N . HIS A 1 443 ? -0.744 14.845 9.479 1.00 97.69 443 HIS A N 1
ATOM 3674 C CA . HIS A 1 443 ? -0.651 13.891 10.580 1.00 97.69 443 HIS A CA 1
ATOM 3675 C C . HIS A 1 443 ? -0.972 14.541 11.937 1.00 97.69 443 HIS A C 1
ATOM 3677 O O . HIS A 1 443 ? -1.800 14.017 12.684 1.00 97.69 443 HIS A O 1
ATOM 3683 N N . GLU A 1 444 ? -0.374 15.696 12.242 1.00 97.50 444 GLU A N 1
ATOM 3684 C CA . GLU A 1 444 ? -0.630 16.442 13.482 1.00 97.50 444 GLU A CA 1
ATOM 3685 C C . GLU A 1 444 ? -2.100 16.882 13.579 1.00 97.50 444 GLU A C 1
ATOM 3687 O O . GLU A 1 444 ? -2.747 16.652 14.600 1.00 97.50 444 GLU A O 1
ATOM 3692 N N . LEU A 1 445 ? -2.669 17.412 12.490 1.00 97.62 445 LEU A N 1
ATOM 3693 C CA . LEU A 1 445 ? -4.093 17.749 12.403 1.00 97.62 445 LEU A CA 1
ATOM 3694 C C . LEU A 1 445 ? -4.989 16.521 12.599 1.00 97.62 445 LEU A C 1
ATOM 3696 O O . LEU A 1 445 ? -6.031 16.616 13.247 1.00 97.62 445 LEU A O 1
ATOM 3700 N N . SER A 1 446 ? -4.594 15.363 12.063 1.00 98.06 446 SER A N 1
ATOM 3701 C CA . SER A 1 446 ? -5.327 14.112 12.257 1.00 98.06 446 SER A CA 1
ATOM 3702 C C . SER A 1 446 ? -5.332 13.689 13.726 1.00 98.06 446 SER A C 1
ATOM 3704 O O . SER A 1 446 ? -6.384 13.335 14.247 1.00 98.06 446 SER A O 1
ATOM 3706 N N . VAL A 1 447 ? -4.189 13.755 14.412 1.00 98.25 447 VAL A N 1
ATOM 3707 C CA . VAL A 1 447 ? -4.079 13.439 15.847 1.00 98.25 447 VAL A CA 1
ATOM 3708 C C . VAL A 1 447 ? -4.940 14.383 16.689 1.00 98.25 447 VAL A C 1
ATOM 3710 O O . VAL A 1 447 ? -5.699 13.921 17.544 1.00 98.25 447 VAL A O 1
ATOM 3713 N N . THR A 1 448 ? -4.882 15.691 16.424 1.00 98.31 448 THR A N 1
ATOM 3714 C CA . THR A 1 448 ? -5.720 16.684 17.115 1.00 98.31 448 THR A CA 1
ATOM 3715 C C . THR A 1 448 ? -7.200 16.393 16.901 1.00 98.31 448 THR A C 1
ATOM 3717 O O . THR A 1 448 ? -7.946 16.277 17.868 1.00 98.31 448 THR A O 1
ATOM 3720 N N . LYS A 1 449 ? -7.614 16.147 15.655 1.00 98.38 449 LYS A N 1
ATOM 3721 C CA . LYS A 1 449 ? -9.007 15.839 15.327 1.00 98.38 449 LYS A CA 1
ATOM 3722 C C . LYS A 1 449 ? -9.520 14.567 16.006 1.00 98.38 449 LYS A C 1
ATOM 3724 O O . LYS A 1 449 ? -10.657 14.533 16.456 1.00 98.38 449 LYS A O 1
ATOM 3729 N N . VAL A 1 450 ? -8.708 13.511 16.087 1.00 98.50 450 VAL A N 1
ATOM 3730 C CA . VAL A 1 450 ? -9.106 12.283 16.801 1.00 98.50 450 VAL A CA 1
ATOM 3731 C C . VAL A 1 450 ? -9.241 12.546 18.299 1.00 98.50 450 VAL A C 1
ATOM 3733 O O . VAL A 1 450 ? -10.165 12.036 18.925 1.00 98.50 450 VAL A O 1
ATOM 3736 N N . THR A 1 451 ? -8.363 13.377 18.862 1.00 98.62 451 THR A N 1
ATOM 3737 C CA . THR A 1 451 ? -8.451 13.799 20.267 1.00 98.62 451 THR A CA 1
ATOM 3738 C C . THR A 1 451 ? -9.744 14.578 20.527 1.00 98.62 451 THR A C 1
ATOM 3740 O O . THR A 1 451 ? -10.437 14.298 21.502 1.00 98.62 451 THR A O 1
ATOM 3743 N N . GLU A 1 452 ? -10.103 15.512 19.642 1.00 98.50 452 GLU A N 1
ATOM 3744 C CA . GLU A 1 452 ? -11.375 16.246 19.688 1.00 98.50 452 GLU A CA 1
ATOM 3745 C C . GLU A 1 452 ? -12.584 15.306 19.577 1.00 98.50 452 GLU A C 1
ATOM 3747 O O . GLU A 1 452 ? -13.479 15.382 20.414 1.00 98.50 452 GLU A O 1
ATOM 3752 N N . ASP A 1 453 ? -12.594 14.381 18.607 1.00 98.44 453 ASP A N 1
ATOM 3753 C CA . ASP A 1 453 ? -13.678 13.403 18.417 1.00 98.44 453 ASP A CA 1
ATOM 3754 C C . ASP A 1 453 ? -13.871 12.532 19.683 1.00 98.44 453 ASP A C 1
ATOM 3756 O O . ASP A 1 453 ? -15.002 12.293 20.113 1.00 98.44 453 ASP A O 1
ATOM 3760 N N . MET A 1 454 ? -12.778 12.080 20.314 1.00 98.62 454 MET A N 1
ATOM 3761 C CA . MET A 1 454 ? -12.822 11.319 21.573 1.00 98.62 454 MET A CA 1
ATOM 3762 C C . MET A 1 454 ? -13.314 12.168 22.748 1.00 98.62 454 MET A C 1
ATOM 3764 O O . MET A 1 454 ? -14.109 11.687 23.558 1.00 98.62 454 MET A O 1
ATOM 3768 N N . SER A 1 455 ? -12.879 13.427 22.821 1.00 98.44 455 SER A N 1
ATOM 3769 C CA . SER A 1 455 ? -13.259 14.345 23.898 1.00 98.44 455 SER A CA 1
ATOM 3770 C C . SER A 1 455 ? -14.749 14.674 23.816 1.00 98.44 455 SER A C 1
ATOM 3772 O O . SER A 1 455 ? -15.463 14.495 24.796 1.00 98.44 455 SER A O 1
ATOM 3774 N N . GLN A 1 456 ? -15.253 15.004 22.624 1.00 98.38 456 GLN A N 1
ATOM 3775 C CA . GLN A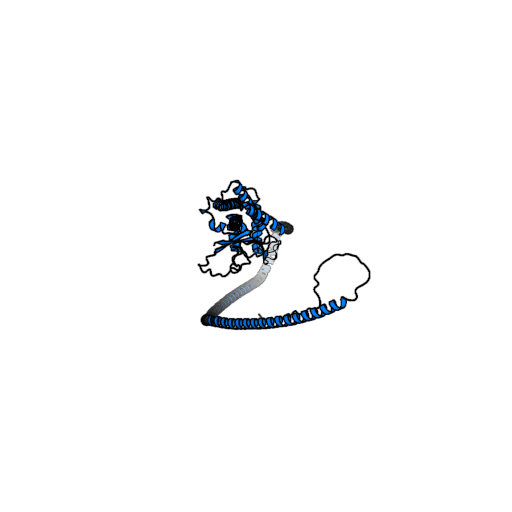 1 456 ? -16.679 15.231 22.369 1.00 98.38 456 GLN A CA 1
ATOM 3776 C C . GLN A 1 456 ? -17.532 13.992 22.659 1.00 98.38 456 GLN A C 1
ATOM 3778 O O . GLN A 1 456 ? -18.666 14.108 23.121 1.00 98.38 456 GLN A O 1
ATOM 3783 N N . ALA A 1 457 ? -17.022 12.790 22.374 1.00 97.94 457 ALA A N 1
ATOM 3784 C CA . ALA A 1 457 ? -17.725 11.557 22.707 1.00 97.94 457 ALA A CA 1
ATOM 3785 C C . ALA A 1 457 ? -17.821 11.345 24.228 1.00 97.94 457 ALA A C 1
ATOM 3787 O O . ALA A 1 457 ? -18.867 10.918 24.718 1.00 97.94 457 ALA A O 1
ATOM 3788 N N . LEU A 1 458 ? -16.762 11.679 24.970 1.00 98.00 458 LEU A N 1
ATOM 3789 C CA . LEU A 1 458 ? -16.715 11.584 26.429 1.00 98.00 458 LEU A CA 1
ATOM 3790 C C . LEU A 1 458 ? -17.575 12.659 27.115 1.00 98.00 458 LEU A C 1
ATOM 3792 O O . LEU A 1 458 ? -18.281 12.353 28.075 1.00 98.00 458 LEU A O 1
ATOM 3796 N N . GLU A 1 459 ? -17.598 13.879 26.570 1.00 98.19 459 GLU A N 1
ATOM 3797 C CA . GLU A 1 459 ? -18.430 15.005 27.028 1.00 98.19 459 GLU A CA 1
ATOM 3798 C C . GLU A 1 459 ? -19.933 14.700 27.005 1.00 98.19 459 GLU A C 1
ATOM 3800 O O . GLU A 1 459 ? -20.706 15.344 27.708 1.00 98.19 459 GLU A O 1
ATOM 3805 N N . ARG A 1 460 ? -20.374 13.694 26.237 1.00 98.00 460 ARG A N 1
ATOM 3806 C CA . ARG A 1 460 ? -21.778 13.244 26.244 1.00 98.00 460 ARG A CA 1
ATOM 3807 C C . ARG A 1 460 ? -22.172 12.509 27.517 1.00 98.00 460 ARG A C 1
ATOM 3809 O O . ARG A 1 460 ? -23.365 12.406 27.791 1.00 98.00 460 ARG A O 1
ATOM 3816 N N . VAL A 1 461 ? -21.210 11.950 28.250 1.00 98.25 461 VAL A N 1
ATOM 3817 C CA . VAL A 1 461 ? -21.471 11.110 29.429 1.00 98.25 461 VAL A CA 1
ATOM 3818 C C . VAL A 1 461 ? -20.832 11.644 30.706 1.00 98.25 461 VAL A C 1
ATOM 3820 O O . VAL A 1 461 ? -21.334 11.347 31.787 1.00 98.25 461 VAL A O 1
ATOM 3823 N N . ALA A 1 462 ? -19.763 12.436 30.615 1.00 98.12 462 ALA A N 1
ATOM 3824 C CA . ALA A 1 462 ? -19.019 12.945 31.762 1.00 98.12 462 ALA A CA 1
ATOM 3825 C C . ALA A 1 462 ? -18.473 14.358 31.507 1.00 98.12 462 ALA A C 1
ATOM 3827 O O . ALA A 1 462 ? -18.247 14.752 30.367 1.00 98.12 462 ALA A O 1
ATOM 3828 N N . SER A 1 463 ? -18.208 15.111 32.576 1.00 97.62 463 SER A N 1
ATOM 3829 C CA . SER A 1 463 ? -17.445 16.359 32.486 1.00 97.62 463 SER A CA 1
ATOM 3830 C C . SER A 1 463 ? -15.974 16.052 32.196 1.00 97.62 463 SER A C 1
ATOM 3832 O O . SER A 1 463 ? -15.347 15.324 32.968 1.00 97.62 463 SER A O 1
ATOM 3834 N N . VAL A 1 464 ? -15.426 16.621 31.126 1.00 98.00 464 VAL A N 1
ATOM 3835 C CA . VAL A 1 464 ? -14.040 16.392 30.698 1.00 98.00 464 VAL A CA 1
ATOM 3836 C C . VAL A 1 464 ? -13.155 17.539 31.183 1.00 98.00 464 VAL A C 1
ATOM 3838 O O . VAL A 1 464 ? -13.459 18.705 30.942 1.00 98.00 464 VAL A O 1
ATOM 3841 N N . SER A 1 465 ? -12.074 17.219 31.896 1.00 97.75 465 SER A N 1
ATOM 3842 C CA . SER A 1 465 ? -11.074 18.201 32.334 1.00 97.75 465 SER A CA 1
ATOM 3843 C C . SER A 1 465 ? -9.939 18.357 31.316 1.00 97.75 465 SER A C 1
ATOM 3845 O O . SER A 1 465 ? -9.678 17.449 30.527 1.00 97.75 465 SER A O 1
ATOM 3847 N N . ASP A 1 466 ? -9.177 19.454 31.389 1.00 97.94 466 ASP A N 1
ATOM 3848 C CA . ASP A 1 466 ? -7.975 19.646 30.554 1.00 97.94 466 ASP A CA 1
ATOM 3849 C C . ASP A 1 466 ? -6.961 18.498 30.716 1.00 97.94 466 ASP A C 1
ATOM 3851 O O . ASP A 1 466 ? -6.291 18.094 29.764 1.00 97.94 466 ASP A O 1
ATOM 3855 N N . GLY A 1 467 ? -6.881 17.918 31.920 1.00 98.06 467 GLY A N 1
ATOM 3856 C CA . GLY A 1 467 ? -6.053 16.742 32.188 1.00 98.06 467 GLY A CA 1
ATOM 3857 C C . GLY A 1 467 ? -6.536 15.490 31.451 1.00 98.06 467 GLY A C 1
ATOM 3858 O O . GLY A 1 467 ? -5.717 14.697 30.990 1.00 98.06 467 GLY A O 1
ATOM 3859 N N . ASP A 1 468 ? -7.849 15.313 31.290 1.00 97.75 468 ASP A N 1
ATOM 3860 C CA . ASP A 1 468 ? -8.422 14.214 30.505 1.00 97.75 468 ASP A CA 1
ATOM 3861 C C . ASP A 1 468 ? -8.132 14.395 29.015 1.00 97.75 468 ASP A C 1
ATOM 3863 O O . ASP A 1 468 ? -7.722 13.439 28.358 1.00 97.75 468 ASP A O 1
ATOM 3867 N N . ILE A 1 469 ? -8.263 15.624 28.501 1.00 98.25 469 ILE A N 1
ATOM 3868 C CA . ILE A 1 469 ? -7.934 15.972 27.109 1.00 98.25 469 ILE A CA 1
ATOM 3869 C C . ILE A 1 469 ? -6.461 15.686 26.820 1.00 98.25 469 ILE A C 1
ATOM 3871 O O . ILE A 1 469 ? -6.138 15.071 25.801 1.00 98.25 469 ILE A O 1
ATOM 3875 N N . GLN A 1 470 ? -5.559 16.059 27.732 1.00 98.31 470 GLN A N 1
ATOM 3876 C CA . GLN A 1 470 ? -4.135 15.776 27.577 1.00 98.31 470 GLN A CA 1
ATOM 3877 C C . GLN A 1 470 ? -3.856 14.265 27.553 1.00 98.31 470 GLN A C 1
ATOM 3879 O O . GLN A 1 470 ? -3.166 13.788 26.651 1.00 98.31 470 GLN A O 1
ATOM 3884 N N . ARG A 1 471 ? -4.450 13.491 28.475 1.00 98.25 471 ARG A N 1
ATOM 3885 C CA . ARG A 1 471 ? -4.326 12.022 28.484 1.00 98.25 471 ARG A CA 1
ATOM 3886 C C . ARG A 1 471 ? -4.884 11.381 27.210 1.00 98.25 471 ARG A C 1
ATOM 3888 O O . ARG A 1 471 ? -4.266 10.462 26.676 1.00 98.25 471 ARG A O 1
ATOM 3895 N N . MET A 1 472 ? -6.010 11.876 26.690 1.00 98.50 472 MET A N 1
ATOM 3896 C CA . MET A 1 472 ? -6.563 11.440 25.403 1.00 98.50 472 MET A CA 1
ATOM 3897 C C . MET A 1 472 ? -5.612 11.768 24.246 1.00 98.50 472 MET A C 1
ATOM 3899 O O . MET A 1 472 ? -5.366 10.909 23.404 1.00 98.50 472 MET A O 1
ATOM 3903 N N . SER A 1 473 ? -5.012 12.961 24.228 1.00 98.44 473 SER A N 1
ATOM 3904 C CA . SER A 1 473 ? -4.018 13.336 23.215 1.00 98.44 473 SER A CA 1
ATOM 3905 C C . SER A 1 473 ? -2.809 12.398 23.226 1.00 98.44 473 SER A C 1
ATOM 3907 O O . SER A 1 473 ? -2.355 11.949 22.171 1.00 98.44 473 SER A O 1
ATOM 3909 N N . ASP A 1 474 ? -2.312 12.044 24.412 1.00 98.50 474 ASP A N 1
ATOM 3910 C CA . ASP A 1 474 ? -1.175 11.136 24.560 1.00 98.50 474 ASP A CA 1
ATOM 3911 C C . ASP A 1 474 ? -1.523 9.702 24.138 1.00 98.50 474 ASP A C 1
ATOM 3913 O O . ASP A 1 474 ? -0.744 9.078 23.409 1.00 98.50 474 ASP A O 1
ATOM 3917 N N . LEU A 1 475 ? -2.724 9.216 24.478 1.00 98.56 475 LEU A N 1
ATOM 3918 C CA . LEU A 1 475 ? -3.265 7.950 23.973 1.00 98.56 475 LEU A CA 1
ATOM 3919 C C . LEU A 1 475 ? -3.320 7.938 22.436 1.00 98.56 475 LEU A C 1
ATOM 3921 O O . LEU A 1 475 ? -2.843 6.995 21.802 1.00 98.56 475 LEU A O 1
ATOM 3925 N N . VAL A 1 476 ? -3.871 8.988 21.818 1.00 98.62 476 VAL A N 1
ATOM 3926 C CA . VAL A 1 476 ? -4.005 9.092 20.355 1.00 98.62 476 VAL A CA 1
ATOM 3927 C C . VAL A 1 476 ? -2.633 9.133 19.681 1.00 98.62 476 VAL A C 1
ATOM 3929 O O . VAL A 1 476 ? -2.419 8.431 18.692 1.00 98.62 476 VAL A O 1
ATOM 3932 N N . ARG A 1 477 ? -1.667 9.886 20.223 1.00 98.50 477 ARG A N 1
ATOM 3933 C CA . ARG A 1 477 ? -0.280 9.897 19.720 1.00 98.50 477 ARG A CA 1
ATOM 3934 C C . ARG A 1 477 ? 0.375 8.524 19.833 1.00 98.50 477 ARG A C 1
ATOM 3936 O O . ARG A 1 477 ? 1.053 8.095 18.898 1.00 98.50 477 ARG A O 1
ATOM 3943 N N . LYS A 1 478 ? 0.165 7.820 20.948 1.00 98.50 478 LYS A N 1
ATOM 3944 C CA . LYS A 1 478 ? 0.681 6.462 21.172 1.00 98.50 478 LYS A CA 1
ATOM 3945 C C . LYS A 1 478 ? 0.086 5.471 20.171 1.00 98.50 478 LYS A C 1
ATOM 3947 O O . LYS A 1 478 ? 0.841 4.731 19.539 1.00 98.50 478 LYS A O 1
ATOM 3952 N N . ALA A 1 479 ? -1.229 5.519 19.952 1.00 98.56 479 ALA A N 1
ATOM 3953 C CA . ALA A 1 479 ? -1.931 4.728 18.940 1.00 98.56 479 ALA A CA 1
ATOM 3954 C C . ALA A 1 479 ? -1.404 5.012 17.527 1.00 98.56 479 ALA A C 1
ATOM 3956 O O . ALA A 1 479 ? -1.069 4.088 16.785 1.00 98.56 479 ALA A O 1
ATOM 3957 N N . ALA A 1 480 ? -1.281 6.291 17.172 1.00 98.44 480 ALA A N 1
ATOM 3958 C CA . ALA A 1 480 ? -0.806 6.735 15.872 1.00 98.44 480 ALA A CA 1
ATOM 3959 C C . ALA A 1 480 ? 0.634 6.275 15.594 1.00 98.44 480 ALA A C 1
ATOM 3961 O O . ALA A 1 480 ? 0.923 5.724 14.529 1.00 98.44 480 ALA A O 1
ATOM 3962 N N . LYS A 1 481 ? 1.528 6.434 16.577 1.00 98.12 481 LYS A N 1
ATOM 3963 C CA . LYS A 1 481 ? 2.917 5.972 16.496 1.00 98.12 481 LYS A CA 1
ATOM 3964 C C . LYS A 1 481 ? 2.997 4.456 16.328 1.00 98.12 481 LYS A C 1
ATOM 3966 O O . LYS A 1 481 ? 3.668 3.992 15.407 1.00 98.12 481 LYS A O 1
ATOM 3971 N N . LEU A 1 482 ? 2.293 3.700 17.176 1.00 98.19 482 LEU A N 1
ATOM 3972 C CA . LEU A 1 482 ? 2.241 2.240 17.080 1.00 98.19 482 LEU A CA 1
ATOM 3973 C C . LEU A 1 482 ? 1.770 1.808 15.689 1.00 98.19 482 LEU A C 1
ATOM 3975 O O . LEU A 1 482 ? 2.361 0.917 15.084 1.00 98.19 482 LEU A O 1
ATOM 3979 N N . TRP A 1 483 ? 0.736 2.459 15.153 1.00 98.06 483 TRP A N 1
ATOM 3980 C CA . TRP A 1 483 ? 0.188 2.090 13.855 1.00 98.06 483 TRP A CA 1
ATOM 3981 C C . TRP A 1 483 ? 1.125 2.380 12.686 1.00 98.06 483 TRP A C 1
ATOM 3983 O O . TRP A 1 483 ? 1.204 1.579 11.758 1.00 98.06 483 TRP A O 1
ATOM 3993 N N . LEU A 1 484 ? 1.887 3.476 12.735 1.00 98.06 484 LEU A N 1
ATOM 3994 C CA . LEU A 1 484 ? 2.914 3.763 11.732 1.00 98.06 484 LEU A CA 1
ATOM 3995 C C . LEU A 1 484 ? 4.049 2.730 11.772 1.00 98.06 484 LEU A C 1
ATOM 3997 O O . LEU A 1 484 ? 4.462 2.237 10.725 1.00 98.06 484 LEU A O 1
ATOM 4001 N N . GLU A 1 485 ? 4.519 2.345 12.960 1.00 97.44 485 GLU A N 1
ATOM 4002 C CA . GLU A 1 485 ? 5.543 1.299 13.128 1.00 97.44 485 GLU A CA 1
ATOM 4003 C C . GLU A 1 485 ? 5.044 -0.078 12.658 1.00 97.44 485 GLU A C 1
ATOM 4005 O O . GLU A 1 485 ? 5.779 -0.847 12.028 1.00 97.44 485 GLU A O 1
ATOM 4010 N N . VAL A 1 486 ? 3.771 -0.381 12.922 1.00 97.62 486 VAL A N 1
ATOM 4011 C CA . VAL A 1 486 ? 3.066 -1.550 12.386 1.00 97.62 486 VAL A CA 1
ATOM 4012 C C . VAL A 1 486 ? 2.958 -1.467 10.857 1.00 97.62 486 VAL A C 1
ATOM 4014 O O . VAL A 1 486 ? 3.221 -2.442 10.152 1.00 97.62 486 VAL A O 1
ATOM 4017 N N . GLY A 1 487 ? 2.660 -0.286 10.319 1.00 97.44 487 GLY A N 1
ATOM 4018 C CA . GLY A 1 487 ? 2.580 -0.008 8.889 1.00 97.44 487 GLY A CA 1
ATOM 4019 C C . GLY A 1 487 ? 3.911 -0.160 8.144 1.00 97.44 487 GLY A C 1
ATOM 4020 O O . GLY A 1 487 ? 3.899 -0.311 6.924 1.00 97.44 487 GLY A O 1
ATOM 4021 N N . GLN A 1 488 ? 5.048 -0.195 8.842 1.00 97.38 488 GLN A N 1
ATOM 4022 C CA . GLN A 1 488 ? 6.358 -0.521 8.263 1.00 97.38 488 GLN A CA 1
ATOM 4023 C C . GLN A 1 488 ? 6.661 -2.021 8.226 1.00 97.38 488 GLN A C 1
ATOM 4025 O O . GLN A 1 488 ? 7.625 -2.439 7.581 1.00 97.38 488 GLN A O 1
ATOM 4030 N N . GLN A 1 489 ? 5.875 -2.849 8.918 1.00 97.62 489 GLN A N 1
ATOM 4031 C CA . GLN A 1 489 ? 6.107 -4.288 8.929 1.00 97.62 489 GLN A CA 1
ATOM 4032 C C . GLN A 1 489 ? 5.834 -4.888 7.550 1.00 97.62 489 GLN A C 1
ATOM 4034 O O . GLN A 1 489 ? 4.918 -4.457 6.852 1.00 97.62 489 GLN A O 1
ATOM 4039 N N . ARG A 1 490 ? 6.605 -5.911 7.160 1.00 97.00 490 ARG A N 1
ATOM 4040 C CA . ARG A 1 490 ? 6.430 -6.610 5.871 1.00 97.00 490 ARG A CA 1
ATOM 4041 C C . ARG A 1 490 ? 5.227 -7.562 5.842 1.00 97.00 490 ARG A C 1
ATOM 4043 O O . ARG A 1 490 ? 4.804 -7.970 4.767 1.00 97.00 490 ARG A O 1
ATOM 4050 N N . CYS A 1 491 ? 4.691 -7.918 7.008 1.00 97.19 491 CYS A N 1
ATOM 4051 C CA . CYS A 1 491 ? 3.382 -8.557 7.152 1.00 97.19 491 CYS A CA 1
ATOM 4052 C C . CYS A 1 491 ? 2.295 -7.501 7.326 1.00 97.19 491 CYS A C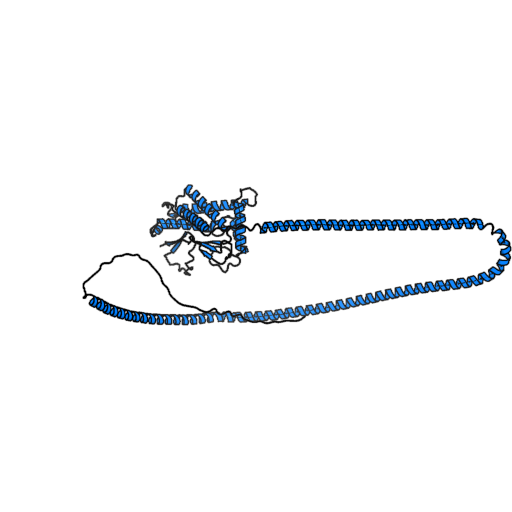 1
ATOM 4054 O O . CYS A 1 491 ? 2.582 -6.362 7.705 1.00 97.19 491 CYS A O 1
ATOM 4056 N N . ARG A 1 492 ? 1.043 -7.896 7.102 1.00 96.94 492 ARG A N 1
ATOM 4057 C CA . ARG A 1 492 ? -0.101 -7.046 7.409 1.00 96.94 492 ARG A CA 1
ATOM 4058 C C . ARG A 1 492 ? -0.587 -7.339 8.815 1.00 96.94 492 ARG A C 1
ATOM 4060 O O . ARG A 1 492 ? -0.832 -8.489 9.147 1.00 96.94 492 ARG A O 1
ATOM 4067 N N . ILE A 1 493 ? -0.772 -6.306 9.615 1.00 97.00 493 ILE A N 1
ATOM 4068 C CA . ILE A 1 493 ? -1.403 -6.400 10.929 1.00 97.00 493 ILE A CA 1
ATOM 4069 C C . ILE A 1 493 ? -2.675 -5.565 10.863 1.00 97.00 493 ILE A C 1
ATOM 4071 O O . ILE A 1 493 ? -2.684 -4.505 10.236 1.00 97.00 493 ILE A O 1
ATOM 4075 N N . TYR A 1 494 ? -3.751 -6.071 11.448 1.00 96.31 494 TYR A N 1
ATOM 4076 C CA . TYR A 1 494 ? -5.051 -5.420 11.412 1.00 96.31 494 TYR A CA 1
ATOM 4077 C C . TYR A 1 494 ? -5.826 -5.699 12.701 1.00 96.31 494 TYR A C 1
ATOM 4079 O O . TYR A 1 494 ? -5.578 -6.695 13.387 1.00 96.31 494 TYR A O 1
ATOM 4087 N N . LEU A 1 495 ? -6.745 -4.791 13.029 1.00 95.94 495 LEU A N 1
ATOM 4088 C CA . LEU A 1 495 ? -7.679 -4.964 14.134 1.00 95.94 495 LEU A CA 1
ATOM 4089 C C . LEU A 1 495 ? -8.998 -5.520 13.628 1.00 95.94 495 LEU A C 1
ATOM 4091 O O . LEU A 1 495 ? -9.517 -5.096 12.592 1.00 95.94 495 LEU A O 1
ATOM 4095 N N . LEU A 1 496 ? -9.550 -6.439 14.402 1.00 93.75 496 LEU A N 1
ATOM 4096 C CA . LEU A 1 496 ? -10.871 -6.982 14.198 1.00 93.75 496 LEU A CA 1
ATOM 4097 C C . LEU A 1 496 ? -11.798 -6.454 15.302 1.00 93.75 496 LEU A C 1
ATOM 4099 O O . LEU A 1 496 ? -11.590 -6.700 16.492 1.00 93.75 496 LEU A O 1
ATOM 4103 N N . MET A 1 497 ? -12.808 -5.698 14.870 1.00 92.69 497 MET A N 1
ATOM 4104 C CA . MET A 1 497 ? -13.785 -5.015 15.729 1.00 92.69 497 MET A CA 1
ATOM 4105 C C . MET A 1 497 ? -15.032 -5.859 16.020 1.00 92.69 497 MET A C 1
ATOM 4107 O O . MET A 1 497 ? -15.898 -5.437 16.777 1.00 92.69 497 MET A O 1
ATOM 4111 N N . SER A 1 498 ? -15.148 -7.044 15.426 1.00 85.75 498 SER A N 1
ATOM 4112 C CA . SER A 1 498 ? -16.299 -7.936 15.587 1.00 85.75 498 SER A CA 1
ATOM 4113 C C . SER A 1 498 ? -15.816 -9.354 15.854 1.00 85.75 498 SER A C 1
ATOM 4115 O O . SER A 1 498 ? -14.753 -9.739 15.376 1.00 85.75 498 SER A O 1
ATOM 4117 N N . ASP A 1 499 ? -16.568 -10.127 16.630 1.00 72.75 499 ASP A N 1
ATOM 4118 C CA . ASP A 1 499 ? -16.191 -11.506 16.938 1.00 72.75 499 ASP A CA 1
ATOM 4119 C C . ASP A 1 499 ? -16.266 -12.365 15.660 1.00 72.75 499 ASP A C 1
ATOM 4121 O O . ASP A 1 499 ? -17.343 -12.460 15.070 1.00 72.75 499 ASP A O 1
ATOM 4125 N N . PRO A 1 500 ? -15.158 -12.979 15.202 1.00 60.22 500 PRO A N 1
ATOM 4126 C CA . PRO A 1 500 ? -15.157 -13.780 13.981 1.00 60.22 500 PRO A CA 1
ATOM 4127 C C . PRO A 1 500 ? -15.846 -15.137 14.168 1.00 60.22 500 PRO A C 1
ATOM 4129 O O . PRO A 1 500 ? -16.098 -15.820 13.179 1.00 60.22 500 PRO A O 1
ATOM 4132 N N . SER A 1 501 ? -16.089 -15.562 15.416 1.00 59.75 501 SER A N 1
ATOM 4133 C CA . SER A 1 501 ? -16.707 -16.856 15.731 1.00 59.75 501 SER A CA 1
ATOM 4134 C C . SER A 1 501 ? -18.225 -16.855 15.597 1.00 59.75 501 SER A C 1
ATOM 4136 O O . SER A 1 501 ? -18.831 -17.923 15.514 1.00 59.75 501 SER A O 1
ATOM 4138 N N . GLU A 1 502 ? -18.836 -15.678 15.509 1.00 57.03 502 GLU A N 1
ATOM 4139 C CA . GLU A 1 502 ? -20.208 -15.578 15.054 1.00 57.03 502 GLU A CA 1
ATOM 4140 C C . GLU A 1 502 ? -20.195 -15.482 13.542 1.00 57.03 502 GLU A C 1
ATOM 4142 O O . GLU A 1 502 ? -19.914 -14.431 12.960 1.00 57.03 502 GLU A O 1
ATOM 4147 N N . GLU A 1 503 ? -20.523 -16.605 12.898 1.00 52.62 503 GLU A N 1
ATOM 4148 C CA . GLU A 1 503 ? -21.066 -16.529 11.552 1.00 52.62 503 GLU A CA 1
ATOM 4149 C C . GLU A 1 503 ? -22.113 -15.413 11.553 1.00 52.62 503 GLU A C 1
ATOM 4151 O O . GLU A 1 503 ? -22.891 -15.335 12.515 1.00 52.62 503 GLU A O 1
ATOM 4156 N N . PRO A 1 504 ? -22.122 -14.530 10.535 1.00 50.25 504 PRO A N 1
ATOM 4157 C CA . PRO A 1 504 ? -23.190 -13.566 10.373 1.00 50.25 504 PRO A CA 1
ATOM 4158 C C . PRO A 1 504 ? -24.452 -14.399 10.297 1.00 50.25 504 PRO A C 1
ATOM 4160 O O . PRO A 1 504 ? -24.749 -14.990 9.257 1.00 50.25 504 PRO A O 1
ATOM 4163 N N . SER A 1 505 ? -25.127 -14.533 11.440 1.00 46.16 505 SER A N 1
ATOM 4164 C CA . SER A 1 505 ? -26.364 -15.267 11.533 1.00 46.16 505 SER A CA 1
ATOM 4165 C C . SER A 1 505 ? -27.196 -14.612 10.461 1.00 46.16 505 SER A C 1
ATOM 4167 O O . SER A 1 505 ? -27.425 -13.402 10.513 1.00 46.16 505 SER A O 1
ATOM 4169 N N . GLN A 1 506 ? -27.549 -15.376 9.431 1.00 44.97 506 GLN A N 1
ATOM 4170 C CA . GLN A 1 506 ? -28.456 -14.950 8.378 1.00 44.97 506 GLN A CA 1
ATOM 4171 C C . GLN A 1 506 ? -29.859 -14.810 8.986 1.00 44.97 506 GLN A C 1
ATOM 4173 O O . GLN A 1 506 ? -30.840 -15.323 8.455 1.00 44.97 506 GLN A O 1
ATOM 4178 N N . SER A 1 507 ? -29.963 -14.156 10.146 1.00 40.22 507 SER A N 1
ATOM 4179 C CA . SER A 1 507 ? -31.199 -13.690 10.706 1.00 40.22 507 SER A CA 1
ATOM 4180 C C . SER A 1 507 ? -31.663 -12.607 9.750 1.00 40.22 507 SER A C 1
ATOM 4182 O O . SER A 1 507 ? -31.275 -11.440 9.807 1.00 40.22 507 SER A O 1
ATOM 4184 N N . GLY A 1 508 ? -32.509 -13.030 8.813 1.00 41.94 508 GLY A N 1
ATOM 4185 C CA . GLY A 1 508 ? -33.593 -12.186 8.358 1.00 41.94 508 GLY A CA 1
ATOM 4186 C C . GLY A 1 508 ? -34.271 -11.656 9.613 1.00 41.94 508 GLY A C 1
ATOM 4187 O O . GLY A 1 508 ? -35.086 -12.344 10.219 1.00 41.94 508 GLY A O 1
ATOM 4188 N N . GLN A 1 509 ? -33.836 -10.478 10.060 1.00 42.44 509 GLN A N 1
ATOM 4189 C CA . GLN A 1 509 ? -34.407 -9.786 11.195 1.00 42.44 509 GLN A CA 1
ATOM 4190 C C . GLN A 1 509 ? -35.841 -9.450 10.814 1.00 42.44 509 GLN A C 1
ATOM 4192 O O . GLN A 1 509 ? -36.122 -8.460 10.137 1.00 42.44 509 GLN A O 1
ATOM 4197 N N . THR A 1 510 ? -36.768 -10.299 11.240 1.00 46.94 510 THR A N 1
ATOM 4198 C CA . THR A 1 510 ? -38.149 -9.889 11.420 1.00 46.94 510 THR A CA 1
ATOM 4199 C C . THR A 1 510 ? -38.143 -8.694 12.386 1.00 46.94 510 THR A C 1
ATOM 4201 O O . THR A 1 510 ? -37.573 -8.823 13.470 1.00 46.94 510 THR A O 1
ATOM 4204 N N . PRO A 1 511 ? -38.752 -7.542 12.042 1.00 52.56 511 PRO A N 1
ATOM 4205 C CA . PRO A 1 511 ? -38.670 -6.277 12.798 1.00 52.56 511 PRO A CA 1
ATOM 4206 C C . PRO A 1 511 ? -39.233 -6.279 14.233 1.00 52.56 511 PRO A C 1
ATOM 4208 O O . PRO A 1 511 ? -39.450 -5.212 14.801 1.00 52.56 511 PRO A O 1
ATOM 4211 N N . LEU A 1 512 ? -39.547 -7.443 14.800 1.00 50.94 512 LEU A N 1
ATOM 4212 C CA . LEU A 1 512 ? -40.345 -7.592 16.016 1.00 50.94 512 LEU A CA 1
ATOM 4213 C C . LEU A 1 512 ? -39.604 -8.234 17.189 1.00 50.94 512 LEU A C 1
ATOM 4215 O O . LEU A 1 512 ? -40.203 -8.336 18.259 1.00 50.94 512 LEU A O 1
ATOM 4219 N N . ASP A 1 513 ? -38.337 -8.625 17.031 1.00 52.69 513 ASP A N 1
ATOM 4220 C CA . ASP A 1 513 ? -37.580 -9.157 18.163 1.00 52.69 513 ASP A CA 1
ATOM 4221 C C . ASP A 1 513 ? -37.142 -8.000 19.072 1.00 52.69 513 ASP A C 1
ATOM 4223 O O . ASP A 1 513 ? -36.319 -7.158 18.700 1.00 52.69 513 ASP A O 1
ATOM 4227 N N . ARG A 1 514 ? -37.810 -7.888 20.225 1.00 59.66 514 ARG A N 1
ATOM 4228 C CA . ARG A 1 514 ? -37.709 -6.753 21.156 1.00 59.66 514 ARG A CA 1
ATOM 4229 C C . ARG A 1 514 ? -36.400 -6.727 21.948 1.00 59.66 514 ARG A C 1
ATOM 4231 O O . ARG A 1 514 ? -36.108 -5.695 22.537 1.00 59.66 514 ARG A O 1
ATOM 4238 N N . ASP A 1 515 ? -35.601 -7.788 21.891 1.00 71.62 515 ASP A N 1
ATOM 4239 C CA . ASP A 1 515 ? -34.308 -7.868 22.569 1.00 71.62 515 ASP A CA 1
ATOM 4240 C C . ASP A 1 515 ? -33.169 -7.527 21.601 1.00 71.62 515 ASP A C 1
ATOM 4242 O O . ASP A 1 515 ? -32.557 -8.392 20.968 1.00 71.62 515 ASP A O 1
ATOM 4246 N N . ARG A 1 516 ? -32.858 -6.230 21.473 1.00 80.38 516 ARG A N 1
ATOM 4247 C CA . ARG A 1 516 ? -31.649 -5.805 20.757 1.00 80.38 516 ARG A CA 1
ATOM 4248 C C . ARG A 1 516 ? -30.435 -6.111 21.622 1.00 80.38 516 ARG A C 1
ATOM 4250 O O . ARG A 1 516 ? -30.164 -5.447 22.616 1.00 80.38 516 ARG A O 1
ATOM 4257 N N . VAL A 1 517 ? -29.683 -7.125 21.228 1.00 83.56 517 VAL A N 1
ATOM 4258 C CA . VAL A 1 517 ? -28.399 -7.445 21.843 1.00 83.56 517 VAL A CA 1
ATOM 4259 C C . VAL A 1 517 ? -27.308 -6.636 21.147 1.00 83.56 517 VAL A C 1
ATOM 4261 O O . VAL A 1 517 ? -27.012 -6.865 19.976 1.00 83.56 517 VAL A O 1
ATOM 4264 N N . GLU A 1 518 ? -26.704 -5.687 21.858 1.00 87.62 518 GLU A N 1
ATOM 4265 C CA . GLU A 1 518 ? -25.571 -4.913 21.356 1.00 87.62 518 GLU A CA 1
ATOM 4266 C C . GLU A 1 518 ? -24.252 -5.503 21.850 1.00 87.62 518 GLU A C 1
ATOM 4268 O O . GLU A 1 518 ? -24.061 -5.781 23.034 1.00 87.62 518 GLU A O 1
ATOM 4273 N N . LYS A 1 519 ? -23.305 -5.694 20.933 1.00 90.81 519 LYS A N 1
ATOM 4274 C CA . LYS A 1 519 ? -21.962 -6.166 21.265 1.00 90.81 519 LYS A CA 1
ATOM 4275 C C . LYS A 1 519 ? -21.006 -4.996 21.370 1.00 90.81 519 LYS A C 1
ATOM 4277 O O . LYS A 1 519 ? -20.754 -4.300 20.393 1.00 90.81 519 LYS A O 1
ATOM 4282 N N . LEU A 1 520 ? -20.446 -4.822 22.557 1.00 94.44 520 LEU A N 1
ATOM 4283 C CA . LEU A 1 520 ? -19.479 -3.784 22.867 1.00 94.44 520 LEU A CA 1
ATOM 4284 C C . LEU A 1 520 ? -18.063 -4.357 22.789 1.00 94.44 520 LEU A C 1
ATOM 4286 O O . LEU A 1 520 ? -17.748 -5.374 23.414 1.00 94.44 520 LEU A O 1
ATOM 4290 N N . VAL A 1 521 ? -17.188 -3.688 22.046 1.00 95.94 521 VAL A N 1
ATOM 4291 C CA . VAL A 1 521 ? -15.763 -4.012 21.977 1.00 95.94 521 VAL A CA 1
ATOM 4292 C C . VAL A 1 521 ? -15.070 -3.471 23.225 1.00 95.94 521 VAL A C 1
ATOM 4294 O O . VAL A 1 521 ? -14.916 -2.264 23.391 1.00 95.94 521 VAL A O 1
ATOM 4297 N N . VAL A 1 522 ? -14.623 -4.367 24.105 1.00 97.19 522 VAL A N 1
ATOM 4298 C CA . VAL A 1 522 ? -13.829 -4.003 25.292 1.00 97.19 522 VAL A CA 1
ATOM 4299 C C . VAL A 1 522 ? -12.357 -3.875 24.903 1.00 97.19 522 VAL A C 1
ATOM 4301 O O . VAL A 1 522 ? -11.692 -2.907 25.261 1.00 97.19 522 VAL A O 1
ATOM 4304 N N . VAL A 1 523 ? -11.852 -4.847 24.137 1.00 97.69 523 VAL A N 1
ATOM 4305 C CA . VAL A 1 523 ? -10.517 -4.831 23.522 1.00 97.69 523 VAL A CA 1
ATOM 4306 C C . VAL A 1 523 ? -10.629 -5.489 22.144 1.00 97.69 523 VAL A C 1
ATOM 4308 O O . VAL A 1 523 ? -11.103 -6.625 22.082 1.00 97.69 523 VAL A O 1
ATOM 4311 N N . PRO A 1 524 ? -10.214 -4.838 21.044 1.00 97.06 524 PRO A N 1
ATOM 4312 C CA . PRO A 1 524 ? -10.277 -5.449 19.724 1.00 97.06 524 PRO A CA 1
ATOM 4313 C C . PRO A 1 524 ? -9.263 -6.587 19.587 1.00 97.06 524 PRO A C 1
ATOM 4315 O O . PRO A 1 524 ? -8.251 -6.638 20.289 1.00 97.06 524 PRO A O 1
ATOM 4318 N N . GLU A 1 525 ? -9.534 -7.512 18.671 1.00 96.62 525 GLU A N 1
ATOM 4319 C CA . GLU A 1 525 ? -8.609 -8.604 18.378 1.00 96.62 525 GLU A CA 1
ATOM 4320 C C . GLU A 1 525 ? -7.520 -8.133 17.407 1.00 96.62 525 GLU A C 1
ATOM 4322 O O . GLU A 1 525 ? -7.819 -7.529 16.376 1.00 96.62 525 GLU A O 1
ATOM 4327 N N . LEU A 1 526 ? -6.254 -8.425 17.717 1.00 97.38 526 LEU A N 1
ATOM 4328 C CA . LEU A 1 526 ? -5.124 -8.097 16.847 1.00 97.38 526 LEU A CA 1
ATOM 4329 C C . LEU A 1 526 ? -4.688 -9.336 16.066 1.00 97.38 526 LEU A C 1
ATOM 4331 O O . LEU A 1 526 ? -4.235 -10.332 16.641 1.00 97.38 526 LEU A O 1
ATOM 4335 N N . ARG A 1 527 ? -4.780 -9.256 14.740 1.00 96.88 527 ARG A N 1
ATOM 4336 C CA . ARG A 1 527 ? -4.432 -10.352 13.833 1.00 96.88 527 ARG A CA 1
ATOM 4337 C C . ARG A 1 527 ? -3.332 -9.936 12.870 1.00 96.88 527 ARG A C 1
ATOM 4339 O O . ARG A 1 527 ? -3.080 -8.750 12.640 1.00 96.88 527 ARG A O 1
ATOM 4346 N N . ARG A 1 528 ? -2.651 -10.932 12.314 1.00 96.81 528 ARG A N 1
ATOM 4347 C CA . ARG A 1 528 ? -1.551 -10.762 11.371 1.00 96.81 528 ARG A CA 1
ATOM 4348 C C . ARG A 1 528 ? -1.728 -11.682 10.174 1.00 96.81 528 ARG A C 1
ATOM 4350 O O . ARG A 1 528 ? -1.894 -12.882 10.345 1.00 96.81 528 ARG A O 1
ATOM 4357 N N . ILE A 1 529 ? -1.570 -11.129 8.977 1.00 96.94 529 ILE A N 1
ATOM 4358 C CA . ILE A 1 529 ? -1.452 -11.881 7.733 1.00 96.94 529 ILE A CA 1
ATOM 4359 C C . ILE A 1 529 ? 0.011 -11.905 7.289 1.00 96.94 529 ILE A C 1
ATOM 4361 O O . ILE A 1 529 ? 0.616 -10.861 7.016 1.00 96.94 529 ILE A O 1
ATOM 4365 N N . GLY A 1 530 ? 0.576 -13.106 7.211 1.00 96.81 530 GLY A N 1
ATOM 4366 C CA . GLY A 1 530 ? 1.986 -13.331 6.909 1.00 96.81 530 GLY A CA 1
ATOM 4367 C C . GLY A 1 530 ? 2.916 -13.324 8.114 1.00 96.81 530 GLY A C 1
ATOM 4368 O O . GLY A 1 530 ? 2.553 -12.994 9.239 1.00 96.81 530 GLY A O 1
ATOM 4369 N N . ASN A 1 531 ? 4.161 -13.721 7.870 1.00 95.94 531 ASN A N 1
ATOM 4370 C CA . ASN A 1 531 ? 5.214 -13.743 8.876 1.00 95.94 531 ASN A CA 1
ATOM 4371 C C . ASN A 1 531 ? 5.979 -12.411 8.922 1.00 95.94 531 ASN A C 1
ATOM 4373 O O . ASN A 1 531 ? 5.902 -11.588 8.013 1.00 95.94 531 ASN A O 1
ATOM 4377 N N . VAL A 1 532 ? 6.788 -12.222 9.965 1.00 94.44 532 VAL A N 1
ATOM 4378 C CA . VAL A 1 532 ? 7.571 -10.990 10.181 1.00 94.44 532 VAL A CA 1
ATOM 4379 C C . VAL A 1 532 ? 8.457 -10.634 8.974 1.00 94.44 532 VAL A C 1
ATOM 4381 O O . VAL A 1 532 ? 8.697 -9.462 8.722 1.00 94.44 532 VAL A O 1
ATOM 4384 N N . GLN A 1 533 ? 8.890 -11.614 8.176 1.00 92.38 533 GLN A N 1
ATOM 4385 C CA . GLN A 1 533 ? 9.732 -11.399 6.994 1.00 92.38 533 GLN A CA 1
ATOM 4386 C C . GLN A 1 533 ? 8.952 -11.012 5.721 1.00 92.38 533 GLN A C 1
ATOM 4388 O O . GLN A 1 533 ? 9.576 -10.746 4.695 1.00 92.38 533 GLN A O 1
ATOM 4393 N N . GLY A 1 534 ? 7.616 -10.961 5.768 1.00 93.44 534 GLY A N 1
ATOM 4394 C CA . GLY A 1 534 ? 6.755 -10.704 4.605 1.00 93.44 534 GLY A CA 1
ATOM 4395 C C . GLY A 1 534 ? 6.485 -11.932 3.732 1.00 93.44 534 GLY A C 1
ATOM 4396 O O . GLY A 1 534 ? 6.096 -11.799 2.573 1.00 93.44 534 GLY A O 1
ATOM 4397 N N . GLY A 1 535 ? 6.728 -13.135 4.256 1.00 93.06 535 GLY A N 1
ATOM 4398 C CA . GLY A 1 535 ? 6.316 -14.397 3.640 1.00 93.06 535 GLY A CA 1
ATOM 4399 C C . GLY A 1 535 ? 4.954 -14.876 4.151 1.00 93.06 535 GLY A C 1
ATOM 4400 O O . GLY A 1 535 ? 4.449 -14.362 5.145 1.00 93.06 535 GLY A O 1
ATOM 4401 N N . MET A 1 536 ? 4.391 -15.903 3.508 1.00 95.00 536 MET A N 1
ATOM 4402 C CA . MET A 1 536 ? 3.120 -16.551 3.886 1.00 95.00 536 MET A CA 1
ATOM 4403 C C . MET A 1 536 ? 1.918 -15.595 4.002 1.00 95.00 536 MET A C 1
ATOM 4405 O O . MET A 1 536 ? 1.127 -15.706 4.936 1.00 95.00 536 MET A O 1
ATOM 4409 N N . LEU A 1 537 ? 1.784 -14.629 3.085 1.00 95.56 537 LEU A N 1
ATOM 4410 C CA . LEU A 1 537 ? 0.729 -13.598 3.110 1.00 95.56 537 LEU A CA 1
ATOM 4411 C C . LEU A 1 537 ? -0.702 -14.145 2.891 1.00 95.56 537 LEU A C 1
ATOM 4413 O O . LEU A 1 537 ? -1.664 -13.390 2.822 1.00 95.56 537 LEU A O 1
ATOM 4417 N N . GLU A 1 538 ? -0.856 -15.455 2.772 1.00 94.00 538 GLU A N 1
ATOM 4418 C CA . GLU A 1 538 ? -2.116 -16.192 2.787 1.00 94.00 538 GLU A CA 1
ATOM 4419 C C . GLU A 1 538 ? -2.535 -16.657 4.191 1.00 94.00 538 GLU A C 1
ATOM 4421 O O . GLU A 1 538 ? -3.693 -17.016 4.395 1.00 94.00 538 GLU A O 1
ATOM 4426 N N . LYS A 1 539 ? -1.609 -16.666 5.158 1.00 95.50 539 LYS A N 1
ATOM 4427 C CA . LYS A 1 539 ? -1.845 -17.188 6.504 1.00 95.50 539 LYS A CA 1
ATOM 4428 C C . LYS A 1 539 ? -2.270 -16.071 7.448 1.00 95.50 539 LYS A C 1
ATOM 4430 O O . LYS A 1 539 ? -1.480 -15.174 7.731 1.00 95.50 539 LYS A O 1
ATOM 4435 N N . ASP A 1 540 ? -3.493 -16.171 7.950 1.00 95.19 540 ASP A N 1
ATOM 4436 C CA . ASP A 1 540 ? -4.096 -15.250 8.909 1.00 95.19 540 ASP A CA 1
ATOM 4437 C C . ASP A 1 540 ? -4.020 -15.826 10.333 1.00 95.19 540 ASP A C 1
ATOM 4439 O O . ASP A 1 540 ? -4.599 -16.870 10.637 1.00 95.19 540 ASP A O 1
ATOM 4443 N N . GLU A 1 541 ? -3.259 -15.172 11.205 1.00 96.62 541 GLU A N 1
ATOM 4444 C CA . GLU A 1 541 ? -2.913 -15.647 12.542 1.00 96.62 541 GLU A CA 1
ATOM 4445 C C . GLU A 1 541 ? -3.347 -14.649 13.618 1.00 96.62 541 GLU A C 1
ATOM 4447 O O . GLU A 1 541 ? -3.106 -13.445 13.515 1.00 96.62 541 GLU A O 1
ATOM 4452 N N . LEU A 1 542 ? -3.917 -15.165 14.707 1.00 96.94 542 LEU A N 1
ATOM 4453 C CA . LEU A 1 542 ? -4.089 -14.401 15.939 1.00 96.94 542 LEU A CA 1
ATOM 4454 C C . LEU A 1 542 ? -2.720 -14.134 16.579 1.00 96.94 542 LEU A C 1
ATOM 4456 O O . LEU A 1 542 ? -1.913 -15.052 16.751 1.00 96.94 542 LEU A O 1
ATOM 4460 N N . ILE A 1 543 ? -2.467 -12.889 16.978 1.00 97.31 543 ILE A N 1
ATOM 4461 C CA . ILE A 1 543 ? -1.250 -12.541 17.710 1.00 97.31 543 ILE A CA 1
ATOM 4462 C C . ILE A 1 543 ? -1.409 -12.987 19.165 1.00 97.31 543 ILE A C 1
ATOM 4464 O O . ILE A 1 543 ? -2.392 -12.663 19.833 1.00 97.31 543 ILE A O 1
ATOM 4468 N N . SER A 1 544 ? -0.447 -13.774 19.655 1.00 96.50 544 SER A N 1
ATOM 4469 C CA . SER A 1 544 ? -0.508 -14.360 20.998 1.00 96.50 544 SER A CA 1
ATOM 4470 C C . SER A 1 544 ? -0.692 -13.280 22.070 1.00 96.50 544 SER A C 1
ATOM 4472 O O . SER A 1 544 ? 0.048 -12.299 22.104 1.00 96.50 544 SER A O 1
ATOM 4474 N N . GLY A 1 545 ? -1.685 -13.458 22.944 1.00 96.19 545 GLY A N 1
ATOM 4475 C CA . GLY A 1 545 ? -2.016 -12.495 24.000 1.00 96.19 545 GLY A CA 1
ATOM 4476 C C . GLY A 1 545 ? -2.861 -11.294 23.555 1.00 96.19 545 GLY A C 1
ATOM 4477 O O . GLY A 1 545 ? -3.156 -10.441 24.391 1.00 96.19 545 GLY A O 1
ATOM 4478 N N . CYS A 1 546 ? -3.287 -11.234 22.288 1.00 97.06 546 CYS A N 1
ATOM 4479 C CA . CYS A 1 546 ? -4.122 -10.158 21.740 1.00 97.06 546 CYS A CA 1
ATOM 4480 C C . CYS A 1 546 ? -5.493 -10.652 21.250 1.00 97.06 546 CYS A C 1
ATOM 4482 O O . CYS A 1 546 ? -6.030 -10.132 20.272 1.00 97.06 546 CYS A O 1
ATOM 4484 N N . LYS A 1 547 ? -6.054 -11.673 21.914 1.00 96.94 547 LYS A N 1
ATOM 4485 C CA . LYS A 1 547 ? -7.429 -12.125 21.661 1.00 96.94 547 LYS A CA 1
ATOM 4486 C C . LYS A 1 547 ? -8.412 -11.013 22.028 1.00 96.94 547 LYS A C 1
ATOM 4488 O O . LYS A 1 547 ? -8.280 -10.421 23.103 1.00 96.94 547 LYS A O 1
ATOM 4493 N N . GLY A 1 548 ? -9.391 -10.770 21.158 1.00 95.81 548 GLY A N 1
ATOM 4494 C CA . GLY A 1 548 ? -10.432 -9.778 21.404 1.00 95.81 548 GLY A CA 1
ATOM 4495 C C . GLY A 1 548 ? -11.252 -10.103 22.652 1.00 95.81 548 GLY A C 1
ATOM 4496 O O . GLY A 1 548 ? -11.455 -11.268 23.008 1.00 95.81 548 GLY A O 1
ATOM 4497 N N . LYS A 1 549 ? -11.714 -9.056 23.331 1.00 96.62 549 LYS A N 1
ATOM 4498 C CA . LYS A 1 549 ? -12.660 -9.124 24.444 1.00 96.62 549 LYS A CA 1
ATOM 4499 C C . LYS A 1 549 ? -13.905 -8.347 24.042 1.00 96.62 549 LYS A C 1
ATOM 4501 O O . LYS A 1 549 ? -13.838 -7.136 23.833 1.00 96.62 549 LYS A O 1
ATOM 4506 N N . PHE A 1 550 ? -15.029 -9.043 23.974 1.00 94.94 550 PHE A N 1
ATOM 4507 C CA . PHE A 1 550 ? -16.326 -8.473 23.630 1.00 94.94 550 PHE A CA 1
ATOM 4508 C C . PHE A 1 550 ? -17.272 -8.638 24.820 1.00 94.94 550 PHE A C 1
ATOM 4510 O O . PHE A 1 550 ? -17.233 -9.653 25.514 1.00 94.94 550 PHE A O 1
ATOM 4517 N N . SER A 1 551 ? -18.090 -7.624 25.078 1.00 94.25 551 SER A N 1
ATOM 4518 C CA . SER A 1 551 ? -19.139 -7.646 26.094 1.00 94.25 551 SER A CA 1
ATOM 4519 C C . SER A 1 551 ? -20.482 -7.620 25.394 1.00 94.25 551 SER A C 1
ATOM 4521 O O . SER A 1 551 ? -20.716 -6.778 24.533 1.00 94.25 551 SER A O 1
ATOM 4523 N N . VAL A 1 552 ? -21.372 -8.519 25.785 1.00 92.25 552 VAL A N 1
ATOM 4524 C CA . VAL A 1 552 ? -22.754 -8.514 25.315 1.00 92.25 552 VAL A CA 1
ATOM 4525 C C . VAL A 1 552 ? -23.559 -7.601 26.237 1.00 92.25 552 VAL A C 1
ATOM 4527 O O . VAL A 1 552 ? -23.490 -7.742 27.456 1.00 92.25 552 VAL A O 1
ATOM 4530 N N . PHE A 1 553 ? -24.257 -6.626 25.668 1.00 89.00 553 PHE A N 1
ATOM 4531 C CA . PHE A 1 553 ? -25.129 -5.700 26.377 1.00 89.00 553 PHE A CA 1
ATOM 4532 C C . PHE A 1 553 ? -26.559 -5.896 25.872 1.00 89.00 553 PHE A C 1
ATOM 4534 O O . PHE A 1 553 ? -26.856 -5.683 24.698 1.00 89.00 553 PHE A O 1
ATOM 4541 N N . HIS A 1 554 ? -27.442 -6.350 26.757 1.00 88.12 554 HIS A N 1
ATOM 4542 C CA . HIS A 1 554 ? -28.841 -6.595 26.428 1.00 88.12 554 HIS A CA 1
ATOM 4543 C C . HIS A 1 554 ? -29.635 -5.294 26.579 1.00 88.12 554 HIS A C 1
ATOM 4545 O O . HIS A 1 554 ? -29.730 -4.746 27.679 1.00 88.12 554 HIS A O 1
ATOM 4551 N N . VAL A 1 555 ? -30.183 -4.790 25.473 1.00 81.31 555 VAL A N 1
ATOM 4552 C CA . VAL A 1 555 ? -31.090 -3.638 25.456 1.00 81.31 555 VAL A CA 1
ATOM 4553 C C . VAL A 1 555 ? -32.516 -4.186 25.589 1.00 81.31 555 VAL A C 1
ATOM 4555 O O . VAL A 1 555 ? -33.167 -4.447 24.579 1.00 81.31 555 VAL A O 1
ATOM 4558 N N . CYS A 1 556 ? -32.954 -4.426 26.829 1.00 74.12 556 CYS A N 1
ATOM 4559 C CA . CYS A 1 556 ? -34.301 -4.918 27.164 1.00 74.12 556 CYS A CA 1
ATOM 4560 C C . CYS A 1 556 ? -35.254 -3.796 27.589 1.00 74.12 556 CYS A C 1
ATOM 4562 O O . CYS A 1 556 ? -34.831 -2.945 28.406 1.00 74.12 556 CYS A O 1
#

Secondary structure (DSSP, 8-state):
--------------------------------------------SSHHHHHHHHHHHHHHHHHHHHHHHHHHHHHHHHHHHHHHHHHHHHHHHHHHHHHHHHHHHHHHHHHHHHHHHHHHHHHHHHHHHHHHHHHHHHHHHHHHHHHHHHHHHHHHHHHHHHHHHHHHHHHHHHHHHHHHHHHHHHHHHHHHHHHHHHHHHHHHHHTTTHHHHHHHHTTTHHHHHHHHHHHHHHHHHHHHHHHHHHHHHHHHHHHHHHHHHHHHHHHHHHHHHHHHHHHHHHHHHHHHHHHHHHH------PPPHHHHHHHHHHHHHHHHHHH-PPP-GGGGGGSSS-HHHHHTSTTHHHHHHHHHHHHHHHHHIIIIISSSSGGGHHHHHHHHHHHHHHH---GGG--S--S-----HHHHHHHHHHHHHHHHHHHS---TTSTTHHHHHHHHHHHHHHHHHHHHHHHTTSPPPHHHHHHHHHHHHHHHHHHHHHHTSSSEEEEE-S-TTS--------TT---EEEEEEEEPEEEEES-TTS--TT-EEEPTT---EEEEEEE-

pLDDT: mean 80.07, std 18.67, range [32.19, 98.62]

Radius of gyration: 58.16 Å; chains: 1; bounding box: 120×98×180 Å

Sequence (556 aa):
MKRSDRQQPFSGLFNKIQAANKRQPERPESGINPLRGVRKDEINNPKRQLQEQAAISAKEMERLKLSHEAEVSELRLMHEAERNHIMEMMSRLKHSHEDEVGKLRQPYEEKIMPIMEEMERLEHSHKDYVGKLQQKHKEEMASTMDKMRLLAHEYEDRISMLNRDFEEYRVKMQTDFQRQSQEMASSFEAKMSSAIKSQRETYEARLTDLKRQSNDVKQRMATEHETERAAMIGELEEEKMSMMESMQGIREAHEAEKRRIEERHDAEIAALEIKREREIKSLRESIENLKGALLRRDSFKGMSGHELTHRFQDLASDVDDLARVQWDNKLEPTWPFPNKLLRNSENERRSKQHIVQNTFWVILYEKIFCTPFRVLGNEGKSLEREWIEKYGQDRKSIGGFAPCPRPTKDSEKWRYETIKKRLEAISQPLVAGEPNYDVKRDHELSVTKVTEDMSQALERVASVSDGDIQRMSDLVRKAAKLWLEVGQQRCRIYLLMSDPSEEPSQSGQTPLDRDRVEKLVVVPELRRIGNVQGGMLEKDELISGCKGKFSVFHVC

Foldseek 3Di:
DDDDDDDDDDDDDDDDDDDDDDDDDDDDDDDDDDDDDDDDDDDPDCPVVVVVVVVVVVVVVVVVVVVVVVVVVVVVVVVVVVVVVVVVVVVVVVVVVVVVVVVVVVVVVVVVVVVVVVVVVVVVVVVVVVVVVVVVVVVVVVVVVVVVVVVVVVVVVVVVVVVVVVVVVVVVVVVVVVVVVVVVVVVVVVVVVVCVVVVVVVCVVVVVVCVVVVVVCVVVVVVVVVVVVVVVVVVVVVVVVVVVVVVVVVVVVVVVVVVVVVVVVVVVVVVVVVVVVVVVVVVVVVVVVVVVVVVPPVPDPFDDLVNLLVLQVVLLVLLLVLLQADFDPVLQVLDPDHLVQLVPDPDSSVVSSLQLSLQLVVLCCVQAFLDLQSL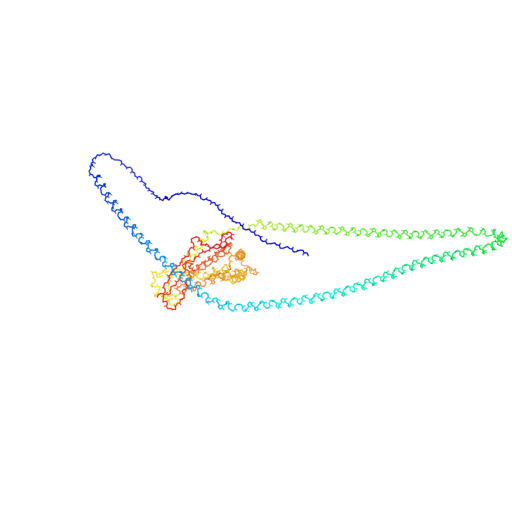QAPVSVVVLVVLCVVQVPPVPPDPDHRSHHQLDQVSLVVQLVVLVVLVVLLPDDQDPPDPSNSSNVRNVVSLLVSLVSSQVVVVSTHDADPVSSVSSSVSSVSSSVSSSSQSNFLKHKHWDSDDPVDDPPPPPPPVPPPKDKDKGWSATWIWIQADRVNPNNVDIGGRPNRGTDIDIRIRD